Protein AF-D8R8W8-F1 (afdb_monomer)

Organism: Selaginella moellendorffii (NCBI:txid88036)

pLDDT: mean 73.08, std 15.26, range [22.44, 91.25]

Sequence (652 aa):
VQAVLERLAGLEPWDLCSEAKVEKCRATRDLRSCGRTVQHLLTSCGHACLCLECCHRCDICPICRMPIPRSGEALKLRLYDECVDAGLLPFFQEEEFQEKEEDGPYWTLDAWRLCSFFDISVENSMASLVCHYVTDVCMDEAAISSDPVISMLLDGSVVKEWCKRTFLTTVRKLRDIYNSKPTQSKADVLDRHGKRLQGLCYVLDALEAPLTASSASLVELQQLLESVRIVIQHLDLMTWCIRQKFLDNVPSCFTSIAHWKVAFQERKWAANDRVWPEYMANTGRLGPKHAGALFIEDALSIGLGKDDGDSSNLMLDLGSLKHGNLATYQAPDSDYPPESTRAAVDALFLEGSSDLFFAKKAIFLYYLFDRHWTCPELQWRHVIEDYVMTFSIPRQSMLESFVFYLLDNKSDEALQEACRWIPEIVSPSLHPKVSLVLLERGRPDAALSVLQSTGRFRPREEILTPLPLSEAVTVVRVLLECSMLSEAYLYQQSHVKAIRTNTKQQKDEDVVASDWVQEMDVLLGEVCFICIRQNCMVKVLELPWKLDEEKVLRKCLLEQAIEDPSSSSGSLLAVFYLQRCRFSEAYAVHRRLLSLERQYIMENMSTDVVQRICEQRTKLMVRRTSVPDSLIYVVLCRKNRWRYSRKWSVSS

Structure (mmCIF, N/CA/C/O backbone):
data_AF-D8R8W8-F1
#
_entry.id   AF-D8R8W8-F1
#
loop_
_atom_site.group_PDB
_atom_site.id
_atom_site.type_symbol
_atom_site.label_atom_id
_atom_site.label_alt_id
_atom_site.label_comp_id
_atom_site.label_asym_id
_atom_site.label_entity_id
_atom_site.label_seq_id
_atom_site.pdbx_PDB_ins_code
_atom_site.Cartn_x
_atom_site.Cartn_y
_atom_site.Cartn_z
_atom_site.occupancy
_atom_site.B_iso_or_equiv
_atom_site.auth_seq_id
_atom_site.auth_comp_id
_atom_site.auth_asym_id
_atom_site.auth_atom_id
_atom_site.pdbx_PDB_model_num
ATOM 1 N N . VAL A 1 1 ? 17.946 -5.436 -41.373 1.00 68.56 1 VAL A N 1
ATOM 2 C CA . VAL A 1 1 ? 17.492 -5.263 -39.973 1.00 68.56 1 VAL A CA 1
ATOM 3 C C . VAL A 1 1 ? 17.687 -6.536 -39.153 1.00 68.56 1 VAL A C 1
ATOM 5 O O . VAL A 1 1 ? 18.610 -6.553 -38.359 1.00 68.56 1 VAL A O 1
ATOM 8 N N . GLN A 1 2 ? 16.930 -7.620 -39.377 1.00 72.75 2 GLN A N 1
ATOM 9 C CA . GLN A 1 2 ? 17.007 -8.829 -38.531 1.00 72.75 2 GLN A CA 1
ATOM 10 C C . GLN A 1 2 ? 18.401 -9.486 -38.480 1.00 72.75 2 GLN A C 1
ATOM 12 O O . GLN A 1 2 ? 18.905 -9.736 -37.396 1.00 72.75 2 GLN A O 1
ATOM 17 N N . ALA A 1 3 ? 19.090 -9.623 -39.619 1.00 73.62 3 ALA A N 1
ATOM 18 C CA . ALA A 1 3 ? 20.464 -10.142 -39.659 1.00 73.62 3 ALA A CA 1
ATOM 19 C C . ALA A 1 3 ? 21.499 -9.258 -38.920 1.00 73.62 3 ALA A C 1
ATOM 21 O O . ALA A 1 3 ? 22.501 -9.759 -38.422 1.00 73.62 3 ALA A O 1
ATOM 22 N N . VAL A 1 4 ? 21.261 -7.941 -38.833 1.00 75.75 4 VAL A N 1
ATOM 23 C CA . VAL A 1 4 ? 22.136 -7.001 -38.101 1.00 75.75 4 VAL A CA 1
ATOM 24 C C . VAL A 1 4 ? 21.884 -7.111 -36.596 1.00 75.75 4 VAL A C 1
ATOM 26 O O . VAL A 1 4 ? 22.829 -7.087 -35.816 1.00 75.75 4 VAL A O 1
ATOM 29 N N . LEU A 1 5 ? 20.626 -7.309 -36.189 1.00 75.19 5 LEU A N 1
ATOM 30 C CA . LEU A 1 5 ? 20.258 -7.557 -34.793 1.00 75.19 5 LEU A CA 1
ATOM 31 C C . LEU A 1 5 ? 20.766 -8.918 -34.299 1.00 75.19 5 LEU A C 1
ATOM 33 O O . LEU A 1 5 ? 21.263 -9.000 -33.185 1.00 75.19 5 LEU A O 1
ATOM 37 N N . GLU A 1 6 ? 20.716 -9.963 -35.130 1.00 78.25 6 GLU A N 1
ATOM 38 C CA . GLU A 1 6 ? 21.314 -11.272 -34.821 1.00 78.25 6 GLU A CA 1
ATOM 39 C C . GLU A 1 6 ? 22.835 -11.173 -34.659 1.00 78.25 6 GLU A C 1
ATOM 41 O O . GLU A 1 6 ? 23.399 -11.761 -33.738 1.00 78.25 6 GLU A O 1
ATOM 46 N N . ARG A 1 7 ? 23.501 -10.373 -35.507 1.00 79.38 7 ARG A N 1
ATOM 47 C CA . ARG A 1 7 ? 24.931 -10.083 -35.355 1.00 79.38 7 ARG A CA 1
ATOM 48 C C . ARG A 1 7 ? 25.216 -9.305 -34.070 1.00 79.38 7 ARG A C 1
ATOM 50 O O . ARG A 1 7 ? 26.180 -9.638 -33.401 1.00 79.38 7 ARG A O 1
ATOM 57 N N . LEU A 1 8 ? 24.400 -8.309 -33.721 1.00 77.88 8 LEU A N 1
ATOM 58 C CA . LEU A 1 8 ? 24.544 -7.543 -32.477 1.00 77.88 8 LEU A CA 1
ATOM 59 C C . LEU A 1 8 ? 24.334 -8.427 -31.234 1.00 77.88 8 LEU A C 1
ATOM 61 O O . LEU A 1 8 ? 25.086 -8.310 -30.276 1.00 77.88 8 LEU A O 1
ATOM 65 N N . ALA A 1 9 ? 23.350 -9.329 -31.265 1.00 76.00 9 ALA A N 1
ATOM 66 C CA . ALA A 1 9 ? 23.044 -10.241 -30.163 1.00 76.00 9 ALA A CA 1
ATOM 67 C C . ALA A 1 9 ? 24.084 -11.361 -29.981 1.00 76.00 9 ALA A C 1
ATOM 69 O O . ALA A 1 9 ? 24.205 -11.904 -28.888 1.00 76.00 9 ALA A O 1
ATOM 70 N N . GLY A 1 10 ? 24.804 -11.726 -31.047 1.00 76.19 10 GLY A N 1
ATOM 71 C CA . GLY A 1 10 ? 25.850 -12.751 -31.029 1.00 76.19 10 GLY A CA 1
ATOM 72 C C . GLY A 1 10 ? 27.268 -12.223 -30.797 1.00 76.19 10 GLY A C 1
ATOM 73 O O . GLY A 1 10 ? 28.213 -12.990 -30.965 1.00 76.19 10 GLY A O 1
ATOM 74 N N . LEU A 1 11 ? 27.435 -10.933 -30.489 1.00 79.31 11 LEU A N 1
ATOM 75 C CA . LEU A 1 11 ? 28.741 -10.357 -30.168 1.00 79.31 11 LEU A CA 1
ATOM 76 C C . LEU A 1 11 ? 29.105 -10.592 -28.708 1.00 79.31 11 LEU A C 1
ATOM 78 O O . LEU A 1 11 ? 28.262 -10.471 -27.820 1.00 79.31 11 LEU A O 1
ATOM 82 N N . GLU A 1 12 ? 30.390 -10.846 -28.472 1.00 77.19 12 GLU A N 1
ATOM 83 C CA . GLU A 1 12 ? 30.936 -10.841 -27.123 1.00 77.19 12 GLU A CA 1
ATOM 84 C C . GLU A 1 12 ? 30.866 -9.415 -26.545 1.00 77.19 12 GLU A C 1
ATOM 86 O O . GLU A 1 12 ? 31.171 -8.447 -27.256 1.00 77.19 12 GLU A O 1
ATOM 91 N N . PRO A 1 13 ? 30.512 -9.250 -25.257 1.00 76.50 13 PRO A N 1
ATOM 92 C CA . PRO A 1 13 ? 30.413 -7.942 -24.608 1.00 76.50 13 PRO A CA 1
ATOM 93 C C . PRO A 1 13 ? 31.665 -7.064 -24.766 1.00 76.50 13 PRO A C 1
ATOM 95 O O . PRO A 1 13 ? 31.576 -5.847 -24.914 1.00 76.50 13 PRO A O 1
ATOM 98 N N . TRP A 1 14 ? 32.837 -7.691 -24.810 1.00 73.81 14 TRP A N 1
ATOM 99 C CA . TRP A 1 14 ? 34.132 -7.044 -25.009 1.00 73.81 14 TRP A CA 1
ATOM 100 C C . TRP A 1 14 ? 34.322 -6.422 -26.395 1.00 73.81 14 TRP A C 1
ATOM 102 O O . TRP A 1 14 ? 34.951 -5.366 -26.537 1.00 73.81 14 TRP A O 1
ATOM 112 N N . ASP A 1 15 ? 33.747 -7.041 -27.423 1.00 79.38 15 ASP A N 1
ATOM 113 C CA . ASP A 1 15 ? 33.888 -6.585 -28.803 1.00 79.38 15 ASP A CA 1
ATOM 114 C C . ASP A 1 15 ? 33.057 -5.319 -29.070 1.00 79.38 15 ASP A C 1
ATOM 116 O O . ASP A 1 15 ? 33.408 -4.538 -29.960 1.00 79.38 15 ASP A O 1
ATOM 120 N N . LEU A 1 16 ? 32.028 -5.036 -28.255 1.00 80.75 16 LEU A N 1
ATOM 121 C CA . LEU A 1 16 ? 31.238 -3.796 -28.320 1.00 80.75 16 LEU A CA 1
ATOM 122 C C . LEU A 1 16 ? 32.093 -2.544 -28.091 1.00 80.75 16 LEU A C 1
ATOM 124 O O . LEU A 1 16 ? 31.932 -1.565 -28.820 1.00 80.75 16 LEU A O 1
ATOM 128 N N . CYS A 1 17 ? 33.045 -2.579 -27.153 1.00 78.38 17 CYS A N 1
ATOM 129 C CA . CYS A 1 17 ? 33.993 -1.478 -26.939 1.00 78.38 17 CYS A CA 1
ATOM 130 C C . CYS A 1 17 ? 34.848 -1.229 -28.183 1.00 78.38 17 CYS A C 1
ATOM 132 O O . CYS A 1 17 ? 35.091 -0.086 -28.578 1.00 78.38 17 CYS A O 1
ATOM 134 N N . SER A 1 18 ? 35.303 -2.315 -28.813 1.00 75.31 18 SER A N 1
ATOM 135 C CA . SER A 1 18 ? 36.151 -2.248 -30.001 1.00 75.31 18 SER A CA 1
ATOM 136 C C . SER A 1 18 ? 35.393 -1.686 -31.206 1.00 75.31 18 SER A C 1
ATOM 138 O O . SER A 1 18 ? 35.952 -0.893 -31.967 1.00 75.31 18 SER A O 1
ATOM 140 N N . GLU A 1 19 ? 34.109 -2.030 -31.347 1.00 80.00 19 GLU A N 1
ATOM 141 C CA . GLU A 1 19 ? 33.239 -1.556 -32.424 1.00 80.00 19 GLU A CA 1
ATOM 142 C C . GLU A 1 19 ? 32.719 -0.132 -32.193 1.00 80.00 19 GLU A C 1
ATOM 144 O O . GLU A 1 19 ? 32.584 0.629 -33.154 1.00 80.00 19 GLU A O 1
ATOM 149 N N . ALA A 1 20 ? 32.490 0.266 -30.939 1.00 80.12 20 ALA A N 1
ATOM 150 C CA . ALA A 1 20 ? 32.130 1.638 -30.585 1.00 80.12 20 ALA A CA 1
ATOM 151 C C . ALA A 1 20 ? 33.278 2.625 -30.850 1.00 80.12 20 ALA A C 1
ATOM 153 O O . ALA A 1 20 ? 33.033 3.771 -31.236 1.00 80.12 20 ALA A O 1
ATOM 154 N N . LYS A 1 21 ? 34.530 2.172 -30.705 1.00 81.19 21 LYS A N 1
ATOM 155 C CA . LYS A 1 21 ? 35.715 3.005 -30.904 1.00 81.19 21 LYS A CA 1
ATOM 156 C C . LYS A 1 21 ? 35.855 3.502 -32.346 1.00 81.19 21 LYS A C 1
ATOM 158 O O . LYS A 1 21 ? 35.940 2.730 -33.305 1.00 81.19 21 LYS A O 1
ATOM 163 N N . VAL A 1 22 ? 35.976 4.811 -32.502 1.00 78.06 22 VAL A N 1
ATOM 164 C CA . VAL A 1 22 ? 36.213 5.547 -33.738 1.00 78.06 22 VAL A CA 1
ATOM 165 C C . VAL A 1 22 ? 37.690 5.443 -34.104 1.00 78.06 22 VAL A C 1
ATOM 167 O O . VAL A 1 22 ? 38.555 6.150 -33.586 1.00 78.06 22 VAL A O 1
ATOM 170 N N . GLU A 1 23 ? 37.998 4.561 -35.048 1.00 77.12 23 GLU A N 1
ATOM 171 C CA . GLU A 1 23 ? 39.351 4.451 -35.580 1.00 77.12 23 GLU A CA 1
ATOM 172 C C . GLU A 1 23 ? 39.576 5.464 -36.708 1.00 77.12 23 GLU A C 1
ATOM 174 O O . GLU A 1 23 ? 38.742 5.653 -37.600 1.00 77.12 23 GLU A O 1
ATOM 179 N N . LYS A 1 24 ? 40.740 6.117 -36.676 1.00 79.81 24 LYS A N 1
ATOM 180 C CA . LYS A 1 24 ? 41.190 7.043 -37.721 1.00 79.81 24 LYS A CA 1
ATOM 181 C C . LYS A 1 24 ? 42.149 6.343 -38.668 1.00 79.81 24 LYS A C 1
ATOM 183 O O . LYS A 1 24 ? 42.952 5.502 -38.261 1.00 79.81 24 LYS A O 1
ATOM 188 N N . CYS A 1 25 ? 42.106 6.725 -39.940 1.00 77.19 25 CYS A N 1
ATOM 189 C CA . CYS A 1 25 ? 42.961 6.144 -40.960 1.00 77.19 25 CYS A CA 1
ATOM 190 C C . CYS A 1 25 ? 44.447 6.382 -40.642 1.00 77.19 25 CYS A C 1
ATOM 192 O O . CYS A 1 25 ? 44.902 7.524 -40.537 1.00 77.19 25 CYS A O 1
ATOM 194 N N . ARG A 1 26 ? 45.209 5.284 -40.540 1.00 73.62 26 ARG A N 1
ATOM 195 C CA . ARG A 1 26 ? 46.639 5.271 -40.176 1.00 73.62 26 ARG A CA 1
ATOM 196 C C . ARG A 1 26 ? 47.572 5.167 -41.386 1.00 73.62 26 ARG A C 1
ATOM 198 O O . ARG A 1 26 ? 48.710 4.727 -41.248 1.00 73.62 26 ARG A O 1
ATOM 205 N N . ALA A 1 27 ? 47.107 5.523 -42.583 1.00 70.19 27 ALA A N 1
ATOM 206 C CA . ALA A 1 27 ? 47.952 5.515 -43.775 1.00 70.19 27 ALA A CA 1
ATOM 207 C C . ALA A 1 27 ? 49.083 6.553 -43.629 1.00 70.19 27 ALA A C 1
ATOM 209 O O . ALA A 1 27 ? 48.820 7.750 -43.514 1.00 70.19 27 ALA A O 1
ATOM 210 N N . THR A 1 28 ? 50.339 6.095 -43.610 1.00 61.75 28 THR A N 1
ATOM 211 C CA . THR A 1 28 ? 51.527 6.934 -43.349 1.00 61.75 28 THR A CA 1
ATOM 212 C C . THR A 1 28 ? 52.421 7.185 -44.563 1.00 61.75 28 THR A C 1
ATOM 214 O O . THR A 1 28 ? 53.456 7.830 -44.413 1.00 61.75 28 THR A O 1
ATOM 217 N N . ARG A 1 29 ? 52.057 6.745 -45.776 1.00 54.75 29 ARG A N 1
ATOM 218 C CA . ARG A 1 29 ? 52.847 7.068 -46.977 1.00 54.75 29 ARG A CA 1
ATOM 219 C C . ARG A 1 29 ? 52.258 8.230 -47.770 1.00 54.75 29 ARG A C 1
ATOM 221 O O . ARG A 1 29 ? 51.254 8.081 -48.457 1.00 54.75 29 ARG A O 1
ATOM 228 N N . ASP A 1 30 ? 52.991 9.337 -47.680 1.00 51.22 30 ASP A N 1
ATOM 229 C CA . ASP A 1 30 ? 53.025 10.485 -48.585 1.00 51.22 30 ASP A CA 1
ATOM 230 C C . ASP A 1 30 ? 51.788 11.405 -48.572 1.00 51.22 30 ASP A C 1
ATOM 232 O O . ASP A 1 30 ? 50.871 11.264 -49.381 1.00 51.22 30 ASP A O 1
ATOM 236 N N . LEU A 1 31 ? 51.893 12.431 -47.704 1.00 46.44 31 LEU A N 1
ATOM 237 C CA . LEU A 1 31 ? 51.035 13.613 -47.461 1.00 46.44 31 LEU A CA 1
ATOM 238 C C . LEU A 1 31 ? 50.082 13.463 -46.264 1.00 46.44 31 LEU A C 1
ATOM 240 O O . LEU A 1 31 ? 49.314 12.516 -46.212 1.00 46.44 31 LEU A O 1
ATOM 244 N N . ARG A 1 32 ? 50.186 14.420 -45.318 1.00 52.31 32 ARG A N 1
ATOM 245 C CA . ARG A 1 32 ? 49.314 14.713 -44.152 1.00 52.31 32 ARG A CA 1
ATOM 246 C C . ARG A 1 32 ? 48.408 13.548 -43.728 1.00 52.31 32 ARG A C 1
ATOM 248 O O . ARG A 1 32 ? 47.432 13.281 -44.416 1.00 52.31 32 ARG A O 1
ATOM 255 N N . SER A 1 33 ? 48.708 12.915 -42.586 1.00 58.88 33 SER A N 1
ATOM 256 C CA . SER A 1 33 ? 47.909 11.840 -41.967 1.00 58.88 33 SER A CA 1
ATOM 257 C C . SER A 1 33 ? 46.424 11.973 -42.310 1.00 58.88 33 SER A C 1
ATOM 259 O O . SER A 1 33 ? 45.795 12.934 -41.865 1.00 58.88 33 SER A O 1
ATOM 261 N N . CYS A 1 34 ? 45.903 11.050 -43.132 1.00 69.88 34 CYS A N 1
ATOM 262 C CA . CYS A 1 34 ? 44.560 11.145 -43.714 1.00 69.88 34 CYS A CA 1
ATOM 263 C C . CYS A 1 34 ? 43.516 11.488 -42.648 1.00 69.88 34 CYS A C 1
ATOM 265 O O . CYS A 1 34 ? 42.644 12.314 -42.895 1.00 69.88 34 CYS A O 1
ATOM 267 N N . GLY A 1 35 ? 43.634 10.892 -41.454 1.00 65.50 35 GLY A N 1
ATOM 268 C CA . GLY A 1 35 ? 42.903 11.309 -40.255 1.00 65.50 35 GLY A CA 1
ATOM 269 C C . GLY A 1 35 ? 41.388 11.094 -40.312 1.00 65.50 35 GLY A C 1
ATOM 270 O O . GLY A 1 35 ? 40.739 11.230 -39.281 1.00 65.50 35 GLY A O 1
ATOM 271 N N . ARG A 1 36 ? 40.847 10.724 -41.482 1.00 74.81 36 ARG A N 1
ATOM 272 C CA . ARG A 1 36 ? 39.442 10.386 -41.711 1.00 74.81 36 ARG A CA 1
ATOM 273 C C . ARG A 1 36 ? 39.049 9.160 -40.898 1.00 74.81 36 ARG A C 1
ATOM 275 O O . ARG A 1 36 ? 39.866 8.253 -40.707 1.00 74.81 36 ARG A O 1
ATOM 282 N N . THR A 1 37 ? 37.803 9.131 -40.457 1.00 73.00 37 THR A N 1
ATOM 283 C CA . THR A 1 37 ? 37.224 8.007 -39.729 1.00 73.00 37 THR A CA 1
ATOM 284 C C . THR A 1 37 ? 37.025 6.800 -40.640 1.00 73.00 37 THR A C 1
ATOM 286 O O . THR A 1 37 ? 36.787 6.914 -41.846 1.00 73.00 37 THR A O 1
ATOM 289 N N . VAL A 1 38 ? 37.246 5.616 -40.075 1.00 77.69 38 VAL A N 1
ATOM 290 C CA . VAL A 1 38 ? 37.219 4.347 -40.803 1.00 77.69 38 VAL A CA 1
ATOM 291 C C . VAL A 1 38 ? 35.883 3.648 -40.565 1.00 77.69 38 VAL A C 1
ATOM 293 O O . VAL A 1 38 ? 35.569 3.285 -39.434 1.00 77.69 38 VAL A O 1
ATOM 296 N N . GLN A 1 39 ? 35.140 3.428 -41.652 1.00 75.44 39 GLN A N 1
ATOM 297 C CA . GLN A 1 39 ? 33.819 2.775 -41.659 1.00 75.44 39 GLN A CA 1
ATOM 298 C C . GLN A 1 39 ? 33.874 1.269 -41.987 1.00 75.44 39 GLN A C 1
ATOM 300 O O . GLN A 1 39 ? 32.877 0.557 -41.906 1.00 75.44 39 GLN A O 1
ATOM 305 N N . HIS A 1 40 ? 35.050 0.753 -42.366 1.00 77.88 40 HIS A N 1
ATOM 306 C CA . HIS A 1 40 ? 35.209 -0.628 -42.827 1.00 77.88 40 HIS A CA 1
ATOM 307 C C . HIS A 1 40 ? 36.350 -1.370 -42.118 1.00 77.88 40 HIS A C 1
ATOM 309 O O . HIS A 1 40 ? 37.405 -0.807 -41.825 1.00 77.88 40 HIS A O 1
ATOM 315 N N . LEU A 1 41 ? 36.144 -2.667 -41.901 1.00 76.19 41 LEU A N 1
ATOM 316 C CA . LEU A 1 41 ? 37.112 -3.650 -41.426 1.00 76.19 41 LEU A CA 1
ATOM 317 C C . LEU A 1 41 ? 37.743 -4.374 -42.614 1.00 76.19 41 LEU A C 1
ATOM 319 O O . LEU A 1 41 ? 37.048 -4.765 -43.552 1.00 76.19 41 LEU A O 1
ATOM 323 N N . LEU A 1 42 ? 39.048 -4.624 -42.544 1.00 77.12 42 LEU A N 1
ATOM 324 C CA . LEU A 1 42 ? 39.725 -5.503 -43.499 1.00 77.12 42 LEU A CA 1
ATOM 325 C C . LEU A 1 42 ? 39.301 -6.959 -43.270 1.00 77.12 42 LEU A C 1
ATOM 327 O O . LEU A 1 42 ? 39.493 -7.485 -42.175 1.00 77.12 42 LEU A O 1
ATOM 331 N N . THR A 1 43 ? 38.804 -7.649 -44.297 1.00 75.06 43 THR A N 1
ATOM 332 C CA . THR A 1 43 ? 38.369 -9.057 -44.172 1.00 75.06 43 THR A CA 1
ATOM 333 C C . THR A 1 43 ? 39.515 -10.026 -43.889 1.00 75.06 43 THR A C 1
ATOM 335 O O . THR A 1 43 ? 39.290 -11.087 -43.315 1.00 75.06 43 THR A O 1
ATOM 338 N N . SER A 1 44 ? 40.756 -9.658 -44.223 1.00 72.50 44 SER A N 1
ATOM 339 C CA . SER A 1 44 ? 41.938 -10.496 -43.992 1.00 72.50 44 SER A CA 1
ATOM 340 C C . SER A 1 44 ? 42.449 -10.502 -42.551 1.00 72.50 44 SER A C 1
ATOM 342 O O . SER A 1 44 ? 43.142 -11.442 -42.166 1.00 72.50 44 SER A O 1
ATOM 344 N N . CYS A 1 45 ? 42.162 -9.466 -41.757 1.00 73.56 45 CYS A N 1
ATOM 345 C CA . CYS A 1 45 ? 42.713 -9.345 -40.403 1.00 73.56 45 CYS A CA 1
ATOM 346 C C . CYS A 1 45 ? 41.792 -8.685 -39.368 1.00 73.56 45 CYS A C 1
ATOM 348 O O . CYS A 1 45 ? 42.225 -8.500 -38.238 1.00 73.56 45 CYS A O 1
ATOM 350 N N . GLY A 1 46 ? 40.577 -8.271 -39.738 1.00 73.44 46 GLY A N 1
ATOM 351 C CA . GLY A 1 46 ? 39.598 -7.667 -38.827 1.00 73.44 46 GLY A CA 1
ATOM 352 C C . GLY A 1 46 ? 39.941 -6.259 -38.322 1.00 73.44 46 GLY A C 1
ATOM 353 O O . GLY A 1 46 ? 39.248 -5.748 -37.456 1.00 73.44 46 GLY A O 1
ATOM 354 N N . HIS A 1 47 ? 40.985 -5.602 -38.840 1.00 77.50 47 HIS A N 1
ATOM 355 C CA . HIS A 1 47 ? 41.416 -4.284 -38.352 1.00 77.50 47 HIS A CA 1
ATOM 356 C C . HIS A 1 47 ? 40.737 -3.123 -39.100 1.00 77.50 47 HIS A C 1
ATOM 358 O O . HIS A 1 47 ? 40.764 -3.077 -40.333 1.00 77.50 47 HIS A O 1
ATOM 364 N N . ALA A 1 48 ? 40.226 -2.133 -38.356 1.00 77.25 48 ALA A N 1
ATOM 365 C CA . ALA A 1 48 ? 39.735 -0.846 -38.867 1.00 77.25 48 ALA A CA 1
ATOM 366 C C . ALA A 1 48 ? 40.876 0.187 -38.962 1.00 77.25 48 ALA A C 1
ATOM 368 O O . ALA A 1 48 ? 41.001 1.076 -38.129 1.00 77.25 48 ALA A O 1
ATOM 369 N N . CYS A 1 49 ? 41.766 0.066 -39.949 1.00 72.94 49 CYS A N 1
ATOM 370 C CA . CYS A 1 49 ? 42.976 0.908 -40.027 1.00 72.94 49 CYS A CA 1
ATOM 371 C C . CYS A 1 49 ? 43.065 1.834 -41.251 1.00 72.94 49 CYS A C 1
ATOM 373 O O . CYS A 1 49 ? 43.905 2.742 -41.274 1.00 72.94 49 CYS A O 1
ATOM 375 N N . LEU A 1 50 ? 42.243 1.615 -42.281 1.00 74.50 50 LEU A N 1
ATOM 376 C CA . LEU A 1 50 ? 42.317 2.308 -43.572 1.00 74.50 50 LEU A CA 1
ATOM 377 C C . LEU A 1 50 ? 40.920 2.752 -44.024 1.00 74.50 50 LEU A C 1
ATOM 379 O O . LEU A 1 50 ? 39.983 1.970 -43.947 1.00 74.50 50 LEU A O 1
ATOM 383 N N . CYS A 1 51 ? 40.781 3.982 -44.527 1.00 75.75 51 CYS A N 1
ATOM 384 C CA . CYS A 1 51 ? 39.554 4.405 -45.212 1.00 75.75 51 CYS A CA 1
ATOM 385 C C . CYS A 1 51 ? 39.460 3.761 -46.611 1.00 75.75 51 CYS A C 1
ATOM 387 O O . CYS A 1 51 ? 40.462 3.247 -47.115 1.00 75.75 51 CYS A O 1
ATOM 389 N N . LEU A 1 52 ? 38.290 3.831 -47.261 1.00 74.56 52 LEU A N 1
ATOM 390 C CA . LEU A 1 52 ? 38.055 3.272 -48.606 1.00 74.56 52 LEU A CA 1
ATOM 391 C C . LEU A 1 52 ? 39.141 3.682 -49.614 1.00 74.56 52 LEU A C 1
ATOM 393 O O . LEU A 1 52 ? 39.735 2.838 -50.282 1.00 74.56 52 LEU A O 1
ATOM 397 N N . GLU A 1 53 ? 39.474 4.972 -49.663 1.00 74.88 53 GLU A N 1
ATOM 398 C CA . GLU A 1 53 ? 40.484 5.508 -50.584 1.00 74.88 53 GLU A CA 1
ATOM 399 C C . GLU A 1 53 ? 41.900 4.992 -50.283 1.00 74.88 53 GLU A C 1
ATOM 401 O O . GLU A 1 53 ? 42.679 4.710 -51.196 1.00 74.88 53 GLU A O 1
ATOM 406 N N . CYS A 1 54 ? 42.254 4.858 -49.002 1.00 75.06 54 CYS A N 1
ATOM 407 C CA . CYS A 1 54 ? 43.575 4.390 -48.591 1.00 75.06 54 CYS A CA 1
ATOM 408 C C . CYS A 1 54 ? 43.711 2.865 -48.676 1.00 75.06 54 CYS A C 1
ATOM 410 O O . CYS A 1 54 ? 44.818 2.380 -48.900 1.00 75.06 54 CYS A O 1
ATOM 412 N N . CYS A 1 55 ? 42.616 2.109 -48.563 1.00 73.00 55 CYS A N 1
ATOM 413 C CA . CYS A 1 55 ? 42.624 0.654 -48.714 1.00 73.00 55 CYS A CA 1
ATOM 414 C C . CYS A 1 55 ? 43.060 0.229 -50.121 1.00 73.00 55 CYS A C 1
ATOM 416 O O . CYS A 1 55 ? 43.846 -0.700 -50.263 1.00 73.00 55 CYS A O 1
ATOM 418 N N . HIS A 1 56 ? 42.627 0.944 -51.164 1.00 73.38 56 HIS A N 1
ATOM 419 C CA . HIS A 1 56 ? 43.057 0.662 -52.540 1.00 73.38 56 HIS A CA 1
ATOM 420 C C . HIS A 1 56 ? 44.531 1.004 -52.809 1.00 73.38 56 HIS A C 1
ATOM 422 O O . HIS A 1 56 ? 45.100 0.548 -53.799 1.00 73.38 56 HIS A O 1
ATOM 428 N N . ARG A 1 57 ? 45.149 1.823 -51.949 1.00 73.00 57 ARG A N 1
ATOM 429 C CA . ARG A 1 57 ? 46.523 2.326 -52.115 1.00 73.00 57 ARG A CA 1
ATOM 430 C C . ARG A 1 57 ? 47.551 1.589 -51.258 1.00 73.00 57 ARG A C 1
ATOM 432 O O . ARG A 1 57 ? 48.747 1.757 -51.484 1.00 73.00 57 ARG A O 1
ATOM 439 N N . CYS A 1 58 ? 47.112 0.808 -50.276 1.00 70.69 58 CYS A N 1
ATOM 440 C CA . CYS A 1 58 ? 47.980 0.062 -49.374 1.00 70.69 58 CYS A CA 1
ATOM 441 C C . CYS A 1 58 ? 47.858 -1.440 -49.642 1.00 70.69 58 CYS A C 1
ATOM 443 O O . CYS A 1 58 ? 46.772 -1.996 -49.577 1.00 70.69 58 CYS A O 1
ATOM 445 N N . ASP A 1 59 ? 48.987 -2.112 -49.877 1.00 72.56 59 ASP A N 1
ATOM 446 C CA . ASP A 1 59 ? 49.018 -3.568 -50.095 1.00 72.56 59 ASP A CA 1
ATOM 447 C C . ASP A 1 59 ? 49.057 -4.375 -48.781 1.00 72.56 59 ASP A C 1
ATOM 449 O O . ASP A 1 59 ? 48.874 -5.593 -48.774 1.00 72.56 59 ASP A O 1
ATOM 453 N N . ILE A 1 60 ? 49.329 -3.702 -47.659 1.00 76.94 60 ILE A N 1
ATOM 454 C CA . ILE A 1 60 ? 49.621 -4.311 -46.360 1.00 76.94 60 ILE A CA 1
ATOM 455 C C . ILE A 1 60 ? 48.877 -3.552 -45.251 1.00 76.94 60 ILE A C 1
ATOM 457 O O . ILE A 1 60 ? 48.841 -2.319 -45.256 1.00 76.94 60 ILE A O 1
ATOM 461 N N . CYS A 1 61 ? 48.333 -4.278 -44.268 1.00 75.31 61 CYS A N 1
ATOM 462 C CA . CYS A 1 61 ? 47.731 -3.691 -43.071 1.00 75.31 61 CYS A CA 1
ATOM 463 C C . CYS A 1 61 ? 48.776 -2.907 -42.238 1.00 75.31 61 CYS A C 1
ATOM 465 O O . CYS A 1 61 ? 49.777 -3.494 -41.818 1.00 75.31 61 CYS A O 1
ATOM 467 N N . PRO A 1 62 ? 48.542 -1.621 -41.907 1.00 74.31 62 PRO A N 1
ATOM 468 C CA . PRO A 1 62 ? 49.444 -0.820 -41.072 1.00 74.31 62 PRO A CA 1
ATOM 469 C C . PRO A 1 62 ? 49.656 -1.346 -39.644 1.00 74.31 62 PRO A C 1
ATOM 471 O O . PRO A 1 62 ? 50.637 -0.969 -39.009 1.00 74.31 62 PRO A O 1
ATOM 474 N N . ILE A 1 63 ? 48.743 -2.181 -39.134 1.00 76.38 63 ILE A N 1
ATOM 475 C CA . ILE A 1 63 ? 48.772 -2.691 -37.755 1.00 76.38 63 ILE A CA 1
ATOM 476 C C . ILE A 1 63 ? 49.490 -4.045 -37.692 1.00 76.38 63 ILE A C 1
ATOM 478 O O . ILE A 1 63 ? 50.525 -4.160 -37.043 1.00 76.38 63 ILE A O 1
ATOM 482 N N . CYS A 1 64 ? 48.988 -5.064 -38.398 1.00 78.69 64 CYS A N 1
ATOM 483 C CA . CYS A 1 64 ? 49.509 -6.438 -38.303 1.00 78.69 64 CYS A CA 1
ATOM 484 C C . CYS A 1 64 ? 50.373 -6.886 -39.488 1.00 78.69 64 CYS A C 1
ATOM 486 O O . CYS A 1 64 ? 50.862 -8.011 -39.501 1.00 78.69 64 CYS A O 1
ATOM 488 N N . ARG A 1 65 ? 50.556 -6.028 -40.498 1.00 78.19 65 ARG A N 1
ATOM 489 C CA . ARG A 1 65 ? 51.325 -6.314 -41.718 1.00 78.19 65 ARG A CA 1
ATOM 490 C C . ARG A 1 65 ? 50.828 -7.494 -42.571 1.00 78.19 65 ARG A C 1
ATOM 492 O O . ARG A 1 65 ? 51.555 -7.961 -43.444 1.00 78.19 65 ARG A O 1
ATOM 499 N N . MET A 1 66 ? 49.584 -7.934 -42.381 1.00 78.06 66 MET A N 1
ATOM 500 C CA . MET A 1 66 ? 48.944 -8.924 -43.255 1.00 78.06 66 MET A CA 1
ATOM 501 C C . MET A 1 66 ? 48.633 -8.334 -44.643 1.00 78.06 66 MET A C 1
ATOM 503 O O . MET A 1 66 ? 48.282 -7.150 -44.725 1.00 78.06 66 MET A O 1
ATOM 507 N N . PRO A 1 67 ? 48.745 -9.125 -45.730 1.00 74.94 67 PRO A N 1
ATOM 508 C CA . PRO A 1 67 ? 48.420 -8.667 -47.077 1.00 74.94 67 PRO A CA 1
ATOM 509 C C . PRO A 1 67 ? 46.914 -8.414 -47.226 1.00 74.94 67 PRO A C 1
ATOM 511 O O . PRO A 1 67 ? 46.085 -9.172 -46.712 1.00 74.94 67 PRO A O 1
ATOM 514 N N . ILE A 1 68 ? 46.556 -7.342 -47.934 1.00 73.00 68 ILE A N 1
ATOM 515 C CA . ILE A 1 68 ? 45.159 -6.982 -48.202 1.00 73.00 68 ILE A CA 1
ATOM 516 C C . ILE A 1 68 ? 44.748 -7.592 -49.554 1.00 73.00 68 ILE A C 1
ATOM 518 O O . ILE A 1 68 ? 45.410 -7.329 -50.563 1.00 73.00 68 ILE A O 1
ATOM 522 N N . PRO A 1 69 ? 43.690 -8.424 -49.617 1.00 68.19 69 PRO A N 1
ATOM 523 C CA . PRO A 1 69 ? 43.211 -8.974 -50.881 1.00 68.19 69 PRO A CA 1
ATOM 524 C C . PRO A 1 69 ? 42.700 -7.844 -51.786 1.00 68.19 69 PRO A C 1
ATOM 526 O O . PRO A 1 69 ? 41.974 -6.964 -51.342 1.00 68.19 69 PRO A O 1
ATOM 529 N N . ARG A 1 70 ? 43.065 -7.854 -53.074 1.00 64.44 70 ARG A N 1
ATOM 530 C CA . ARG A 1 70 ? 42.634 -6.832 -54.054 1.00 64.44 70 ARG A CA 1
ATOM 531 C C . ARG A 1 70 ? 41.239 -7.097 -54.654 1.00 64.44 70 ARG A C 1
ATOM 533 O O . ARG A 1 70 ? 40.852 -6.422 -55.605 1.00 64.44 70 ARG A O 1
ATOM 540 N N . SER A 1 71 ? 40.508 -8.098 -54.156 1.00 56.78 71 SER A N 1
ATOM 541 C CA . SER A 1 71 ? 39.161 -8.461 -54.621 1.00 56.78 71 SER A CA 1
ATOM 542 C C . SER A 1 71 ? 38.076 -7.631 -53.923 1.00 56.78 71 SER A C 1
ATOM 544 O O . SER A 1 71 ? 38.285 -7.109 -52.833 1.00 56.78 71 SER A O 1
ATOM 546 N N . GLY A 1 72 ? 36.897 -7.515 -54.546 1.00 54.69 72 GLY A N 1
ATOM 547 C CA . GLY A 1 72 ? 35.775 -6.691 -54.064 1.00 54.69 72 GLY A CA 1
ATOM 548 C C . GLY A 1 72 ? 35.188 -7.070 -52.693 1.00 54.69 72 GLY A C 1
ATOM 549 O O . GLY A 1 72 ? 34.341 -6.345 -52.192 1.00 54.69 72 GLY A O 1
ATOM 550 N N . GLU A 1 73 ? 35.660 -8.153 -52.070 1.00 57.97 73 GLU A N 1
ATOM 551 C CA . GLU A 1 73 ? 35.296 -8.599 -50.714 1.00 57.97 73 GLU A CA 1
ATOM 552 C C . GLU A 1 73 ? 36.382 -8.257 -49.672 1.00 57.97 73 GLU A C 1
ATOM 554 O O . GLU A 1 73 ? 36.483 -8.885 -48.620 1.00 57.97 73 GLU A O 1
ATOM 559 N N . ALA A 1 74 ? 37.253 -7.284 -49.953 1.00 61.38 74 ALA A N 1
ATOM 560 C CA . ALA A 1 74 ? 38.340 -6.897 -49.047 1.00 61.38 74 ALA A CA 1
ATOM 561 C C . ALA A 1 74 ? 37.869 -6.173 -47.774 1.00 61.38 74 ALA A C 1
ATOM 563 O O . ALA A 1 74 ? 38.615 -6.090 -46.795 1.00 61.38 74 ALA A O 1
ATOM 564 N N . LEU A 1 75 ? 36.652 -5.624 -47.794 1.00 68.00 75 LEU A N 1
ATOM 565 C CA . LEU A 1 75 ? 36.134 -4.727 -46.769 1.00 68.00 75 LEU A CA 1
ATOM 566 C C . LEU A 1 75 ? 34.758 -5.184 -46.289 1.00 68.00 75 LEU A C 1
ATOM 568 O O . LEU A 1 75 ? 33.846 -5.380 -47.088 1.00 68.00 75 LEU A O 1
ATOM 572 N N . LYS A 1 76 ? 34.610 -5.313 -44.972 1.00 76.00 76 LYS A N 1
ATOM 573 C CA . LYS A 1 76 ? 33.332 -5.528 -44.287 1.00 76.00 76 LYS A CA 1
ATOM 574 C C . LYS A 1 76 ? 32.948 -4.238 -43.570 1.00 76.00 76 LYS A C 1
ATOM 576 O O . LYS A 1 76 ? 33.822 -3.600 -42.995 1.00 76.00 76 LYS A O 1
ATOM 581 N N . LEU A 1 77 ? 31.686 -3.823 -43.609 1.00 76.38 77 LEU A N 1
ATOM 582 C CA . LEU A 1 77 ? 31.244 -2.657 -42.838 1.00 76.38 77 LEU A CA 1
ATOM 583 C C . LEU A 1 77 ? 31.381 -2.926 -41.330 1.00 76.38 77 LEU A C 1
ATOM 585 O O . LEU A 1 77 ? 31.282 -4.068 -40.857 1.00 76.38 77 LEU A O 1
ATOM 589 N N . ARG A 1 78 ? 31.664 -1.866 -40.572 1.00 79.12 78 ARG A N 1
ATOM 590 C CA . ARG A 1 78 ? 31.607 -1.930 -39.110 1.00 79.12 78 ARG A CA 1
ATOM 591 C C . ARG A 1 78 ? 30.161 -2.036 -38.664 1.00 79.12 78 ARG A C 1
ATOM 593 O O . ARG A 1 78 ? 29.266 -1.523 -39.328 1.00 79.12 78 ARG A O 1
ATOM 600 N N . LEU A 1 79 ? 29.938 -2.670 -37.516 1.00 78.62 79 LEU A N 1
ATOM 601 C CA . LEU A 1 79 ? 28.585 -2.896 -37.005 1.00 78.62 79 LEU A CA 1
ATOM 602 C C . LEU A 1 79 ? 27.793 -1.587 -36.852 1.00 78.62 79 LEU A C 1
ATOM 604 O O . LEU A 1 79 ? 26.605 -1.553 -37.147 1.00 78.62 79 LEU A O 1
ATOM 608 N N . TYR A 1 80 ? 28.458 -0.508 -36.432 1.00 78.19 80 TYR A N 1
ATOM 609 C CA . TYR A 1 80 ? 27.834 0.807 -36.295 1.00 78.19 80 TYR A CA 1
ATOM 610 C C . TYR A 1 80 ? 27.286 1.322 -37.636 1.00 78.19 80 TYR A C 1
ATOM 612 O O . TYR A 1 80 ? 26.117 1.688 -37.728 1.00 78.19 80 TYR A O 1
ATOM 620 N N . ASP A 1 81 ? 28.105 1.285 -38.687 1.00 76.50 81 ASP A N 1
ATOM 621 C CA . ASP A 1 81 ? 27.723 1.755 -40.020 1.00 76.50 81 ASP A CA 1
ATOM 622 C C . ASP A 1 81 ? 26.700 0.805 -40.679 1.00 76.50 81 ASP A C 1
ATOM 624 O O . ASP A 1 81 ? 25.783 1.264 -41.352 1.00 76.50 81 ASP A O 1
ATOM 628 N N . GLU A 1 82 ? 26.751 -0.503 -40.392 1.00 78.75 82 GLU A N 1
ATOM 629 C CA . GLU A 1 82 ? 25.692 -1.452 -40.783 1.00 78.75 82 GLU A CA 1
ATOM 630 C C . GLU A 1 82 ? 24.347 -1.150 -40.105 1.00 78.75 82 GLU A C 1
ATOM 632 O O . GLU A 1 82 ? 23.293 -1.317 -40.723 1.00 78.75 82 GLU A O 1
ATOM 637 N N . CYS A 1 83 ? 24.354 -0.703 -38.845 1.00 76.62 83 CYS A N 1
ATOM 638 C CA . CYS A 1 83 ? 23.147 -0.260 -38.146 1.00 76.62 83 CYS A CA 1
ATOM 639 C C . CYS A 1 83 ? 22.574 1.029 -38.757 1.00 76.62 83 CYS A C 1
ATOM 641 O O . CYS A 1 83 ? 21.350 1.161 -38.853 1.00 76.62 83 CYS A O 1
ATOM 643 N N . VAL A 1 84 ? 23.433 1.953 -39.197 1.00 79.75 84 VAL A N 1
ATOM 644 C CA . VAL A 1 84 ? 23.024 3.179 -39.904 1.00 79.75 84 VAL A CA 1
ATOM 645 C C . VAL A 1 84 ? 22.430 2.841 -41.276 1.00 79.75 84 VAL A C 1
ATOM 647 O O . VAL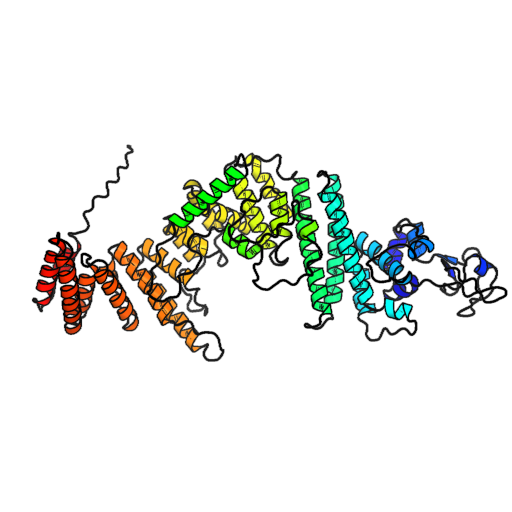 A 1 84 ? 21.313 3.263 -41.574 1.00 79.75 84 VAL A O 1
ATOM 650 N N . ASP A 1 85 ? 23.098 1.996 -42.067 1.00 77.75 85 ASP A N 1
ATOM 651 C CA . ASP A 1 85 ? 22.610 1.545 -43.381 1.00 77.75 85 ASP A CA 1
ATOM 652 C C . ASP A 1 85 ? 21.296 0.753 -43.276 1.00 77.75 85 ASP A C 1
ATOM 654 O O . ASP A 1 85 ? 20.431 0.824 -44.153 1.00 77.75 85 ASP A O 1
ATOM 658 N N . ALA A 1 86 ? 21.106 0.012 -42.181 1.00 75.12 86 ALA A N 1
ATOM 659 C CA . ALA A 1 86 ? 19.865 -0.703 -41.894 1.00 75.12 86 ALA A CA 1
ATOM 660 C C . ALA A 1 86 ? 18.717 0.207 -41.413 1.00 75.12 86 ALA A C 1
ATOM 662 O O . ALA A 1 86 ? 17.606 -0.298 -41.224 1.00 75.12 86 ALA A O 1
ATOM 663 N N . GLY A 1 87 ? 18.965 1.504 -41.197 1.00 72.69 87 GLY A N 1
ATOM 664 C CA . GLY A 1 87 ? 17.990 2.466 -40.677 1.00 72.69 87 GLY A CA 1
ATOM 665 C C . GLY A 1 87 ? 17.645 2.277 -39.196 1.00 72.69 87 GLY A C 1
ATOM 666 O O . GLY A 1 87 ? 16.619 2.781 -38.745 1.00 72.69 87 GLY A O 1
ATOM 667 N N . LEU A 1 88 ? 18.468 1.532 -38.447 1.00 67.69 88 LEU A N 1
ATOM 668 C CA . LEU A 1 88 ? 18.325 1.356 -36.995 1.00 67.69 88 LEU A CA 1
ATOM 669 C C . LEU A 1 88 ? 18.870 2.557 -36.219 1.00 67.69 88 LEU A C 1
ATOM 671 O O . LEU A 1 88 ? 18.421 2.822 -35.108 1.00 67.69 88 LEU A O 1
ATOM 675 N N . LEU A 1 89 ? 19.818 3.286 -36.813 1.00 72.44 89 LEU A N 1
ATOM 676 C CA . LEU A 1 89 ? 20.353 4.532 -36.283 1.00 72.44 89 LEU A CA 1
ATOM 677 C C . LEU A 1 89 ? 20.143 5.670 -37.286 1.00 72.44 89 LEU A C 1
ATOM 679 O O . LEU A 1 89 ? 20.294 5.456 -38.491 1.00 72.44 89 LEU A O 1
ATOM 683 N N . PRO A 1 90 ? 19.819 6.888 -36.821 1.00 61.06 90 PRO A N 1
ATOM 684 C CA . PRO A 1 90 ? 19.895 8.073 -37.669 1.00 61.06 90 PRO A CA 1
ATOM 685 C C . PRO A 1 90 ? 21.334 8.280 -38.175 1.00 61.06 90 PRO A C 1
ATOM 687 O O . PRO A 1 90 ? 22.298 8.071 -37.440 1.00 61.06 90 PRO A O 1
ATOM 690 N N . PHE A 1 91 ? 21.477 8.698 -39.434 1.00 52.34 91 PHE A N 1
ATOM 691 C CA . PHE A 1 91 ? 22.769 9.070 -40.015 1.00 52.34 91 PHE A CA 1
ATOM 692 C C . PHE A 1 91 ? 23.263 10.369 -39.363 1.00 52.34 91 PHE A C 1
ATOM 694 O O . PHE A 1 91 ? 22.579 11.386 -39.447 1.00 52.34 91 PHE A O 1
ATOM 701 N N . PHE A 1 92 ? 24.429 10.330 -38.718 1.00 55.78 92 PHE A N 1
ATOM 702 C CA . PHE A 1 92 ? 25.010 11.464 -37.993 1.00 55.78 92 PHE A CA 1
ATOM 703 C C . PHE A 1 92 ? 26.261 11.996 -38.707 1.00 55.78 92 PHE A C 1
ATOM 705 O O . PHE A 1 92 ? 27.154 11.220 -39.055 1.00 55.78 92 PHE A O 1
ATOM 712 N N . GLN A 1 93 ? 26.352 13.318 -38.896 1.00 48.62 93 GLN A N 1
ATOM 713 C CA . GLN A 1 93 ? 27.561 13.992 -39.391 1.00 48.62 93 GLN A CA 1
ATOM 714 C C . GLN A 1 93 ? 28.437 14.458 -38.217 1.00 48.62 93 GLN A C 1
ATOM 716 O O . GLN A 1 93 ? 27.953 15.087 -37.282 1.00 48.62 93 GLN A O 1
ATOM 721 N N . GLU A 1 94 ? 29.747 14.188 -38.284 1.00 48.00 94 GLU A N 1
ATOM 722 C CA . GLU A 1 94 ? 30.745 14.528 -37.245 1.00 48.00 94 GLU A CA 1
ATOM 723 C C . GLU A 1 94 ? 30.799 16.029 -36.878 1.00 48.00 94 GLU A C 1
ATOM 725 O O . GLU A 1 94 ? 31.291 16.378 -35.807 1.00 48.00 94 GLU A O 1
ATOM 730 N N . GLU A 1 95 ? 30.277 16.915 -37.733 1.00 40.78 95 GLU A N 1
ATOM 731 C CA . GLU A 1 95 ? 30.258 18.374 -37.539 1.00 40.78 95 GLU A CA 1
ATOM 732 C C . GLU A 1 95 ? 29.170 18.848 -36.552 1.00 40.78 95 GLU A C 1
ATOM 734 O O . GLU A 1 95 ? 29.315 19.910 -35.950 1.00 40.78 95 GLU A O 1
ATOM 739 N N . GLU A 1 96 ? 28.128 18.048 -36.296 1.00 41.19 96 GLU A N 1
ATOM 740 C CA . GLU A 1 96 ? 27.026 18.404 -35.381 1.00 41.19 96 GLU A CA 1
ATOM 741 C C . GLU A 1 96 ? 27.384 18.227 -33.892 1.00 41.19 96 GLU A C 1
ATOM 743 O O . GLU A 1 96 ? 26.662 18.695 -33.016 1.00 41.19 96 GLU A O 1
ATOM 748 N N . PHE A 1 97 ? 28.515 17.583 -33.580 1.00 43.69 97 PHE A N 1
ATOM 749 C CA . PHE A 1 97 ? 28.936 17.299 -32.200 1.00 43.69 97 PHE A CA 1
ATOM 750 C C . PHE A 1 97 ? 29.616 18.499 -31.508 1.00 43.69 97 PHE A C 1
ATOM 752 O O . PHE A 1 97 ? 29.751 18.517 -30.287 1.00 43.69 97 PHE A O 1
ATOM 759 N N . GLN A 1 98 ? 30.057 19.512 -32.268 1.00 43.56 98 GLN A N 1
ATOM 760 C CA . GLN A 1 98 ? 30.653 20.734 -31.703 1.00 43.56 98 GLN A CA 1
ATOM 761 C C . GLN A 1 98 ? 29.609 21.785 -31.295 1.00 43.56 98 GLN A C 1
ATOM 763 O O . GLN A 1 98 ? 29.936 22.697 -30.539 1.00 43.56 98 GLN A O 1
ATOM 768 N N . GLU A 1 99 ? 28.355 21.642 -31.731 1.00 37.94 99 GLU A N 1
ATOM 769 C CA . GLU A 1 99 ? 27.269 22.571 -31.421 1.00 37.94 99 GLU A CA 1
ATOM 770 C C . GLU A 1 99 ? 26.043 21.826 -30.873 1.00 37.94 99 GLU A C 1
ATOM 772 O O . GLU A 1 99 ? 25.098 21.573 -31.616 1.00 37.94 99 GLU A O 1
ATOM 777 N N . LYS A 1 100 ? 26.051 21.512 -29.566 1.00 42.75 100 LYS A N 1
ATOM 778 C CA . LYS A 1 100 ? 24.903 21.531 -28.619 1.00 42.75 100 LYS A CA 1
ATOM 779 C C . LYS A 1 100 ? 24.979 20.417 -27.571 1.00 42.75 100 LYS A C 1
ATOM 781 O O . LYS A 1 100 ? 24.642 19.276 -27.846 1.00 42.75 100 LYS A O 1
ATOM 786 N N . GLU A 1 101 ? 25.270 20.817 -26.339 1.00 39.44 101 GLU A N 1
ATOM 787 C CA . GLU A 1 101 ? 24.434 20.578 -25.151 1.00 39.44 101 GLU A CA 1
ATOM 788 C C . GLU A 1 101 ? 24.998 21.508 -24.060 1.00 39.44 101 GLU A C 1
ATOM 790 O O . GLU A 1 101 ? 26.027 21.217 -23.462 1.00 39.44 101 GLU A O 1
ATOM 795 N N . GLU A 1 102 ? 24.386 22.684 -23.859 1.00 41.25 102 GLU A N 1
ATOM 796 C CA . GLU A 1 102 ? 24.889 23.738 -22.951 1.00 41.25 102 GLU A CA 1
ATOM 797 C C . GLU A 1 102 ? 24.920 23.337 -21.458 1.00 41.25 102 GLU A C 1
ATOM 799 O O . GLU A 1 102 ? 25.443 24.104 -20.663 1.00 41.25 102 GLU A O 1
ATOM 804 N N . ASP A 1 103 ? 24.455 22.140 -21.072 1.00 41.66 103 ASP A N 1
ATOM 805 C CA . ASP A 1 103 ? 24.400 21.685 -19.668 1.00 41.66 103 ASP A CA 1
ATOM 806 C C . ASP A 1 103 ? 24.645 20.160 -19.472 1.00 41.66 103 ASP A C 1
ATOM 808 O O . ASP A 1 103 ? 24.214 19.577 -18.476 1.00 41.66 103 ASP A O 1
ATOM 812 N N . GLY A 1 104 ? 25.322 19.475 -20.408 1.00 46.28 104 GLY A N 1
ATOM 813 C CA . GLY A 1 104 ? 25.589 18.022 -20.337 1.00 46.28 104 GLY A CA 1
ATOM 814 C C . GLY A 1 104 ? 27.072 17.653 -20.150 1.00 46.28 104 GLY A C 1
ATOM 815 O O . GLY A 1 104 ? 27.951 18.430 -20.532 1.00 46.28 104 GLY A O 1
ATOM 816 N N . PRO A 1 105 ? 27.404 16.473 -19.582 1.00 49.06 105 PRO A N 1
ATOM 817 C CA . PRO A 1 105 ? 28.785 15.991 -19.549 1.00 49.06 105 PRO A CA 1
ATOM 818 C C . PRO A 1 105 ? 29.329 15.831 -20.977 1.00 49.06 105 PRO A C 1
ATOM 820 O O . PRO A 1 105 ? 28.651 15.292 -21.847 1.00 49.06 105 PRO A O 1
ATOM 823 N N . TYR A 1 106 ? 30.566 16.272 -21.226 1.00 54.75 106 TYR A N 1
ATOM 824 C CA . TYR A 1 106 ? 31.239 16.100 -22.520 1.00 54.75 106 TYR A CA 1
ATOM 825 C C . TYR A 1 106 ? 31.388 14.606 -22.845 1.00 54.75 106 TYR A C 1
ATOM 827 O O . TYR A 1 106 ? 32.264 13.931 -22.305 1.00 54.75 106 TYR A O 1
ATOM 835 N N . TRP A 1 107 ? 30.541 14.079 -23.727 1.00 59.84 107 TRP A N 1
ATOM 836 C CA . TRP A 1 107 ? 30.688 12.716 -24.234 1.00 59.84 107 TRP A CA 1
ATOM 837 C C . TRP A 1 107 ? 31.713 12.691 -25.364 1.00 59.84 107 TRP A C 1
ATOM 839 O O . TRP A 1 107 ? 31.789 13.600 -26.184 1.00 59.84 107 TRP A O 1
ATOM 849 N N . THR A 1 108 ? 32.513 11.635 -25.435 1.00 72.62 108 THR A N 1
ATOM 850 C CA . THR A 1 108 ? 33.293 11.354 -26.644 1.00 72.62 108 THR A CA 1
ATOM 851 C C . THR A 1 108 ? 32.383 10.719 -27.695 1.00 72.62 108 THR A C 1
ATOM 853 O O . THR A 1 108 ? 31.387 10.069 -27.362 1.00 72.62 108 THR A O 1
ATOM 856 N N . LEU A 1 109 ? 32.725 10.869 -28.979 1.00 73.62 109 LEU A N 1
ATOM 857 C CA . LEU A 1 109 ? 31.994 10.221 -30.075 1.00 73.62 109 LEU A CA 1
ATOM 858 C C . LEU A 1 109 ? 31.923 8.692 -29.877 1.00 73.62 109 LEU A C 1
ATOM 860 O O . LEU A 1 109 ? 30.920 8.070 -30.217 1.00 73.62 109 LEU A O 1
ATOM 864 N N . ASP A 1 110 ? 32.956 8.104 -29.269 1.00 78.06 110 ASP A N 1
ATOM 865 C CA . ASP A 1 110 ? 33.045 6.683 -28.921 1.00 78.06 110 ASP A CA 1
ATOM 866 C C . ASP A 1 110 ? 31.987 6.263 -27.886 1.00 78.06 110 ASP A C 1
ATOM 868 O O . ASP A 1 110 ? 31.264 5.287 -28.091 1.00 78.06 110 ASP A O 1
ATOM 872 N N . ALA A 1 111 ? 31.839 7.035 -26.802 1.00 76.50 111 ALA A N 1
ATOM 873 C CA . ALA A 1 111 ? 30.820 6.789 -25.778 1.00 76.50 111 ALA A CA 1
ATOM 874 C C . ALA A 1 111 ? 29.406 6.929 -26.353 1.00 76.50 111 ALA A C 1
ATOM 876 O O . ALA A 1 111 ? 28.510 6.146 -26.035 1.00 76.50 111 ALA A O 1
ATOM 877 N N . TRP A 1 112 ? 29.213 7.884 -27.262 1.00 77.56 112 TRP A N 1
ATOM 878 C CA . TRP A 1 112 ? 27.935 8.086 -27.931 1.00 77.56 112 TRP A CA 1
ATOM 879 C C . TRP A 1 112 ? 27.569 6.925 -28.876 1.00 77.56 112 TRP A C 1
ATOM 881 O O . TRP A 1 112 ? 26.418 6.476 -28.888 1.00 77.56 112 TRP A O 1
ATOM 891 N N . ARG A 1 113 ? 28.545 6.369 -29.612 1.00 80.44 113 ARG A N 1
ATOM 892 C CA . ARG A 1 113 ? 28.351 5.151 -30.423 1.00 80.44 113 ARG A CA 1
ATOM 893 C C . ARG A 1 113 ? 27.991 3.941 -29.564 1.00 80.44 113 ARG A C 1
ATOM 895 O O . ARG A 1 113 ? 27.072 3.209 -29.924 1.00 80.44 113 ARG A O 1
ATOM 902 N N . LEU A 1 114 ? 28.651 3.767 -28.418 1.00 82.94 114 LEU A N 1
ATOM 903 C CA . LEU A 1 114 ? 28.325 2.701 -27.465 1.00 82.94 114 LEU A CA 1
ATOM 904 C C . LEU A 1 114 ? 26.882 2.827 -26.952 1.00 82.94 114 LEU A C 1
ATOM 906 O O . LEU A 1 114 ? 26.100 1.882 -27.029 1.00 82.94 114 LEU A O 1
ATOM 910 N N . CYS A 1 115 ? 26.491 4.024 -26.520 1.00 81.38 115 CYS A N 1
ATOM 911 C CA . CYS A 1 115 ? 25.136 4.295 -26.041 1.00 81.38 115 CYS A CA 1
ATOM 912 C C . CYS A 1 115 ? 24.067 4.103 -27.125 1.00 81.38 115 CYS A C 1
ATOM 914 O O . CYS A 1 115 ? 22.951 3.682 -26.829 1.00 81.38 115 CYS A O 1
ATOM 916 N N . SER A 1 116 ? 24.416 4.351 -28.389 1.00 82.25 116 SER A N 1
ATOM 917 C CA . SER A 1 116 ? 23.539 4.076 -29.529 1.00 82.25 116 SER A CA 1
ATOM 918 C C . SER A 1 116 ? 23.261 2.575 -29.685 1.00 82.25 116 SER A C 1
ATOM 920 O O . SER A 1 116 ? 22.128 2.190 -29.966 1.00 82.25 116 SER A O 1
ATOM 922 N N . PHE A 1 117 ? 24.252 1.705 -29.445 1.00 82.12 117 PHE A N 1
ATOM 923 C CA . PHE A 1 117 ? 24.019 0.256 -29.410 1.00 82.12 117 PHE A CA 1
ATOM 924 C C . PHE A 1 117 ? 23.111 -0.153 -28.247 1.00 82.12 117 PHE A C 1
ATOM 926 O O . PHE A 1 117 ? 22.250 -1.021 -28.424 1.00 82.12 117 PHE A O 1
ATOM 933 N N . PHE A 1 118 ? 23.249 0.485 -27.083 1.00 84.38 118 PHE A N 1
ATOM 934 C CA . PHE A 1 118 ? 22.364 0.233 -25.944 1.00 84.38 118 PHE A CA 1
ATOM 935 C C . PHE A 1 118 ? 20.922 0.670 -26.228 1.00 84.38 118 PHE A C 1
ATOM 937 O O . PHE A 1 118 ? 19.993 -0.087 -25.946 1.00 84.38 118 PHE A O 1
ATOM 944 N N . ASP A 1 119 ? 20.724 1.829 -26.863 1.00 81.75 119 ASP A N 1
ATOM 945 C CA . ASP A 1 119 ? 19.402 2.304 -27.284 1.00 81.75 119 ASP A CA 1
ATOM 946 C C . ASP A 1 119 ? 18.725 1.315 -28.251 1.00 8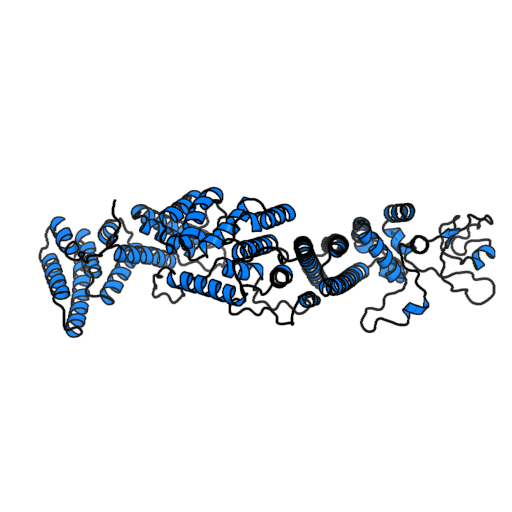1.75 119 ASP A C 1
ATOM 948 O O . ASP A 1 119 ? 17.581 0.922 -28.012 1.00 81.75 119 ASP A O 1
ATOM 952 N N . ILE A 1 120 ? 19.440 0.829 -29.277 1.00 82.88 120 ILE A N 1
ATOM 953 C CA . ILE A 1 120 ? 18.925 -0.202 -30.202 1.00 82.88 120 ILE A CA 1
ATOM 954 C C . ILE A 1 120 ? 18.569 -1.484 -29.444 1.00 82.88 120 ILE A C 1
ATOM 956 O O . ILE A 1 120 ? 17.531 -2.098 -29.704 1.00 82.88 120 ILE A O 1
ATOM 960 N N . SER A 1 121 ? 19.430 -1.904 -28.518 1.00 83.38 121 SER A N 1
ATOM 961 C CA . SER A 1 121 ? 19.250 -3.150 -27.772 1.00 83.38 121 SER A CA 1
ATOM 962 C C . SER A 1 121 ? 17.999 -3.091 -26.903 1.00 83.38 121 SER A C 1
ATOM 964 O O . SER A 1 121 ? 17.167 -3.996 -26.958 1.00 83.38 121 SER A O 1
ATOM 966 N N . VAL A 1 122 ? 17.799 -1.998 -26.164 1.00 83.00 122 VAL A N 1
ATOM 967 C CA . VAL A 1 122 ? 16.608 -1.817 -25.326 1.00 83.00 122 VAL A CA 1
ATOM 968 C C . VAL A 1 122 ? 15.337 -1.665 -26.167 1.00 83.00 122 VAL A C 1
ATOM 970 O O . VAL A 1 122 ? 14.313 -2.259 -25.828 1.00 83.00 122 VAL A O 1
ATOM 973 N N . GLU A 1 123 ? 15.378 -0.933 -27.284 1.00 81.19 123 GLU A N 1
ATOM 974 C CA . GLU A 1 123 ? 14.215 -0.775 -28.173 1.00 81.19 123 GLU A CA 1
ATOM 975 C C . GLU A 1 123 ? 13.756 -2.102 -28.800 1.00 81.19 123 GLU A C 1
ATOM 977 O O . GLU A 1 123 ? 12.564 -2.282 -29.059 1.00 81.19 123 GLU A O 1
ATOM 982 N N . ASN A 1 124 ? 14.671 -3.060 -28.974 1.00 82.19 124 ASN A N 1
ATOM 983 C CA . ASN A 1 124 ? 14.386 -4.395 -29.506 1.00 82.19 124 ASN A CA 1
ATOM 984 C C . ASN A 1 124 ? 14.245 -5.477 -28.417 1.00 82.19 124 ASN A C 1
ATOM 986 O O . ASN A 1 124 ? 14.275 -6.664 -28.729 1.00 82.19 124 ASN A O 1
ATOM 990 N N . SER A 1 125 ? 14.043 -5.097 -27.148 1.00 80.31 125 SER A N 1
ATOM 991 C CA . SER A 1 125 ? 13.886 -6.034 -26.014 1.00 80.31 125 SER A CA 1
ATOM 992 C C . SER A 1 125 ? 15.100 -6.946 -25.757 1.00 80.31 125 SER A C 1
ATOM 994 O O . SER A 1 125 ? 14.962 -8.021 -25.181 1.00 80.31 125 SER A O 1
ATOM 996 N N . MET A 1 126 ? 16.301 -6.509 -26.142 1.00 81.94 126 MET A N 1
ATOM 997 C CA . MET A 1 126 ? 17.582 -7.197 -25.927 1.00 81.94 126 MET A CA 1
ATOM 998 C C . MET A 1 126 ? 18.375 -6.565 -24.772 1.00 81.94 126 MET A C 1
ATOM 1000 O O . MET A 1 126 ? 19.590 -6.395 -24.851 1.00 81.94 126 MET A O 1
ATOM 1004 N N . ALA A 1 127 ? 17.693 -6.188 -23.684 1.00 83.00 127 ALA A N 1
ATOM 1005 C CA . ALA A 1 127 ? 18.337 -5.582 -22.513 1.00 83.00 127 ALA A CA 1
ATOM 1006 C C . ALA A 1 127 ? 19.389 -6.505 -21.865 1.00 83.00 127 ALA A C 1
ATOM 1008 O O . ALA A 1 127 ? 20.341 -6.015 -21.265 1.00 83.00 127 ALA A O 1
ATOM 1009 N N . SER A 1 128 ? 19.272 -7.826 -22.059 1.00 84.19 128 SER A N 1
ATOM 1010 C CA . SER A 1 128 ? 20.252 -8.815 -21.598 1.00 84.19 128 SER A CA 1
ATOM 1011 C C . SER A 1 128 ? 21.662 -8.554 -22.127 1.00 84.19 128 SER A C 1
ATOM 1013 O O . SER A 1 128 ? 22.612 -8.750 -21.383 1.00 84.19 128 SER A O 1
ATOM 1015 N N . LEU A 1 129 ? 21.814 -8.061 -23.363 1.00 84.62 129 LEU A N 1
ATOM 1016 C CA . LEU A 1 129 ? 23.126 -7.716 -23.925 1.00 84.62 129 LEU A CA 1
ATOM 1017 C C . LEU A 1 129 ? 23.809 -6.612 -23.106 1.00 84.62 129 LEU A C 1
ATOM 1019 O O . LEU A 1 129 ? 25.002 -6.683 -22.830 1.00 84.62 129 LEU A O 1
ATOM 1023 N N . VAL A 1 130 ? 23.035 -5.613 -22.679 1.00 83.75 130 VAL A N 1
ATOM 1024 C CA . VAL A 1 130 ? 23.530 -4.507 -21.851 1.00 83.75 130 VAL A CA 1
ATOM 1025 C C . VAL A 1 130 ? 23.813 -4.990 -20.426 1.00 83.75 130 VAL A C 1
ATOM 1027 O O . VAL A 1 130 ? 24.815 -4.596 -19.841 1.00 83.75 130 VAL A O 1
ATOM 1030 N N . CYS A 1 131 ? 22.991 -5.891 -19.880 1.00 84.25 131 CYS A N 1
ATOM 1031 C CA . CYS A 1 131 ? 23.268 -6.523 -18.587 1.00 84.25 131 CYS A CA 1
ATOM 1032 C C . CYS A 1 131 ? 24.574 -7.334 -18.617 1.00 84.25 131 CYS A C 1
ATOM 1034 O O . CYS A 1 131 ? 25.383 -7.178 -17.711 1.00 84.25 131 CYS A O 1
ATOM 1036 N N . HIS A 1 132 ? 24.809 -8.134 -19.665 1.00 84.94 132 HIS A N 1
ATOM 1037 C CA . HIS A 1 132 ? 26.061 -8.878 -19.853 1.00 84.94 132 HIS A CA 1
ATOM 1038 C C . HIS A 1 132 ? 27.262 -7.947 -20.024 1.00 84.94 132 HIS A C 1
ATOM 1040 O O . HIS A 1 132 ? 28.318 -8.191 -19.457 1.00 84.94 132 HIS A O 1
ATOM 1046 N N . TYR A 1 133 ? 27.093 -6.828 -20.731 1.00 84.19 133 TYR A N 1
ATOM 1047 C CA . TYR A 1 133 ? 28.118 -5.787 -20.787 1.00 84.19 133 TYR A CA 1
ATOM 1048 C C . TYR A 1 133 ? 28.458 -5.240 -19.397 1.00 84.19 133 TYR A C 1
ATOM 1050 O O . TYR A 1 133 ? 29.626 -5.138 -19.035 1.00 84.19 133 TYR A O 1
ATOM 1058 N N . VAL A 1 134 ? 27.452 -4.948 -18.574 1.00 83.50 134 VAL A N 1
ATOM 1059 C CA . VAL A 1 134 ? 27.693 -4.492 -17.202 1.00 83.50 134 VAL A CA 1
ATOM 1060 C C . VAL A 1 134 ? 28.430 -5.558 -16.386 1.00 83.50 134 VAL A C 1
ATOM 1062 O O . VAL A 1 134 ? 29.436 -5.235 -15.763 1.00 83.50 134 VAL A O 1
ATOM 1065 N N . THR A 1 135 ? 27.980 -6.814 -16.397 1.00 81.31 135 THR A N 1
ATOM 1066 C CA . THR A 1 135 ? 28.574 -7.869 -15.558 1.00 81.31 135 THR A CA 1
ATOM 1067 C C . THR A 1 135 ? 29.963 -8.298 -16.014 1.00 81.31 135 THR A C 1
ATOM 1069 O O . THR A 1 135 ? 30.833 -8.508 -15.173 1.00 81.31 135 THR A O 1
ATOM 1072 N N . ASP A 1 136 ? 30.177 -8.416 -17.323 1.00 80.69 136 ASP A N 1
ATOM 1073 C CA . ASP A 1 136 ? 31.353 -9.088 -17.884 1.00 80.69 136 ASP A CA 1
ATOM 1074 C C . ASP A 1 136 ? 32.446 -8.097 -18.311 1.00 80.69 136 ASP A C 1
ATOM 1076 O O . ASP A 1 136 ? 33.584 -8.503 -18.545 1.00 80.69 136 ASP A O 1
ATOM 1080 N N . VAL A 1 137 ? 32.102 -6.808 -18.437 1.00 80.56 137 VAL A N 1
ATOM 1081 C CA . VAL A 1 137 ? 33.012 -5.749 -18.899 1.00 80.56 137 VAL A CA 1
ATOM 1082 C C . VAL A 1 137 ? 33.175 -4.662 -17.841 1.00 80.56 137 VAL A C 1
ATOM 1084 O O . VAL A 1 137 ? 34.301 -4.352 -17.464 1.00 80.56 137 VAL A O 1
ATOM 1087 N N . CYS A 1 138 ? 32.077 -4.097 -17.324 1.00 79.00 138 CYS A N 1
ATOM 1088 C CA . CYS A 1 138 ? 32.167 -2.999 -16.352 1.00 79.00 138 CYS A CA 1
ATOM 1089 C C . CYS A 1 138 ? 32.553 -3.440 -14.937 1.00 79.00 138 CYS A C 1
ATOM 1091 O O . CYS A 1 138 ? 33.060 -2.625 -14.168 1.00 79.00 138 CYS A O 1
ATOM 1093 N N . MET A 1 139 ? 32.288 -4.698 -14.581 1.00 74.00 139 MET A N 1
ATOM 1094 C CA . MET A 1 139 ? 32.525 -5.234 -13.235 1.00 74.00 139 MET A CA 1
ATOM 1095 C C . MET A 1 139 ? 33.724 -6.188 -13.163 1.00 74.00 139 MET A C 1
ATOM 1097 O O . MET A 1 139 ? 34.004 -6.735 -12.096 1.00 74.00 139 MET A O 1
ATOM 1101 N N . ASP A 1 140 ? 34.445 -6.388 -14.268 1.00 76.44 140 ASP A N 1
ATOM 1102 C CA . ASP A 1 140 ? 35.648 -7.218 -14.293 1.00 76.44 140 ASP A CA 1
ATOM 1103 C C . ASP A 1 140 ? 36.873 -6.418 -13.811 1.00 76.44 140 ASP A C 1
ATOM 1105 O O . ASP A 1 140 ? 37.373 -5.524 -14.490 1.00 76.44 140 ASP A O 1
ATOM 1109 N N . GLU A 1 141 ? 37.402 -6.757 -12.633 1.00 65.62 141 GLU A N 1
ATOM 1110 C CA . GLU A 1 141 ? 38.611 -6.126 -12.080 1.00 65.62 141 GLU A CA 1
ATOM 1111 C C . GLU A 1 141 ? 39.871 -6.383 -12.933 1.00 65.62 141 GLU A C 1
ATOM 1113 O O . GLU A 1 141 ? 40.852 -5.638 -12.835 1.00 65.62 141 GLU A O 1
ATOM 1118 N N . ALA A 1 142 ? 39.868 -7.420 -13.779 1.00 66.12 142 ALA A N 1
ATOM 1119 C CA . ALA A 1 142 ? 40.964 -7.723 -14.699 1.00 66.12 142 ALA A CA 1
ATOM 1120 C C . ALA A 1 142 ? 40.894 -6.909 -16.005 1.00 66.12 142 ALA A C 1
ATOM 1122 O O . ALA A 1 142 ? 41.849 -6.925 -16.795 1.00 66.12 142 ALA A O 1
ATOM 1123 N N . ALA A 1 143 ? 39.805 -6.166 -16.226 1.00 64.94 143 ALA A N 1
ATOM 1124 C CA . ALA A 1 143 ? 39.544 -5.415 -17.441 1.00 64.94 143 ALA A CA 1
ATOM 1125 C C . ALA A 1 143 ? 40.295 -4.081 -17.511 1.00 64.94 143 ALA A C 1
ATOM 1127 O O . ALA A 1 143 ? 39.721 -3.000 -17.400 1.00 64.94 143 ALA A O 1
ATOM 1128 N N . ILE A 1 144 ? 41.610 -4.134 -17.731 1.00 65.19 144 ILE A N 1
ATOM 1129 C CA . ILE A 1 144 ? 42.448 -2.933 -17.828 1.00 65.19 144 ILE A CA 1
ATOM 1130 C C . ILE A 1 144 ? 42.963 -2.772 -19.258 1.00 65.19 144 ILE A C 1
ATOM 1132 O O . ILE A 1 144 ? 43.726 -3.595 -19.763 1.00 65.19 144 ILE A O 1
ATOM 1136 N N . SER A 1 145 ? 42.591 -1.665 -19.906 1.00 73.81 145 SER A N 1
ATOM 1137 C CA . SER A 1 145 ? 43.138 -1.274 -21.208 1.00 73.81 145 SER A CA 1
ATOM 1138 C C . SER A 1 145 ? 44.170 -0.158 -21.065 1.00 73.81 145 SER A C 1
ATOM 1140 O O . SER A 1 145 ? 43.981 0.797 -20.314 1.00 73.81 145 SER A O 1
ATOM 1142 N N . SER A 1 146 ? 45.258 -0.246 -21.834 1.00 70.81 146 SER A N 1
ATOM 1143 C CA . SER A 1 146 ? 46.252 0.829 -21.957 1.00 70.81 146 SER A CA 1
ATOM 1144 C C . SER A 1 146 ? 45.768 2.008 -22.813 1.00 70.81 146 SER A C 1
ATOM 1146 O O . SER A 1 146 ? 46.440 3.035 -22.875 1.00 70.81 146 SER A O 1
ATOM 1148 N N . ASP A 1 147 ? 44.647 1.849 -23.523 1.00 75.56 147 ASP A N 1
ATOM 1149 C CA . ASP A 1 147 ? 44.020 2.910 -24.310 1.00 75.56 147 ASP A CA 1
ATOM 1150 C C . ASP A 1 147 ? 43.041 3.701 -23.423 1.00 75.56 147 ASP A C 1
ATOM 1152 O O . ASP A 1 147 ? 42.085 3.106 -22.917 1.00 75.56 147 ASP A O 1
ATOM 1156 N N . PRO A 1 148 ? 43.235 5.021 -23.234 1.00 74.38 148 PRO A N 1
ATOM 1157 C CA . PRO A 1 148 ? 42.380 5.825 -22.363 1.00 74.38 148 PRO A CA 1
ATOM 1158 C C . PRO A 1 148 ? 40.916 5.860 -22.821 1.00 74.38 148 PRO A C 1
ATOM 1160 O O . PRO A 1 148 ? 40.029 5.967 -21.979 1.00 74.38 148 PRO A O 1
ATOM 1163 N N . VAL A 1 149 ? 40.645 5.738 -24.128 1.00 75.44 149 VAL A N 1
ATOM 1164 C CA . VAL A 1 149 ? 39.270 5.725 -24.655 1.00 75.44 149 VAL A CA 1
ATOM 1165 C C . VAL A 1 149 ? 38.581 4.421 -24.280 1.00 75.44 149 VAL A C 1
ATOM 1167 O O . VAL A 1 149 ? 37.465 4.440 -23.778 1.00 75.44 149 VAL A O 1
ATOM 1170 N N . ILE A 1 150 ? 39.261 3.289 -24.470 1.00 76.06 150 ILE A N 1
ATOM 1171 C CA . ILE A 1 150 ? 38.711 1.979 -24.109 1.00 76.06 150 ILE A CA 1
ATOM 1172 C C . ILE A 1 150 ? 38.559 1.888 -22.590 1.00 76.06 150 ILE A C 1
ATOM 1174 O O . ILE A 1 150 ? 37.505 1.487 -22.131 1.00 76.06 150 ILE A O 1
ATOM 1178 N N . SER A 1 151 ? 39.549 2.335 -21.814 1.00 77.56 151 SER A N 1
ATOM 1179 C CA . SER A 1 151 ? 39.474 2.378 -20.345 1.00 77.56 151 SER A CA 1
ATOM 1180 C C . SER A 1 151 ? 38.244 3.148 -19.840 1.00 77.56 151 SER A C 1
ATOM 1182 O O . SER A 1 151 ? 37.550 2.682 -18.944 1.00 77.56 151 SER A O 1
ATOM 1184 N N . MET A 1 152 ? 37.901 4.270 -20.480 1.00 76.88 152 MET A N 1
ATOM 1185 C CA . MET A 1 152 ? 36.674 5.016 -20.182 1.00 76.88 152 MET A CA 1
ATOM 1186 C C . MET A 1 152 ? 35.395 4.277 -20.614 1.00 76.88 152 MET A C 1
ATOM 1188 O O . MET A 1 152 ? 34.399 4.362 -19.910 1.00 76.88 152 MET A O 1
ATOM 1192 N N . LEU A 1 153 ? 35.386 3.559 -21.745 1.00 78.56 153 LEU A N 1
ATOM 1193 C CA . LEU A 1 153 ? 34.217 2.767 -22.173 1.00 78.56 153 LEU A CA 1
ATOM 1194 C C . LEU A 1 153 ? 33.960 1.559 -21.260 1.00 78.56 153 LEU A C 1
ATOM 1196 O O . LEU A 1 153 ? 32.807 1.172 -21.078 1.00 78.56 153 LEU A O 1
ATOM 1200 N N . LEU A 1 154 ? 35.024 0.982 -20.697 1.00 78.31 154 LEU A N 1
ATOM 1201 C CA . LEU A 1 154 ? 34.944 -0.107 -19.724 1.00 78.31 154 LEU A CA 1
ATOM 1202 C C . LEU A 1 154 ? 34.355 0.372 -18.383 1.00 78.31 154 LEU A C 1
ATOM 1204 O O . LEU A 1 154 ? 33.782 -0.430 -17.658 1.00 78.31 154 LEU A O 1
ATOM 1208 N N . ASP A 1 155 ? 34.435 1.666 -18.058 1.00 78.62 155 ASP A N 1
ATOM 1209 C CA . ASP A 1 155 ? 33.883 2.209 -16.814 1.00 78.62 155 ASP A CA 1
ATOM 1210 C C . ASP A 1 155 ? 32.339 2.223 -16.818 1.00 78.62 155 ASP A C 1
ATOM 1212 O O . ASP A 1 155 ? 31.682 2.763 -17.716 1.00 78.62 155 ASP A O 1
ATOM 1216 N N . GLY A 1 156 ? 31.739 1.686 -15.751 1.00 75.88 156 GLY A N 1
ATOM 1217 C CA . GLY A 1 156 ? 30.289 1.669 -15.533 1.00 75.88 156 GLY A CA 1
ATOM 1218 C C . GLY A 1 156 ? 29.651 3.061 -15.412 1.00 75.88 156 GLY A C 1
ATOM 1219 O O . GLY A 1 156 ? 28.424 3.187 -15.503 1.00 75.88 156 GLY A O 1
ATOM 1220 N N . SER A 1 157 ? 30.450 4.124 -15.255 1.00 78.12 157 SER A N 1
ATOM 1221 C CA . SER A 1 157 ? 29.968 5.513 -15.270 1.00 78.12 157 SER A CA 1
ATOM 1222 C C . SER A 1 157 ? 29.272 5.896 -16.585 1.00 78.12 157 SER A C 1
ATOM 1224 O O . SER A 1 157 ? 28.253 6.594 -16.548 1.00 78.12 157 SER A O 1
ATOM 1226 N N . VAL A 1 158 ? 29.739 5.375 -17.728 1.00 80.44 158 VAL A N 1
ATOM 1227 C CA . VAL A 1 158 ? 29.132 5.617 -19.051 1.00 80.44 158 VAL A CA 1
ATOM 1228 C C . VAL A 1 158 ? 27.729 5.014 -19.121 1.00 80.44 158 VAL A C 1
ATOM 1230 O O . VAL A 1 158 ? 26.790 5.670 -19.575 1.00 80.44 158 VAL A O 1
ATOM 1233 N N . VAL A 1 159 ? 27.556 3.792 -18.605 1.00 82.81 159 VAL A N 1
ATOM 1234 C CA . VAL A 1 159 ? 26.250 3.113 -18.567 1.00 82.81 159 VAL A CA 1
ATOM 1235 C C . VAL A 1 159 ? 25.291 3.842 -17.620 1.00 82.81 159 VAL A C 1
ATOM 1237 O O . VAL A 1 159 ? 24.129 4.061 -17.964 1.00 82.81 159 VAL A O 1
ATOM 1240 N N . LYS A 1 160 ? 25.775 4.298 -16.456 1.00 81.56 160 LYS A N 1
ATOM 1241 C CA . LYS A 1 160 ? 24.975 5.086 -15.503 1.00 81.56 160 LYS A CA 1
ATOM 1242 C C . LYS A 1 160 ? 24.472 6.397 -16.119 1.00 81.56 160 LYS A C 1
ATOM 1244 O O . LYS A 1 160 ? 23.292 6.724 -15.971 1.00 81.56 160 LYS A O 1
ATOM 1249 N N . GLU A 1 161 ? 25.334 7.137 -16.813 1.00 80.75 161 GLU A N 1
ATOM 1250 C CA . GLU A 1 161 ? 24.955 8.402 -17.457 1.00 80.75 161 GLU A CA 1
ATOM 1251 C C . GLU A 1 161 ? 24.004 8.177 -18.642 1.00 80.75 161 GLU A C 1
ATOM 1253 O O . GLU A 1 161 ? 23.028 8.911 -18.816 1.00 80.75 161 GLU A O 1
ATOM 1258 N N . TRP A 1 162 ? 24.205 7.097 -19.403 1.00 85.81 162 TRP A N 1
ATOM 1259 C CA . TRP A 1 162 ? 23.256 6.670 -20.428 1.00 85.81 162 TRP A CA 1
ATOM 1260 C C . TRP A 1 162 ? 21.871 6.350 -19.852 1.00 85.81 162 TRP A C 1
ATOM 1262 O O . TRP A 1 162 ? 20.869 6.821 -20.402 1.00 85.81 162 TRP A O 1
ATOM 1272 N N . CYS A 1 163 ? 21.784 5.624 -18.732 1.00 84.56 163 CYS A N 1
ATOM 1273 C CA . CYS A 1 163 ? 20.511 5.351 -18.060 1.00 84.56 163 CYS A CA 1
ATOM 1274 C C . CYS A 1 163 ? 19.799 6.653 -17.653 1.00 84.56 163 CYS A C 1
ATOM 1276 O O . CYS A 1 163 ? 18.611 6.816 -17.950 1.00 84.56 163 CYS A O 1
ATOM 1278 N N . LYS A 1 164 ? 20.521 7.612 -17.047 1.00 83.00 164 LYS A N 1
ATOM 1279 C CA . LYS A 1 164 ? 19.980 8.936 -16.670 1.00 83.00 164 LYS A CA 1
ATOM 1280 C C . LYS A 1 164 ? 19.445 9.698 -17.887 1.00 83.00 164 LYS A C 1
ATOM 1282 O O . LYS A 1 164 ? 18.294 10.146 -17.887 1.00 83.00 164 LYS A O 1
ATOM 1287 N N . ARG A 1 165 ? 20.242 9.807 -18.955 1.00 83.44 165 ARG A N 1
ATOM 1288 C CA . ARG A 1 165 ? 19.867 10.502 -20.200 1.00 83.44 165 ARG A CA 1
ATOM 1289 C C . ARG A 1 165 ? 18.652 9.867 -20.872 1.00 83.44 165 ARG A C 1
ATOM 1291 O O . ARG A 1 165 ? 17.732 10.571 -21.307 1.00 83.44 165 ARG A O 1
ATOM 1298 N N . THR A 1 166 ? 18.645 8.542 -20.960 1.00 82.25 166 THR A N 1
ATOM 1299 C CA . THR A 1 166 ? 17.573 7.774 -21.600 1.00 82.25 166 THR A CA 1
ATOM 1300 C C . THR A 1 166 ? 16.270 7.905 -20.826 1.00 82.25 166 THR A C 1
ATOM 1302 O O . THR A 1 166 ? 15.212 8.120 -21.430 1.00 82.25 166 THR A O 1
ATOM 1305 N N . PHE A 1 167 ? 16.345 7.864 -19.496 1.00 83.81 167 PHE A N 1
ATOM 1306 C CA . PHE A 1 167 ? 15.206 8.112 -18.624 1.00 83.81 167 PHE A CA 1
ATOM 1307 C C . PHE A 1 167 ? 14.640 9.524 -18.821 1.00 83.81 167 PHE A C 1
ATOM 1309 O O . PHE A 1 167 ? 13.473 9.663 -19.188 1.00 83.81 167 PHE A O 1
ATOM 1316 N N . LEU A 1 168 ? 15.468 10.569 -18.702 1.00 81.56 168 LEU A N 1
ATOM 1317 C CA . LEU A 1 168 ? 15.039 11.964 -18.876 1.00 81.56 168 LEU A CA 1
ATOM 1318 C C . LEU A 1 168 ? 14.428 12.227 -20.257 1.00 81.56 168 LEU A C 1
ATOM 1320 O O . LEU A 1 168 ? 13.406 12.902 -20.383 1.00 81.56 168 LEU A O 1
ATOM 1324 N N . THR A 1 169 ? 15.022 11.668 -21.310 1.00 82.69 169 THR A N 1
ATOM 1325 C CA . THR A 1 169 ? 14.497 11.793 -22.677 1.00 82.69 169 THR A CA 1
ATOM 1326 C C . THR A 1 169 ? 13.146 11.099 -22.823 1.00 82.69 169 THR A C 1
ATOM 1328 O O . THR A 1 169 ? 12.248 11.629 -23.479 1.00 82.69 169 THR A O 1
ATOM 1331 N N . THR A 1 170 ? 12.978 9.936 -22.194 1.00 82.25 170 THR A N 1
ATOM 1332 C CA . THR A 1 170 ? 11.703 9.212 -22.189 1.00 82.25 170 THR A CA 1
ATOM 1333 C C . THR A 1 170 ? 10.640 9.999 -21.427 1.00 82.25 170 THR A C 1
ATOM 1335 O O . THR A 1 170 ? 9.565 10.225 -21.973 1.00 82.25 170 THR A O 1
ATOM 1338 N N . VAL A 1 171 ? 10.954 10.528 -20.241 1.00 82.12 171 VAL A N 1
ATOM 1339 C CA . VAL A 1 171 ? 10.050 11.385 -19.451 1.00 82.12 171 VAL A CA 1
ATOM 1340 C C . VAL A 1 171 ? 9.588 12.614 -20.244 1.00 82.12 171 VAL A C 1
ATOM 1342 O O . VAL A 1 171 ? 8.393 12.906 -20.273 1.00 82.12 171 VAL A O 1
ATOM 1345 N N . ARG A 1 172 ? 10.488 13.303 -20.962 1.00 81.19 172 ARG A N 1
ATOM 1346 C CA . ARG A 1 172 ? 10.109 14.436 -21.834 1.00 81.19 172 ARG A CA 1
ATOM 1347 C C . ARG A 1 172 ? 9.135 14.016 -22.940 1.00 81.19 172 ARG A C 1
ATOM 1349 O O . ARG A 1 172 ? 8.108 14.660 -23.122 1.00 81.19 172 ARG A O 1
ATOM 1356 N N . LYS A 1 173 ? 9.400 12.899 -23.627 1.00 82.75 173 LYS A N 1
ATOM 1357 C CA . LYS A 1 173 ? 8.493 12.366 -24.662 1.00 82.75 173 LYS A CA 1
ATOM 1358 C C . LYS A 1 173 ? 7.124 11.992 -24.085 1.00 82.75 173 LYS A C 1
ATOM 1360 O O . LYS A 1 173 ? 6.099 12.267 -24.705 1.00 82.75 173 LYS A O 1
ATOM 1365 N N . LEU A 1 174 ? 7.092 11.397 -22.891 1.00 82.25 174 LEU A N 1
ATOM 1366 C CA . LEU A 1 174 ? 5.850 11.063 -22.190 1.00 82.25 174 LEU A CA 1
ATOM 1367 C C . LEU A 1 174 ? 5.043 12.317 -21.848 1.00 82.25 174 LEU A C 1
ATOM 1369 O O . LEU A 1 174 ? 3.839 12.344 -22.098 1.00 82.25 174 LEU A O 1
ATOM 1373 N N . ARG A 1 175 ? 5.705 13.381 -21.379 1.00 81.19 175 ARG A N 1
ATOM 1374 C CA . ARG A 1 175 ? 5.087 14.692 -21.124 1.00 81.19 175 ARG A CA 1
ATOM 1375 C C . ARG A 1 175 ? 4.365 15.232 -22.364 1.00 81.19 175 ARG A C 1
ATOM 1377 O O . ARG A 1 175 ? 3.207 15.644 -22.275 1.00 81.19 175 ARG A O 1
ATOM 1384 N N . ASP A 1 176 ? 5.001 15.172 -23.531 1.00 80.19 176 ASP A N 1
ATOM 1385 C CA . ASP A 1 176 ? 4.412 15.644 -24.793 1.00 80.19 176 ASP A CA 1
ATOM 1386 C C . ASP A 1 176 ? 3.193 14.803 -25.220 1.00 80.19 176 ASP A C 1
ATOM 1388 O O . ASP A 1 176 ? 2.165 15.323 -25.681 1.00 80.19 176 ASP A O 1
ATOM 1392 N N . ILE A 1 177 ? 3.266 13.484 -25.017 1.00 80.12 177 ILE A N 1
ATOM 1393 C CA . ILE A 1 177 ? 2.154 12.561 -25.287 1.00 80.12 177 ILE A CA 1
ATOM 1394 C C . ILE A 1 177 ? 0.978 12.850 -24.347 1.00 80.12 177 ILE A C 1
ATOM 1396 O O . ILE A 1 177 ? -0.171 12.891 -24.795 1.00 80.12 177 ILE A O 1
ATOM 1400 N N . TYR A 1 178 ? 1.264 13.086 -23.070 1.00 77.44 178 TYR A N 1
ATOM 1401 C CA . TYR A 1 178 ? 0.290 13.372 -22.023 1.00 77.44 178 TYR A CA 1
ATOM 1402 C C . TYR A 1 178 ? -0.393 14.736 -22.192 1.00 77.44 178 TYR A C 1
ATOM 1404 O O . TYR A 1 178 ? -1.571 14.875 -21.856 1.00 77.44 178 TYR A O 1
ATOM 1412 N N . ASN A 1 179 ? 0.296 15.742 -22.730 1.00 75.50 179 ASN A N 1
ATOM 1413 C CA . ASN A 1 179 ? -0.280 17.069 -22.992 1.00 75.50 179 ASN A CA 1
ATOM 1414 C C . ASN A 1 179 ? -1.173 17.118 -24.240 1.00 75.50 179 ASN A C 1
ATOM 1416 O O . ASN A 1 179 ? -1.934 18.065 -24.436 1.00 75.50 179 ASN A O 1
ATOM 1420 N N . SER A 1 180 ? -1.116 16.094 -25.089 1.00 72.69 180 SER A N 1
ATOM 1421 C CA . SER A 1 180 ? -1.908 16.015 -26.313 1.00 72.69 180 SER A CA 1
ATOM 1422 C C . SER A 1 180 ? -3.119 15.080 -26.142 1.00 72.69 180 SER A C 1
ATOM 1424 O O . SER A 1 180 ? -3.078 14.122 -25.377 1.00 72.69 180 SER A O 1
ATOM 1426 N N . LYS A 1 181 ? -4.221 15.318 -26.876 1.00 68.94 181 LYS A N 1
ATOM 1427 C CA . LYS A 1 181 ? -5.501 14.584 -26.701 1.00 68.94 181 LYS A CA 1
ATOM 1428 C C . LYS A 1 181 ? -5.326 13.052 -26.711 1.00 68.94 181 LYS A C 1
ATOM 1430 O O . LYS A 1 181 ? -4.654 12.555 -27.617 1.00 68.94 181 LYS A O 1
ATOM 1435 N N . PRO A 1 182 ? -5.921 12.295 -25.775 1.00 64.50 182 PRO A N 1
ATOM 1436 C CA . PRO A 1 182 ? -5.719 10.851 -25.691 1.00 64.50 182 PRO A CA 1
ATOM 1437 C C . PRO A 1 182 ? -6.362 10.125 -26.882 1.00 64.50 182 PRO A C 1
ATOM 1439 O O . PRO A 1 182 ? -7.547 10.293 -27.162 1.00 64.50 182 PRO A O 1
ATOM 1442 N N . THR A 1 183 ? -5.576 9.316 -27.593 1.00 69.81 183 THR A N 1
ATOM 1443 C CA . THR A 1 183 ? -6.019 8.471 -28.716 1.00 69.81 183 THR A CA 1
ATOM 1444 C C . THR A 1 183 ? -5.509 7.048 -28.518 1.00 69.81 183 THR A C 1
ATOM 1446 O O . THR A 1 183 ? -4.459 6.849 -27.916 1.00 69.81 183 THR A O 1
ATOM 1449 N N . GLN A 1 184 ? -6.216 6.046 -29.050 1.00 67.69 184 GLN A N 1
ATOM 1450 C CA . GLN A 1 184 ? -5.825 4.634 -28.902 1.00 67.69 184 GLN A CA 1
ATOM 1451 C C . GLN A 1 184 ? -4.428 4.337 -29.469 1.00 67.69 184 GLN A C 1
ATOM 1453 O O . GLN A 1 184 ? -3.665 3.621 -28.837 1.00 67.69 184 GLN A O 1
ATOM 1458 N N . SER A 1 185 ? -4.035 4.988 -30.569 1.00 71.62 185 SER A N 1
ATOM 1459 C CA . SER A 1 185 ? -2.677 4.895 -31.131 1.00 71.62 185 SER A CA 1
ATOM 1460 C C . SER A 1 185 ? -1.565 5.319 -30.164 1.00 71.62 185 SER A C 1
ATOM 1462 O O . SER A 1 185 ? -0.414 4.929 -30.339 1.00 71.62 185 SER A O 1
ATOM 1464 N N . LYS A 1 186 ? -1.882 6.116 -29.135 1.00 74.12 186 LYS A N 1
ATOM 1465 C CA . LYS A 1 186 ? -0.918 6.514 -28.105 1.00 74.12 186 LYS A CA 1
ATOM 1466 C C . LYS A 1 186 ? -0.721 5.441 -27.048 1.00 74.12 186 LYS A C 1
ATOM 1468 O O . LYS A 1 186 ? 0.368 5.383 -26.503 1.00 74.12 186 LYS A O 1
ATOM 1473 N N . ALA A 1 187 ? -1.708 4.581 -26.792 1.00 74.12 187 ALA A N 1
ATOM 1474 C CA . ALA A 1 187 ? -1.539 3.462 -25.866 1.00 74.12 187 ALA A CA 1
ATOM 1475 C C . ALA A 1 187 ? -0.417 2.521 -26.345 1.00 74.12 187 ALA A C 1
ATOM 1477 O O . ALA A 1 187 ? 0.420 2.117 -25.547 1.00 74.12 187 ALA A O 1
ATOM 1478 N N . ASP A 1 188 ? -0.327 2.276 -27.655 1.00 79.38 188 ASP A N 1
ATOM 1479 C CA . ASP A 1 188 ? 0.739 1.455 -28.248 1.00 79.38 188 ASP A CA 1
ATOM 1480 C C . ASP A 1 188 ? 2.113 2.147 -28.188 1.00 79.38 188 ASP A C 1
ATOM 1482 O O . ASP A 1 188 ? 3.157 1.508 -28.068 1.00 79.38 188 ASP A O 1
ATOM 1486 N N . VAL A 1 189 ? 2.140 3.481 -28.268 1.00 81.75 189 VAL A N 1
ATOM 1487 C CA . VAL A 1 189 ? 3.370 4.270 -28.090 1.00 81.75 189 VAL A CA 1
ATOM 1488 C C . VAL A 1 189 ? 3.822 4.241 -26.626 1.00 81.75 189 VAL A C 1
ATOM 1490 O O . VAL A 1 189 ? 5.014 4.084 -26.371 1.00 81.75 189 VAL A O 1
ATOM 1493 N N . LEU A 1 190 ? 2.889 4.345 -25.676 1.00 82.19 190 LEU A N 1
ATOM 1494 C CA . LEU A 1 190 ? 3.172 4.243 -24.243 1.00 82.19 190 LEU A CA 1
ATOM 1495 C C . LEU A 1 190 ? 3.682 2.849 -23.868 1.00 82.19 190 LEU A C 1
ATOM 1497 O O . LEU A 1 190 ? 4.670 2.767 -23.152 1.00 82.19 190 LEU A O 1
ATOM 1501 N N . ASP A 1 191 ? 3.104 1.779 -24.422 1.00 81.00 191 ASP A N 1
ATOM 1502 C CA . ASP A 1 191 ? 3.582 0.400 -24.224 1.00 81.00 191 ASP A CA 1
ATOM 1503 C C . ASP A 1 191 ? 5.037 0.221 -24.695 1.00 81.00 191 ASP A C 1
ATOM 1505 O O . ASP A 1 191 ? 5.863 -0.365 -23.993 1.00 81.00 191 ASP A O 1
ATOM 1509 N N . ARG A 1 192 ? 5.400 0.806 -25.847 1.00 84.94 192 ARG A N 1
ATOM 1510 C CA . ARG A 1 192 ? 6.796 0.809 -26.325 1.00 84.94 192 ARG A CA 1
ATOM 1511 C C . ARG A 1 192 ? 7.736 1.552 -25.376 1.00 84.94 192 ARG A C 1
ATOM 1513 O O . ARG A 1 192 ? 8.841 1.076 -25.121 1.00 84.94 192 ARG A O 1
ATOM 1520 N N . HIS A 1 193 ? 7.314 2.697 -24.838 1.00 83.75 193 HIS A N 1
ATOM 1521 C CA . HIS A 1 193 ? 8.098 3.417 -23.832 1.00 83.75 193 HIS A CA 1
ATOM 1522 C C . HIS A 1 193 ? 8.178 2.657 -22.500 1.00 83.75 193 HIS A C 1
ATOM 1524 O O . HIS A 1 193 ? 9.247 2.640 -21.897 1.00 83.75 193 HIS A O 1
ATOM 1530 N N . GLY A 1 194 ? 7.111 1.969 -22.086 1.00 83.62 194 GLY A N 1
ATOM 1531 C CA . GLY A 1 194 ? 7.092 1.097 -20.909 1.00 83.62 194 GLY A CA 1
ATOM 1532 C C . GLY A 1 194 ? 8.104 -0.043 -21.024 1.00 83.62 194 GLY A C 1
ATOM 1533 O O . GLY A 1 194 ? 8.943 -0.203 -20.143 1.00 83.62 194 GLY A O 1
ATOM 1534 N N . LYS A 1 195 ? 8.129 -0.752 -22.162 1.00 84.56 195 LYS A N 1
ATOM 1535 C CA . LYS A 1 195 ? 9.137 -1.793 -22.451 1.00 84.56 195 LYS A CA 1
ATOM 1536 C C . LYS A 1 195 ? 10.567 -1.256 -22.416 1.00 84.56 195 LYS A C 1
ATOM 1538 O O . LYS A 1 195 ? 11.451 -1.909 -21.865 1.00 84.56 195 LYS A O 1
ATOM 1543 N N . ARG A 1 196 ? 10.794 -0.049 -22.950 1.00 84.44 196 ARG A N 1
ATOM 1544 C CA . ARG A 1 196 ? 12.106 0.616 -22.879 1.00 84.44 196 ARG A CA 1
ATOM 1545 C C . ARG A 1 196 ? 12.528 0.877 -21.432 1.00 84.44 196 ARG A C 1
ATOM 1547 O O . ARG A 1 196 ? 13.660 0.580 -21.069 1.00 84.44 196 ARG A O 1
ATOM 1554 N N . LEU A 1 197 ? 11.627 1.408 -20.605 1.00 86.19 197 LEU A N 1
ATOM 1555 C CA . LEU A 1 197 ? 11.903 1.672 -19.189 1.00 86.19 197 LEU A CA 1
ATOM 1556 C C . LEU A 1 197 ? 12.101 0.380 -18.388 1.00 86.19 197 LEU A C 1
ATOM 1558 O O . LEU A 1 197 ? 12.987 0.327 -17.543 1.00 86.19 197 LEU A O 1
ATOM 1562 N N . GLN A 1 198 ? 11.350 -0.679 -18.692 1.00 86.88 198 GLN A N 1
ATOM 1563 C CA . GLN A 1 198 ? 11.550 -1.994 -18.085 1.00 86.88 198 GLN A CA 1
ATOM 1564 C C . GLN A 1 198 ? 12.936 -2.564 -18.427 1.00 86.88 198 GLN A C 1
ATOM 1566 O O . GLN A 1 198 ? 13.614 -3.099 -17.553 1.00 86.88 198 GLN A O 1
ATOM 1571 N N . GLY A 1 199 ? 13.397 -2.379 -19.669 1.00 84.31 199 GLY A N 1
ATOM 1572 C CA . GLY A 1 199 ? 14.773 -2.681 -20.066 1.00 84.31 199 GLY A CA 1
ATOM 1573 C C . GLY A 1 199 ? 15.815 -1.913 -19.248 1.00 84.31 199 GLY A C 1
ATOM 1574 O O . GLY A 1 199 ? 16.800 -2.504 -18.818 1.00 84.31 199 GLY A O 1
ATOM 1575 N N . LEU A 1 200 ? 15.577 -0.626 -18.969 1.00 85.62 200 LEU A N 1
ATOM 1576 C CA . LEU A 1 200 ? 16.451 0.173 -18.100 1.00 85.62 200 LEU A CA 1
ATOM 1577 C C . LEU A 1 200 ? 16.453 -0.321 -16.649 1.00 85.62 200 LEU A C 1
ATOM 1579 O O . LEU A 1 200 ? 17.517 -0.324 -16.040 1.00 85.62 200 LEU A O 1
ATOM 1583 N N . CYS A 1 201 ? 15.312 -0.763 -16.102 1.00 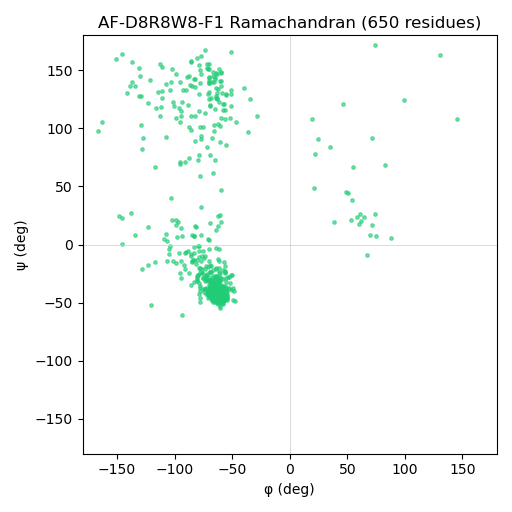85.31 201 CYS A N 1
ATOM 1584 C CA . CYS A 1 201 ? 15.273 -1.373 -14.768 1.00 85.31 201 CYS A CA 1
ATOM 1585 C C . CYS A 1 201 ? 16.224 -2.568 -14.675 1.00 85.31 201 CYS A C 1
ATOM 1587 O O . CYS A 1 201 ? 17.041 -2.600 -13.765 1.00 85.31 201 CYS A O 1
ATOM 1589 N N . TYR A 1 202 ? 16.193 -3.487 -15.648 1.00 85.31 202 TYR A N 1
ATOM 1590 C CA . TYR A 1 202 ? 17.087 -4.652 -15.643 1.00 85.31 202 TYR A CA 1
ATOM 1591 C C . TYR A 1 202 ? 18.573 -4.271 -15.688 1.00 85.31 202 TYR A C 1
ATOM 1593 O O . TYR A 1 202 ? 19.397 -4.912 -15.038 1.00 85.31 202 TYR A O 1
ATOM 1601 N N . VAL A 1 203 ? 18.928 -3.223 -16.437 1.00 84.75 203 VAL A N 1
ATOM 1602 C CA . VAL A 1 203 ? 20.314 -2.731 -16.497 1.00 84.75 203 VAL A CA 1
ATOM 1603 C C . VAL A 1 203 ? 20.724 -2.060 -15.184 1.00 84.75 203 VAL A C 1
ATOM 1605 O O . VAL A 1 203 ? 21.841 -2.262 -14.717 1.00 84.75 203 VAL A O 1
ATOM 1608 N N . LEU A 1 204 ? 19.829 -1.285 -14.567 1.00 84.31 204 LEU A N 1
ATOM 1609 C CA . LEU A 1 204 ? 20.082 -0.636 -13.278 1.00 84.31 204 LEU A CA 1
ATOM 1610 C C . LEU A 1 204 ? 20.200 -1.650 -12.132 1.00 84.31 204 LEU A C 1
ATOM 1612 O O . LEU A 1 204 ? 21.116 -1.519 -11.326 1.00 84.31 204 LEU A O 1
ATOM 1616 N N . ASP A 1 205 ? 19.358 -2.687 -12.107 1.00 84.50 205 ASP A N 1
ATOM 1617 C CA . ASP A 1 205 ? 19.463 -3.789 -11.141 1.00 84.50 205 ASP A CA 1
ATOM 1618 C C . ASP A 1 205 ? 20.819 -4.524 -11.298 1.00 84.50 205 ASP A C 1
ATOM 1620 O O . ASP A 1 205 ? 21.470 -4.869 -10.309 1.00 84.50 205 ASP A O 1
ATOM 1624 N N . ALA A 1 206 ? 21.300 -4.715 -12.537 1.00 82.44 206 ALA A N 1
ATOM 1625 C CA . ALA A 1 206 ? 22.614 -5.313 -12.809 1.00 82.44 206 ALA A CA 1
ATOM 1626 C C . ALA A 1 206 ? 23.790 -4.423 -12.355 1.00 82.44 206 ALA A C 1
ATOM 1628 O O . ALA A 1 206 ? 24.815 -4.941 -11.914 1.00 82.44 206 ALA A O 1
ATOM 1629 N N . LEU A 1 207 ? 23.640 -3.094 -12.431 1.00 80.88 207 LEU A N 1
ATOM 1630 C CA . LEU A 1 207 ? 24.614 -2.126 -11.906 1.00 80.88 207 LEU A CA 1
ATOM 1631 C C . LEU A 1 207 ? 24.615 -2.056 -10.370 1.00 80.88 207 LEU A C 1
ATOM 1633 O O . LEU A 1 207 ? 25.639 -1.703 -9.787 1.00 80.88 207 LEU A O 1
ATOM 1637 N N . GLU A 1 208 ? 23.491 -2.367 -9.718 1.00 78.56 208 GLU A N 1
ATOM 1638 C CA . GLU A 1 208 ? 23.353 -2.373 -8.256 1.00 78.56 208 GLU A CA 1
ATOM 1639 C C . GLU A 1 208 ? 23.961 -3.628 -7.608 1.00 78.56 208 GLU A C 1
ATOM 1641 O O . GLU A 1 208 ? 24.636 -3.518 -6.584 1.00 78.56 208 GLU A O 1
ATOM 1646 N N . ALA A 1 209 ? 23.782 -4.804 -8.220 1.00 74.00 209 ALA A N 1
ATOM 1647 C CA . ALA A 1 209 ? 24.177 -6.103 -7.659 1.00 74.00 209 ALA A CA 1
ATOM 1648 C C . ALA A 1 209 ? 25.622 -6.222 -7.097 1.00 74.00 209 ALA A C 1
ATOM 1650 O O . ALA A 1 209 ? 25.792 -6.902 -6.081 1.00 74.00 209 ALA A O 1
ATOM 1651 N N . PRO A 1 210 ? 26.664 -5.610 -7.695 1.00 67.31 210 PRO A N 1
ATOM 1652 C CA . PRO A 1 210 ? 28.043 -5.713 -7.204 1.00 67.31 210 PRO A CA 1
ATOM 1653 C C . PRO A 1 210 ? 28.447 -4.617 -6.200 1.00 67.31 210 PRO A C 1
ATOM 1655 O O . PRO A 1 210 ? 29.536 -4.683 -5.625 1.00 67.31 210 PRO A O 1
ATOM 1658 N N . LEU A 1 211 ? 27.613 -3.596 -5.972 1.00 65.38 211 LEU A N 1
ATOM 1659 C CA . LEU A 1 211 ? 27.953 -2.471 -5.099 1.00 65.38 211 LEU A CA 1
ATOM 1660 C C . LEU A 1 211 ? 27.711 -2.815 -3.620 1.00 65.38 211 LEU A C 1
ATOM 1662 O O . LEU A 1 211 ? 26.676 -3.348 -3.234 1.00 65.38 211 LEU A O 1
ATOM 1666 N N . THR A 1 212 ? 28.666 -2.466 -2.753 1.00 58.38 212 THR A N 1
ATOM 1667 C CA . THR A 1 212 ? 28.506 -2.611 -1.296 1.00 58.38 212 THR A CA 1
ATOM 1668 C C . THR A 1 212 ? 27.625 -1.494 -0.723 1.00 58.38 212 THR A C 1
ATOM 1670 O O . THR A 1 212 ? 27.656 -0.359 -1.197 1.00 58.38 212 THR A O 1
ATOM 1673 N N . ALA A 1 213 ? 26.851 -1.817 0.319 1.00 56.25 213 ALA A N 1
ATOM 1674 C CA . ALA A 1 213 ? 25.653 -1.108 0.795 1.00 56.25 213 ALA A CA 1
ATOM 1675 C C . ALA A 1 213 ? 25.800 0.358 1.294 1.00 56.25 213 ALA A C 1
ATOM 1677 O O . ALA A 1 213 ? 24.907 0.844 1.982 1.00 56.25 213 ALA A O 1
ATOM 1678 N N . SER A 1 214 ? 26.890 1.083 1.009 1.00 55.94 214 SER A N 1
ATOM 1679 C CA . SER A 1 214 ? 27.121 2.424 1.583 1.00 55.94 214 SER A CA 1
ATOM 1680 C C . SER A 1 214 ? 27.896 3.419 0.697 1.00 55.94 214 SER A C 1
ATOM 1682 O O . SER A 1 214 ? 28.516 4.348 1.224 1.00 55.94 214 SER A O 1
ATOM 1684 N N . SER A 1 215 ? 27.891 3.280 -0.633 1.00 64.56 215 SER A N 1
ATOM 1685 C CA . SER A 1 215 ? 28.495 4.289 -1.521 1.00 64.56 215 SER A CA 1
ATOM 1686 C C . SER A 1 215 ? 27.491 5.380 -1.934 1.00 64.56 215 SER A C 1
ATOM 1688 O O . SER A 1 215 ? 26.320 5.112 -2.190 1.00 64.56 215 SER A O 1
ATOM 1690 N N . ALA A 1 216 ? 27.946 6.632 -2.063 1.00 70.44 216 ALA A N 1
ATOM 1691 C CA . ALA A 1 216 ? 27.112 7.721 -2.596 1.00 70.44 216 ALA A CA 1
ATOM 1692 C C . ALA A 1 216 ? 26.627 7.434 -4.035 1.00 70.44 216 ALA A C 1
ATOM 1694 O O . ALA A 1 216 ? 25.542 7.853 -4.432 1.00 70.44 216 ALA A O 1
ATOM 1695 N N . SER A 1 217 ? 27.404 6.662 -4.804 1.00 68.81 217 SER A N 1
ATOM 1696 C CA . SER A 1 217 ? 27.034 6.220 -6.149 1.00 68.81 217 SER A CA 1
ATOM 1697 C C . SER A 1 217 ? 25.872 5.224 -6.161 1.00 68.81 217 SER A C 1
ATOM 1699 O O . SER A 1 217 ? 25.085 5.280 -7.109 1.00 68.81 217 SER A O 1
ATOM 1701 N N . LEU A 1 218 ? 25.752 4.373 -5.131 1.00 74.75 218 LEU A N 1
ATOM 1702 C CA . LEU A 1 218 ? 24.646 3.433 -4.928 1.00 74.75 218 LEU A CA 1
ATOM 1703 C C . LEU A 1 218 ? 23.348 4.171 -4.588 1.00 74.75 218 LEU A C 1
ATOM 1705 O O . LEU A 1 218 ? 22.323 3.881 -5.193 1.00 74.75 218 LEU A O 1
ATOM 1709 N N . VAL A 1 219 ? 23.400 5.178 -3.708 1.00 77.56 219 VAL A N 1
ATOM 1710 C CA . VAL A 1 219 ? 22.218 5.991 -3.354 1.00 77.56 219 VAL A CA 1
ATOM 1711 C C . VAL A 1 219 ? 21.625 6.669 -4.593 1.00 77.56 219 VAL A C 1
ATOM 1713 O O . VAL A 1 219 ? 20.421 6.604 -4.821 1.00 77.56 219 VAL A O 1
ATOM 1716 N N . GLU A 1 220 ? 22.463 7.262 -5.449 1.00 78.12 220 GLU A N 1
ATOM 1717 C CA . GLU A 1 220 ? 21.993 7.851 -6.710 1.00 78.12 220 GLU A CA 1
ATOM 1718 C C . GLU A 1 220 ? 21.401 6.819 -7.686 1.00 78.12 220 GLU A C 1
ATOM 1720 O O . GLU A 1 220 ? 20.476 7.137 -8.434 1.00 78.12 220 GLU A O 1
ATOM 1725 N N . LEU A 1 221 ? 21.958 5.603 -7.736 1.00 79.50 221 LEU A N 1
ATOM 1726 C CA . LEU A 1 221 ? 21.448 4.528 -8.595 1.00 79.50 221 LEU A CA 1
ATOM 1727 C C . LEU A 1 221 ? 20.097 4.017 -8.092 1.00 79.50 221 LEU A C 1
ATOM 1729 O O . LEU A 1 221 ? 19.175 3.886 -8.893 1.00 79.50 221 LEU A O 1
ATOM 1733 N N . GLN A 1 222 ? 19.955 3.818 -6.781 1.00 80.44 222 GLN A N 1
ATOM 1734 C CA . GLN A 1 222 ? 18.700 3.428 -6.139 1.00 80.44 222 GLN A CA 1
ATOM 1735 C C . GLN A 1 222 ? 17.613 4.488 -6.345 1.00 80.44 222 GLN A C 1
ATOM 1737 O O . GLN A 1 222 ? 16.484 4.151 -6.686 1.00 80.44 222 GLN A O 1
ATOM 1742 N N . GLN A 1 223 ? 17.953 5.777 -6.247 1.00 81.69 223 GLN A N 1
ATOM 1743 C CA . GLN A 1 223 ? 17.026 6.875 -6.551 1.00 81.69 223 GLN A CA 1
ATOM 1744 C C . GLN A 1 223 ? 16.578 6.886 -8.021 1.00 81.69 223 GLN A C 1
ATOM 1746 O O . GLN A 1 223 ? 15.402 7.123 -8.317 1.00 81.69 223 GLN A O 1
ATOM 1751 N N . LEU A 1 224 ? 17.499 6.630 -8.956 1.00 81.56 224 LEU A N 1
ATOM 1752 C CA . LEU A 1 224 ? 17.170 6.533 -10.378 1.00 81.56 224 LEU A CA 1
ATOM 1753 C C . LEU A 1 224 ? 16.274 5.320 -10.652 1.00 81.56 224 LEU A C 1
ATOM 1755 O O . LEU A 1 224 ? 15.264 5.456 -11.338 1.00 81.56 224 LEU A O 1
ATOM 1759 N N . LEU A 1 225 ? 16.616 4.158 -10.098 1.00 84.12 225 LEU A N 1
ATOM 1760 C CA . LEU A 1 225 ? 15.839 2.926 -10.214 1.00 84.12 225 LEU A CA 1
ATOM 1761 C C . LEU A 1 225 ? 14.420 3.107 -9.666 1.00 84.12 225 LEU A C 1
ATOM 1763 O O . LEU A 1 225 ? 13.449 2.751 -10.334 1.00 84.12 225 LEU A O 1
ATOM 1767 N N . GLU A 1 226 ? 14.298 3.732 -8.499 1.00 84.25 226 GLU A N 1
ATOM 1768 C CA . GLU A 1 226 ? 13.020 4.067 -7.881 1.00 84.25 226 GLU A CA 1
ATOM 1769 C C . GLU A 1 226 ? 12.190 5.000 -8.775 1.00 84.25 226 GLU A C 1
ATOM 1771 O O . GLU A 1 226 ? 11.0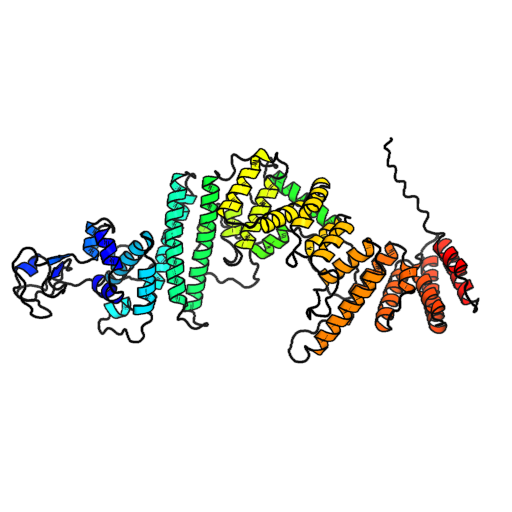24 4.726 -9.063 1.00 84.25 226 GLU A O 1
ATOM 1776 N N . SER A 1 227 ? 12.812 6.048 -9.321 1.00 82.25 227 SER A N 1
ATOM 1777 C CA . SER A 1 227 ? 12.157 6.972 -10.258 1.00 82.25 227 SER A CA 1
ATOM 1778 C C . SER A 1 227 ? 11.663 6.261 -11.525 1.00 82.25 227 SER A C 1
ATOM 1780 O O . SER A 1 227 ? 10.561 6.538 -12.003 1.00 82.25 227 SER A O 1
ATOM 1782 N N . VAL A 1 228 ? 12.446 5.322 -12.068 1.00 85.19 228 VAL A N 1
ATOM 1783 C CA . VAL A 1 228 ? 12.047 4.518 -13.235 1.00 85.19 228 VAL A CA 1
ATOM 1784 C C . VAL A 1 228 ? 10.854 3.623 -12.888 1.00 85.19 228 VAL A C 1
ATOM 1786 O O . VAL A 1 228 ? 9.883 3.596 -13.648 1.00 85.19 228 VAL A O 1
ATOM 1789 N N . ARG A 1 229 ? 10.881 2.939 -11.736 1.00 86.50 229 ARG A N 1
ATOM 1790 C CA . ARG A 1 229 ? 9.782 2.073 -11.273 1.00 86.50 229 ARG A CA 1
ATOM 1791 C C . ARG A 1 229 ? 8.479 2.855 -11.097 1.00 86.50 229 ARG A C 1
ATOM 1793 O O . ARG A 1 229 ? 7.441 2.407 -11.582 1.00 86.50 229 ARG A O 1
ATOM 1800 N N . ILE A 1 230 ? 8.536 4.041 -10.491 1.00 85.88 230 ILE A N 1
ATOM 1801 C CA . ILE A 1 230 ? 7.390 4.955 -10.342 1.00 85.88 230 ILE A CA 1
ATOM 1802 C C 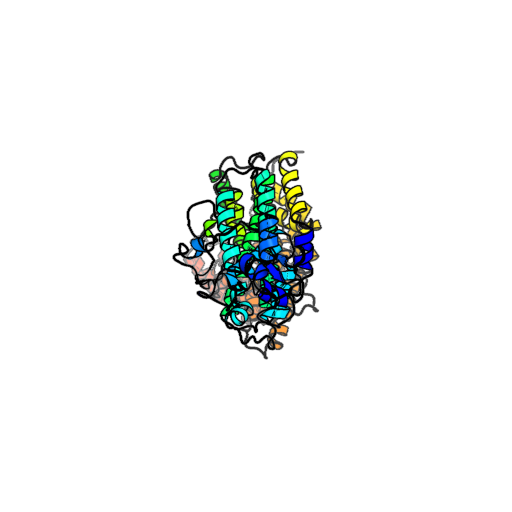. ILE A 1 230 ? 6.790 5.312 -11.713 1.00 85.88 230 ILE A C 1
ATOM 1804 O O . ILE A 1 230 ? 5.578 5.202 -11.912 1.00 85.88 230 ILE A O 1
ATOM 1808 N N . VAL A 1 231 ? 7.622 5.682 -12.694 1.00 85.56 231 VAL A N 1
ATOM 1809 C CA . VAL A 1 231 ? 7.141 6.039 -14.042 1.00 85.56 231 VAL A CA 1
ATOM 1810 C C . VAL A 1 231 ? 6.526 4.841 -14.765 1.00 85.56 231 VAL A C 1
ATOM 1812 O O . VAL A 1 231 ? 5.506 5.011 -15.429 1.00 85.56 231 VAL A O 1
ATOM 1815 N N . ILE A 1 232 ? 7.085 3.635 -14.627 1.00 87.19 232 ILE A N 1
ATOM 1816 C CA . ILE A 1 232 ? 6.486 2.413 -15.195 1.00 87.19 232 ILE A CA 1
ATOM 1817 C C . ILE A 1 232 ? 5.088 2.182 -14.609 1.00 87.19 232 ILE A C 1
ATOM 1819 O O . ILE A 1 232 ? 4.127 2.013 -15.358 1.00 87.19 232 ILE A O 1
ATOM 1823 N N . GLN A 1 233 ? 4.951 2.256 -13.282 1.00 87.81 233 GLN A N 1
ATOM 1824 C CA . GLN A 1 233 ? 3.660 2.095 -12.608 1.00 87.81 233 GLN A CA 1
ATOM 1825 C C . GLN A 1 233 ? 2.636 3.140 -13.078 1.00 87.81 233 GLN A C 1
ATOM 1827 O O . GLN A 1 233 ? 1.482 2.803 -13.351 1.00 87.81 233 GLN A O 1
ATOM 1832 N N . HIS A 1 234 ? 3.054 4.402 -13.220 1.00 88.31 234 HIS A N 1
ATOM 1833 C CA . HIS A 1 234 ? 2.211 5.471 -13.763 1.00 88.31 234 HIS A CA 1
ATOM 1834 C C . HIS A 1 234 ? 1.793 5.202 -15.215 1.00 88.31 234 HIS A C 1
ATOM 1836 O O . HIS A 1 234 ? 0.622 5.376 -15.559 1.00 88.31 234 HIS A O 1
ATOM 1842 N N . LEU A 1 235 ? 2.714 4.732 -16.060 1.00 87.00 235 LEU A N 1
ATOM 1843 C CA . LEU A 1 235 ? 2.455 4.424 -17.469 1.00 87.00 235 LEU A CA 1
ATOM 1844 C C . LEU A 1 235 ? 1.437 3.307 -17.661 1.00 87.00 235 LEU A C 1
ATOM 1846 O O . LEU A 1 235 ? 0.566 3.428 -18.528 1.00 87.00 235 LEU A O 1
ATOM 1850 N N . ASP A 1 236 ? 1.522 2.243 -16.865 1.00 86.44 236 ASP A N 1
ATOM 1851 C CA . ASP A 1 236 ? 0.583 1.123 -16.939 1.00 86.44 236 ASP A CA 1
ATOM 1852 C C . ASP A 1 236 ? -0.848 1.598 -16.649 1.00 86.44 236 ASP A C 1
ATOM 1854 O O . ASP A 1 236 ? -1.791 1.296 -17.391 1.00 86.44 236 ASP A O 1
ATOM 1858 N N . LEU A 1 237 ? -1.003 2.426 -15.611 1.00 87.44 237 LEU A N 1
ATOM 1859 C CA . LEU A 1 237 ? -2.285 3.021 -15.232 1.00 87.44 237 LEU A CA 1
ATOM 1860 C C . LEU A 1 237 ? -2.783 4.023 -16.277 1.00 87.44 237 LEU A C 1
ATOM 1862 O O . LEU A 1 237 ? -3.953 3.983 -16.656 1.00 87.44 237 LEU A O 1
ATOM 1866 N N . MET A 1 238 ? -1.910 4.884 -16.798 1.00 85.25 238 MET A N 1
ATOM 1867 C CA . MET A 1 238 ? -2.264 5.837 -17.854 1.00 85.25 238 MET A CA 1
ATOM 1868 C C . MET A 1 238 ? -2.689 5.136 -19.144 1.00 85.25 238 MET A C 1
ATOM 1870 O O . MET A 1 238 ? -3.647 5.559 -19.797 1.00 85.25 238 MET A O 1
ATOM 1874 N N . THR A 1 239 ? -2.032 4.031 -19.492 1.00 85.44 239 THR A N 1
ATOM 1875 C CA . THR A 1 239 ? -2.398 3.195 -20.639 1.00 85.44 239 THR A CA 1
ATOM 1876 C C . THR A 1 239 ? -3.791 2.600 -20.448 1.00 85.44 239 THR A C 1
ATOM 1878 O O . THR A 1 239 ? -4.621 2.673 -21.362 1.00 85.44 239 THR A O 1
ATOM 1881 N N . TRP A 1 240 ? -4.093 2.084 -19.252 1.00 88.88 240 TRP A N 1
ATOM 1882 C CA . TRP A 1 240 ? -5.435 1.618 -18.903 1.00 88.88 240 TRP A CA 1
ATOM 1883 C C . TRP A 1 240 ? -6.476 2.752 -18.970 1.00 88.88 240 TRP A C 1
ATOM 1885 O O . TRP A 1 240 ? -7.509 2.607 -19.629 1.00 88.88 240 TRP A O 1
ATOM 1895 N N . CYS A 1 241 ? -6.184 3.927 -18.400 1.00 85.31 241 CYS A N 1
ATOM 1896 C CA . CYS A 1 241 ? -7.079 5.084 -18.454 1.00 85.31 241 CYS A CA 1
ATOM 1897 C C . CYS A 1 241 ? -7.360 5.551 -19.889 1.00 85.31 241 CYS A C 1
ATOM 1899 O O . CYS A 1 241 ? -8.505 5.870 -20.206 1.00 85.31 241 CYS A O 1
ATOM 1901 N N . ILE A 1 242 ? -6.366 5.562 -20.783 1.00 84.00 242 ILE A N 1
ATOM 1902 C CA . ILE A 1 242 ? -6.562 5.927 -22.197 1.00 84.00 242 ILE A CA 1
ATOM 1903 C C . ILE A 1 242 ? -7.463 4.909 -22.905 1.00 84.00 242 ILE A C 1
ATOM 1905 O O . ILE A 1 242 ? -8.350 5.311 -23.665 1.00 84.00 242 ILE A O 1
ATOM 1909 N N . ARG A 1 243 ? -7.290 3.607 -22.632 1.00 84.00 243 ARG A N 1
ATOM 1910 C CA . ARG A 1 243 ? -8.168 2.549 -23.170 1.00 84.00 243 ARG A CA 1
ATOM 1911 C C . ARG A 1 243 ? -9.616 2.748 -22.718 1.00 84.00 243 ARG A C 1
ATOM 1913 O O . ARG A 1 243 ? -10.521 2.677 -23.549 1.00 84.00 243 ARG A O 1
ATOM 1920 N N . GLN A 1 244 ? -9.814 3.109 -21.451 1.00 82.62 244 GLN A N 1
ATOM 1921 C CA . GLN A 1 244 ? -11.125 3.400 -20.860 1.00 82.62 244 GLN A CA 1
ATOM 1922 C C . GLN A 1 244 ? -11.616 4.844 -21.080 1.00 82.62 244 GLN A C 1
ATOM 1924 O O . GLN A 1 244 ? -12.630 5.251 -20.507 1.00 82.62 244 GLN A O 1
ATOM 1929 N N . LYS A 1 245 ? -10.924 5.642 -21.912 1.00 80.69 245 LYS A N 1
ATOM 1930 C CA . LYS A 1 245 ? -11.246 7.056 -22.196 1.00 80.69 245 LYS A CA 1
ATOM 1931 C C . LYS A 1 245 ? -11.476 7.879 -20.916 1.00 80.69 245 LYS A C 1
ATOM 1933 O O . LYS A 1 245 ? -12.469 8.589 -20.803 1.00 80.69 245 LYS A O 1
ATOM 1938 N N . PHE A 1 246 ? -10.595 7.715 -19.928 1.00 79.50 246 PHE A N 1
ATOM 1939 C CA . PHE A 1 246 ? -10.608 8.402 -18.627 1.00 79.50 246 PHE A CA 1
ATOM 1940 C C . PHE A 1 246 ? -11.924 8.304 -17.834 1.00 79.50 246 PHE A C 1
ATOM 1942 O O . PHE A 1 246 ? -12.141 9.077 -16.898 1.00 79.50 246 PHE A O 1
ATOM 1949 N N . LEU A 1 247 ? -12.759 7.300 -18.135 1.00 78.25 247 LEU A N 1
ATOM 1950 C CA . LEU A 1 247 ? -14.094 7.108 -17.557 1.00 78.25 247 LEU A CA 1
ATOM 1951 C C . LEU A 1 247 ? -15.088 8.228 -17.904 1.00 78.25 247 LEU A C 1
ATOM 1953 O O . LEU A 1 247 ? -16.068 8.417 -17.187 1.00 78.25 247 LEU A O 1
ATOM 1957 N N . ASP A 1 248 ? -14.877 8.951 -19.007 1.00 75.62 248 ASP A N 1
ATOM 1958 C CA . ASP A 1 248 ? -15.796 10.007 -19.462 1.00 75.62 248 ASP A CA 1
ATOM 1959 C C . ASP A 1 248 ? -17.171 9.447 -19.866 1.00 75.62 248 ASP A C 1
ATOM 1961 O O . ASP A 1 248 ? -18.191 10.118 -19.740 1.00 75.62 248 ASP A O 1
ATOM 1965 N N . ASN A 1 249 ? -17.210 8.194 -20.331 1.00 76.12 249 ASN A N 1
ATOM 1966 C CA . ASN A 1 249 ? -18.445 7.527 -20.759 1.00 76.12 249 ASN A CA 1
ATOM 1967 C C . ASN A 1 249 ? -19.180 6.811 -19.618 1.00 76.12 249 ASN A C 1
ATOM 1969 O O . ASN A 1 249 ? -20.259 6.264 -19.842 1.00 76.12 249 ASN A O 1
ATOM 1973 N N . VAL A 1 250 ? -18.589 6.766 -18.421 1.00 78.69 250 VAL A N 1
ATOM 1974 C CA . VAL A 1 250 ? -19.140 6.034 -17.280 1.00 78.69 250 VAL A CA 1
ATOM 1975 C C . VAL A 1 250 ? -19.804 7.043 -16.348 1.00 78.69 250 VAL A C 1
ATOM 1977 O O . VAL A 1 250 ? -19.138 7.978 -15.888 1.00 78.69 250 VAL A O 1
ATOM 1980 N N . PRO A 1 251 ? -21.105 6.886 -16.049 1.00 75.88 251 PRO A N 1
ATOM 1981 C CA . PRO A 1 251 ? -21.792 7.814 -15.172 1.00 75.88 251 PRO A CA 1
ATOM 1982 C C . PRO A 1 251 ? -21.155 7.795 -13.781 1.00 75.88 251 PRO A C 1
ATOM 1984 O O . PRO A 1 251 ? -20.861 6.744 -13.210 1.00 75.88 251 PRO A O 1
ATOM 1987 N N . SER A 1 252 ? -20.919 8.992 -13.259 1.00 80.56 252 SER A N 1
ATOM 1988 C CA . SER A 1 252 ? -20.543 9.222 -11.868 1.00 80.56 252 SER A CA 1
ATOM 1989 C C . SER A 1 252 ? -21.811 9.349 -11.031 1.00 80.56 252 SER A C 1
ATOM 1991 O O . SER A 1 252 ? -22.792 9.944 -11.486 1.00 80.56 252 SER A O 1
ATOM 1993 N N . CYS A 1 253 ? -21.782 8.861 -9.794 1.00 79.19 253 CYS A N 1
ATOM 1994 C CA . CYS A 1 253 ? -22.854 9.119 -8.837 1.00 79.19 253 CYS A CA 1
ATOM 1995 C C . CYS A 1 253 ? -22.920 10.591 -8.400 1.00 79.19 253 CYS A C 1
ATOM 1997 O O . CYS A 1 253 ? -23.951 11.060 -7.914 1.00 79.19 253 CYS A O 1
ATOM 1999 N N . PHE A 1 254 ? -21.834 11.340 -8.604 1.00 80.44 254 PHE A N 1
ATOM 2000 C CA . PHE A 1 254 ? -21.746 12.762 -8.306 1.00 80.44 254 PHE A CA 1
ATOM 2001 C C . PHE A 1 254 ? -21.827 13.599 -9.585 1.00 80.44 254 PHE A C 1
ATOM 2003 O O . PHE A 1 254 ? -21.116 13.339 -10.556 1.00 80.44 254 PHE A O 1
ATOM 2010 N N . THR A 1 255 ? -22.656 14.646 -9.554 1.00 78.44 255 THR A N 1
ATOM 2011 C CA . THR A 1 255 ? -22.853 15.597 -10.664 1.00 78.44 255 THR A CA 1
ATOM 2012 C C . THR A 1 255 ? -21.712 16.606 -10.810 1.00 78.44 255 THR A C 1
ATOM 2014 O O . THR A 1 255 ? -21.498 17.138 -11.895 1.00 78.44 255 THR A O 1
ATOM 2017 N N . SER A 1 256 ? -20.977 16.886 -9.730 1.00 82.56 256 SER A N 1
ATOM 2018 C CA . SER A 1 256 ? -19.796 17.754 -9.726 1.00 82.56 256 SER A CA 1
ATOM 2019 C C . SER A 1 256 ? -18.807 17.335 -8.636 1.00 82.56 256 SER A C 1
ATOM 2021 O O . SER A 1 256 ? -19.193 16.700 -7.650 1.00 82.56 256 SER A O 1
ATOM 2023 N N . ILE A 1 257 ? -17.540 17.743 -8.774 1.00 82.50 257 ILE A N 1
ATOM 2024 C CA . ILE A 1 257 ? -16.503 17.490 -7.761 1.00 82.50 257 ILE A CA 1
ATOM 2025 C C . ILE A 1 257 ? -16.846 18.128 -6.407 1.00 82.50 257 ILE A C 1
ATOM 2027 O O . ILE A 1 257 ? -16.569 17.552 -5.360 1.00 82.50 257 ILE A O 1
ATOM 2031 N N . ALA A 1 258 ? -17.521 19.282 -6.411 1.00 83.75 258 ALA A N 1
ATOM 2032 C CA . ALA A 1 258 ? -17.973 19.948 -5.194 1.00 83.75 258 ALA A CA 1
ATOM 2033 C C . ALA A 1 258 ? -19.015 19.105 -4.446 1.00 83.75 258 ALA A C 1
ATOM 2035 O O . ALA A 1 258 ? -18.938 18.968 -3.228 1.00 83.75 258 ALA A O 1
ATOM 2036 N N . HIS A 1 259 ? -19.948 18.481 -5.173 1.00 85.38 259 HIS A N 1
ATOM 2037 C CA . HIS A 1 259 ? -20.926 17.571 -4.578 1.00 85.38 259 HIS A CA 1
ATOM 2038 C C . HIS A 1 259 ? -20.248 16.338 -3.959 1.00 85.38 259 HIS A C 1
ATOM 2040 O O . HIS A 1 259 ? -20.618 15.907 -2.870 1.00 85.38 259 HIS A O 1
ATOM 2046 N N . TRP A 1 260 ? -19.204 15.817 -4.609 1.00 86.88 260 TRP A N 1
ATOM 2047 C CA . TRP A 1 260 ? -18.414 14.711 -4.069 1.00 86.88 260 TRP A CA 1
ATOM 2048 C C . TRP A 1 260 ? -17.627 15.120 -2.811 1.00 86.88 260 TRP A C 1
ATOM 2050 O O . TRP A 1 260 ? -17.680 14.414 -1.803 1.00 86.88 260 TRP A O 1
ATOM 2060 N N . LYS A 1 261 ? -16.993 16.303 -2.805 1.00 85.50 261 LYS A N 1
ATOM 2061 C CA . LYS A 1 261 ? -16.342 16.875 -1.610 1.00 85.50 261 LYS A CA 1
ATOM 2062 C C . LYS A 1 261 ? -17.320 17.010 -0.439 1.00 85.50 261 LYS A C 1
ATOM 2064 O O . LYS A 1 261 ? -16.989 16.606 0.672 1.00 85.50 261 LYS A O 1
ATOM 2069 N N . VAL A 1 262 ? -18.539 17.501 -0.676 1.00 86.44 262 VAL A N 1
ATOM 2070 C CA . VAL A 1 262 ? -19.579 17.589 0.368 1.00 86.44 262 VAL A CA 1
ATOM 2071 C C . VAL A 1 262 ? -19.955 16.200 0.893 1.00 86.44 262 VAL A C 1
ATOM 2073 O O . VAL A 1 262 ? -19.947 15.990 2.102 1.00 86.44 262 VAL A O 1
ATOM 2076 N N . ALA A 1 263 ? -20.200 15.225 0.014 1.00 85.44 263 ALA A N 1
ATOM 2077 C CA . ALA A 1 263 ? -20.523 13.857 0.425 1.00 85.44 263 ALA A CA 1
ATOM 2078 C C . ALA A 1 263 ? -19.386 13.181 1.218 1.00 85.44 263 ALA A C 1
ATOM 2080 O O . ALA A 1 263 ? -19.636 12.376 2.117 1.00 85.44 263 ALA A O 1
ATOM 2081 N N . PHE A 1 264 ? -18.127 13.496 0.905 1.00 86.31 264 PHE A N 1
ATOM 2082 C CA . PHE A 1 264 ? -16.971 13.062 1.689 1.00 86.31 264 PHE A CA 1
ATOM 2083 C C . PHE A 1 264 ? -16.938 13.713 3.079 1.00 86.31 264 PHE A C 1
ATOM 2085 O O . PHE A 1 264 ? -16.825 13.004 4.078 1.00 86.31 264 PHE A O 1
ATOM 2092 N N . GLN A 1 265 ? -17.130 15.032 3.169 1.00 85.25 265 GLN A N 1
ATOM 2093 C CA . GLN A 1 265 ? -17.187 15.734 4.457 1.00 85.25 265 GLN A CA 1
ATOM 2094 C C . GLN A 1 265 ? -18.341 15.238 5.337 1.00 85.25 265 GLN A C 1
ATOM 2096 O O . GLN A 1 265 ? -18.163 15.045 6.535 1.00 85.25 265 GLN A O 1
ATOM 2101 N N . GLU A 1 266 ? -19.500 14.932 4.753 1.00 85.94 266 GLU A N 1
ATOM 2102 C CA . GLU A 1 266 ? -20.613 14.326 5.488 1.00 85.94 266 GLU A CA 1
ATOM 2103 C C . GLU A 1 266 ? -20.274 12.935 6.042 1.00 85.94 266 GLU A C 1
ATOM 2105 O O . GLU A 1 266 ? -20.675 12.615 7.161 1.00 85.94 266 GLU A O 1
ATOM 2110 N N . ARG A 1 267 ? -19.535 12.104 5.289 1.00 87.44 267 ARG A N 1
ATOM 2111 C CA . ARG A 1 267 ? -19.033 10.809 5.787 1.00 87.44 267 ARG A CA 1
ATOM 2112 C C . ARG A 1 267 ? -18.068 11.012 6.948 1.00 87.44 267 ARG A C 1
ATOM 2114 O O . ARG A 1 267 ? -18.206 10.338 7.963 1.00 87.44 267 ARG A O 1
ATOM 2121 N N . LYS A 1 268 ? -17.154 11.976 6.827 1.00 86.56 268 LYS A N 1
ATOM 2122 C CA . LYS A 1 268 ? -16.187 12.319 7.874 1.00 86.56 268 LYS A CA 1
ATOM 2123 C C . LYS A 1 268 ? -16.867 12.829 9.143 1.00 86.56 268 LYS A C 1
ATOM 2125 O O . LYS A 1 268 ? -16.554 12.369 10.235 1.00 86.56 268 LYS A O 1
ATOM 2130 N N . TRP A 1 269 ? -17.843 13.727 9.023 1.00 84.56 269 TRP A N 1
ATOM 2131 C CA . TRP A 1 269 ? -18.633 14.179 10.171 1.00 84.56 269 TRP A CA 1
ATOM 2132 C C . TRP A 1 269 ? -19.420 13.039 10.808 1.00 84.56 269 TRP A C 1
ATOM 2134 O O . TRP A 1 269 ? -19.441 12.940 12.029 1.00 84.56 269 TRP A O 1
ATOM 2144 N N . ALA A 1 270 ? -20.012 12.150 10.006 1.00 84.75 270 ALA A N 1
ATOM 2145 C CA . ALA A 1 270 ? -20.700 10.975 10.528 1.00 84.75 270 ALA A CA 1
ATOM 2146 C C . ALA A 1 270 ? -19.742 10.007 11.240 1.00 84.75 270 ALA A C 1
ATOM 2148 O O . ALA A 1 270 ? -20.121 9.439 12.257 1.00 84.75 270 ALA A O 1
ATOM 2149 N N . ALA A 1 271 ? -18.521 9.814 10.737 1.00 84.44 271 ALA A N 1
ATOM 2150 C CA . ALA A 1 271 ? -17.500 9.013 11.409 1.00 84.44 271 ALA A CA 1
ATOM 2151 C C . ALA A 1 271 ? -17.094 9.651 12.745 1.00 84.44 271 ALA A C 1
ATOM 2153 O O . ALA A 1 271 ? -17.131 8.975 13.766 1.00 84.44 271 ALA A O 1
ATOM 2154 N N . ASN A 1 272 ? -16.829 10.962 12.758 1.00 84.50 272 ASN A N 1
ATOM 2155 C CA . ASN A 1 272 ? -16.484 11.720 13.965 1.00 84.50 272 ASN A CA 1
ATOM 2156 C C . ASN A 1 272 ? -17.595 11.712 15.029 1.00 84.50 272 ASN A C 1
ATOM 2158 O O . ASN A 1 272 ? -17.299 11.610 16.215 1.00 84.50 272 ASN A O 1
ATOM 2162 N N . ASP A 1 273 ? -18.864 11.802 14.623 1.00 82.06 273 ASP A N 1
ATOM 2163 C CA . ASP A 1 273 ? -20.019 11.740 15.535 1.00 82.06 273 ASP A CA 1
ATOM 2164 C C . ASP A 1 273 ? -20.213 10.336 16.137 1.00 82.06 273 ASP A C 1
ATOM 2166 O O . ASP A 1 273 ? -20.664 10.187 17.271 1.00 82.06 273 ASP A O 1
ATOM 2170 N N . ARG A 1 274 ? -19.838 9.291 15.387 1.00 81.38 274 ARG A N 1
ATOM 2171 C CA . ARG A 1 274 ? -19.952 7.884 15.804 1.00 81.38 274 ARG A CA 1
ATOM 2172 C C . ARG A 1 274 ? -18.771 7.383 16.630 1.00 81.38 274 ARG A C 1
ATOM 2174 O O . ARG A 1 274 ? -18.851 6.259 17.130 1.00 81.38 274 ARG A O 1
ATOM 2181 N N . VAL A 1 275 ? -17.700 8.170 16.758 1.00 81.00 275 VAL A N 1
ATOM 2182 C CA . VAL A 1 275 ? -16.504 7.777 17.512 1.00 81.00 275 VAL A CA 1
ATOM 2183 C C . VAL A 1 275 ? -16.908 7.297 18.895 1.00 81.00 275 VAL A C 1
ATOM 2185 O O . VAL A 1 275 ? -17.636 7.966 19.635 1.00 81.00 275 VAL A O 1
ATOM 2188 N N . TRP A 1 276 ? -16.408 6.119 19.254 1.00 71.06 276 TRP A N 1
ATOM 2189 C CA . TRP A 1 276 ? -16.682 5.561 20.566 1.00 71.06 276 TRP A CA 1
ATOM 2190 C C . TRP A 1 276 ? -16.098 6.456 21.671 1.00 71.06 276 TRP A C 1
ATOM 2192 O O . TRP A 1 276 ? -14.910 6.779 21.604 1.00 71.06 276 TRP A O 1
ATOM 2202 N N . PRO A 1 277 ? -16.868 6.822 22.716 1.00 69.38 277 PRO A N 1
ATOM 2203 C CA . PRO A 1 277 ? -16.346 7.613 23.825 1.00 69.38 277 PRO A CA 1
ATOM 2204 C C . PRO A 1 277 ? -15.144 6.914 24.468 1.00 69.38 277 PRO A C 1
ATOM 2206 O O . PRO A 1 277 ? -15.267 5.780 24.934 1.00 69.38 277 PRO A O 1
ATOM 2209 N N . GLU A 1 278 ? -13.983 7.567 24.480 1.00 64.12 278 GLU A N 1
ATOM 2210 C CA . GLU A 1 278 ? -12.780 7.006 25.095 1.00 64.12 278 GLU A CA 1
ATOM 2211 C C . GLU A 1 278 ? -12.823 7.141 26.618 1.00 64.12 278 GLU A C 1
ATOM 2213 O O . GLU A 1 278 ? -13.191 8.189 27.159 1.00 64.12 278 GLU A O 1
ATOM 2218 N N . TYR A 1 279 ? -12.390 6.093 27.325 1.00 55.97 279 TYR A N 1
ATOM 2219 C CA . TYR A 1 279 ? -12.055 6.211 28.735 1.00 55.97 279 TYR A CA 1
ATOM 2220 C C . TYR A 1 279 ? -10.830 7.123 28.874 1.00 55.97 279 TYR A C 1
ATOM 2222 O O . TYR A 1 279 ? -9.693 6.715 28.629 1.00 55.97 279 TYR A O 1
ATOM 2230 N N . MET A 1 280 ? -11.060 8.373 29.282 1.00 52.09 280 MET A N 1
ATOM 2231 C CA . MET A 1 280 ? -9.985 9.296 29.634 1.00 52.09 280 MET A CA 1
ATOM 2232 C C . MET A 1 280 ? -9.362 8.864 30.960 1.00 52.09 280 MET A C 1
ATOM 2234 O O . MET A 1 280 ? -9.697 9.363 32.035 1.00 52.09 280 MET A O 1
ATOM 2238 N N . ALA A 1 281 ? -8.423 7.926 30.894 1.00 45.38 281 ALA A N 1
ATOM 2239 C CA . ALA A 1 281 ? -7.473 7.770 31.975 1.00 45.38 281 ALA A CA 1
ATOM 2240 C C . ALA A 1 281 ? -6.726 9.109 32.122 1.00 45.38 281 ALA A C 1
ATOM 2242 O O . ALA A 1 281 ? -6.200 9.637 31.147 1.00 45.38 281 ALA A O 1
ATOM 2243 N N . ASN A 1 282 ? -6.634 9.649 33.344 1.00 42.75 282 ASN A N 1
ATOM 2244 C CA . ASN A 1 282 ? -5.823 10.830 33.712 1.00 42.75 282 ASN A CA 1
ATOM 2245 C C . ASN A 1 282 ? -4.301 10.665 33.444 1.00 42.75 282 ASN A C 1
ATOM 2247 O O . ASN A 1 282 ? -3.458 11.341 34.032 1.00 42.75 282 ASN A O 1
ATOM 2251 N N . THR A 1 283 ? -3.919 9.726 32.589 1.00 40.59 283 THR A N 1
ATOM 2252 C CA . THR A 1 283 ? -2.581 9.514 32.070 1.00 40.59 283 THR A CA 1
ATOM 2253 C C . THR A 1 283 ? -2.417 10.428 30.864 1.00 40.59 283 THR A C 1
ATOM 2255 O O . THR A 1 283 ? -3.047 10.196 29.844 1.00 40.59 283 THR A O 1
ATOM 2258 N N . GLY A 1 284 ? -1.581 11.465 30.962 1.00 36.56 284 GLY A N 1
ATOM 2259 C CA . GLY A 1 284 ? -1.323 12.466 29.911 1.00 36.56 284 GLY A CA 1
ATOM 2260 C C . GLY A 1 284 ? -0.749 11.952 28.575 1.00 36.56 284 GLY A C 1
ATOM 2261 O O . GLY A 1 284 ? -0.087 12.711 27.872 1.00 36.56 284 GLY A O 1
ATOM 2262 N N . ARG A 1 285 ? -0.979 10.689 28.204 1.00 35.38 285 ARG A N 1
ATOM 2263 C CA . ARG A 1 285 ? -0.940 10.221 26.821 1.00 35.38 285 ARG A CA 1
ATOM 2264 C C . ARG A 1 285 ? -2.365 10.277 26.284 1.00 35.38 285 ARG A C 1
ATOM 2266 O O . ARG A 1 285 ? -3.222 9.517 26.719 1.00 35.38 285 ARG A O 1
ATOM 2273 N N . LEU A 1 286 ? -2.586 11.201 25.353 1.00 33.94 286 LEU A N 1
ATOM 2274 C CA . LEU A 1 286 ? -3.731 11.190 24.447 1.00 33.94 286 LEU A CA 1
ATOM 2275 C C . LEU A 1 286 ? -4.004 9.747 23.996 1.00 33.94 286 LEU A C 1
ATOM 2277 O O . LEU A 1 286 ? -3.057 9.040 23.632 1.00 33.94 286 LEU A O 1
ATOM 2281 N N . GLY A 1 287 ? -5.272 9.333 24.020 1.00 38.31 287 GLY A N 1
ATOM 2282 C CA . GLY A 1 287 ? -5.716 8.110 23.360 1.00 38.31 287 GLY A CA 1
ATOM 2283 C C . GLY A 1 287 ? -5.251 8.057 21.896 1.00 38.31 287 GLY A C 1
ATOM 2284 O O . GLY A 1 287 ? -4.755 9.057 21.355 1.00 38.31 287 GLY A O 1
ATOM 2285 N N . PRO A 1 288 ? -5.320 6.879 21.252 1.00 43.59 288 PRO A N 1
ATOM 2286 C CA . PRO A 1 288 ? -4.827 6.697 19.891 1.00 43.59 288 PRO A CA 1
ATOM 2287 C C . PRO A 1 288 ? -5.405 7.785 18.974 1.00 43.59 288 PRO A C 1
ATOM 2289 O O . PRO A 1 288 ? -6.615 7.905 18.821 1.00 43.59 288 PRO A O 1
ATOM 2292 N N . LYS A 1 289 ? -4.517 8.595 18.378 1.00 45.72 289 LYS A N 1
ATOM 2293 C CA . LYS A 1 289 ? -4.782 9.821 17.593 1.00 45.72 289 LYS A CA 1
ATOM 2294 C C . LYS A 1 289 ? -5.614 9.613 16.303 1.00 45.72 289 LYS A C 1
ATOM 2296 O O . LYS A 1 289 ? -5.456 10.372 15.351 1.00 45.72 289 LYS A O 1
ATOM 2301 N N . HIS A 1 290 ? -6.438 8.572 16.206 1.00 49.44 290 HIS A N 1
ATOM 2302 C CA . HIS A 1 290 ? -7.139 8.153 14.982 1.00 49.44 290 HIS A CA 1
ATOM 2303 C C . HIS A 1 290 ? -8.664 8.087 15.145 1.00 49.44 290 HIS A C 1
ATOM 2305 O O . HIS A 1 290 ? -9.351 7.509 14.305 1.00 49.44 290 HIS A O 1
ATOM 2311 N N . ALA A 1 291 ? -9.202 8.682 16.213 1.00 54.47 291 ALA A N 1
ATOM 2312 C CA . ALA A 1 291 ? -10.636 8.839 16.429 1.00 54.47 291 ALA A CA 1
ATOM 2313 C C . ALA A 1 291 ? -11.320 9.483 15.202 1.00 54.47 291 ALA A C 1
ATOM 2315 O O . ALA A 1 291 ? -11.124 10.666 14.932 1.00 54.47 291 ALA A O 1
ATOM 2316 N N . GLY A 1 292 ? -12.103 8.691 14.461 1.00 64.38 292 GLY A N 1
ATOM 2317 C CA . GLY A 1 292 ? -12.970 9.162 13.374 1.00 64.38 292 GLY A CA 1
ATOM 2318 C C . GLY A 1 292 ? -12.340 9.260 11.980 1.00 64.38 292 GLY A C 1
ATOM 2319 O O . GLY A 1 292 ? -13.010 9.715 11.053 1.00 64.38 292 GLY A O 1
ATOM 2320 N N . ALA A 1 293 ? -11.090 8.820 11.790 1.00 79.62 293 ALA A N 1
ATOM 2321 C 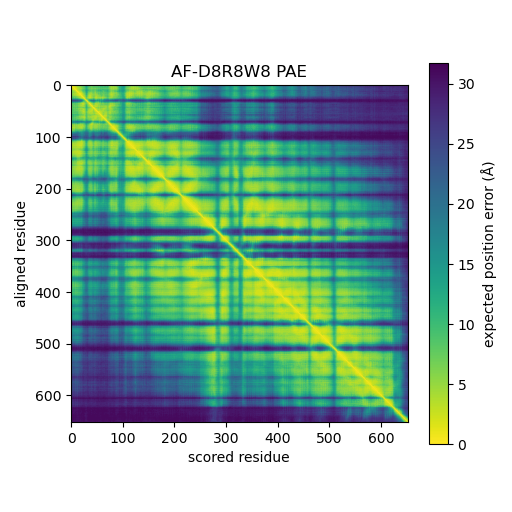CA . ALA A 1 293 ? -10.480 8.777 10.458 1.00 79.62 293 ALA A CA 1
ATOM 2322 C C . ALA A 1 293 ? -11.217 7.779 9.547 1.00 79.62 293 ALA A C 1
ATOM 2324 O O . ALA A 1 293 ? -11.591 6.692 9.995 1.00 79.62 293 ALA A O 1
ATOM 2325 N N . LEU A 1 294 ? -11.374 8.089 8.261 1.00 83.75 294 LEU A N 1
ATOM 2326 C CA . LEU A 1 294 ? -11.931 7.150 7.270 1.00 83.75 294 LEU A CA 1
ATOM 2327 C C . LEU A 1 294 ? -10.868 6.143 6.794 1.00 83.75 294 LEU A C 1
ATOM 2329 O O . LEU A 1 294 ? -9.669 6.387 6.943 1.00 83.75 294 LEU A O 1
ATOM 2333 N N . PHE A 1 295 ? -11.261 4.997 6.225 1.00 84.81 295 PHE A N 1
ATOM 2334 C CA . PHE A 1 295 ? -10.289 4.040 5.660 1.00 84.81 295 PHE A CA 1
ATOM 2335 C C . PHE A 1 295 ? -9.454 4.672 4.544 1.00 84.81 295 PHE A C 1
ATOM 2337 O O . PHE A 1 295 ? -8.256 4.417 4.456 1.00 84.81 295 PHE A O 1
ATOM 2344 N N . ILE A 1 296 ? -10.065 5.526 3.721 1.00 83.81 296 ILE A N 1
ATOM 2345 C CA . ILE A 1 296 ? -9.359 6.232 2.647 1.00 83.81 296 ILE A CA 1
ATOM 2346 C C . ILE A 1 296 ? -8.327 7.243 3.165 1.00 83.81 296 ILE A C 1
ATOM 2348 O O . ILE A 1 296 ? -7.286 7.409 2.539 1.00 83.81 296 ILE A O 1
ATOM 2352 N N . GLU A 1 297 ? -8.566 7.888 4.311 1.00 82.38 297 GLU A N 1
ATOM 2353 C CA . GLU A 1 297 ? -7.607 8.835 4.900 1.00 82.38 297 GLU A CA 1
ATOM 2354 C C . GLU A 1 297 ? -6.365 8.103 5.422 1.00 82.38 297 GLU A C 1
ATOM 2356 O O . GLU A 1 297 ? -5.240 8.502 5.111 1.00 82.38 297 GLU A O 1
ATOM 2361 N N . ASP A 1 298 ? -6.566 6.985 6.126 1.00 80.81 298 ASP A N 1
ATOM 2362 C CA . ASP A 1 298 ? -5.469 6.119 6.569 1.00 80.81 298 ASP A CA 1
ATOM 2363 C C . ASP A 1 298 ? -4.707 5.564 5.359 1.00 80.81 298 ASP A C 1
ATOM 2365 O O . ASP A 1 298 ? -3.478 5.605 5.319 1.00 80.81 298 ASP A O 1
ATOM 2369 N N . ALA A 1 299 ? -5.425 5.104 4.331 1.00 80.31 299 ALA A N 1
ATOM 2370 C CA . ALA A 1 299 ? -4.809 4.530 3.143 1.00 80.31 299 ALA A CA 1
ATOM 2371 C C . ALA A 1 299 ? -4.003 5.565 2.344 1.00 80.31 299 ALA A C 1
ATOM 2373 O O . ALA A 1 299 ? -2.905 5.248 1.897 1.00 80.31 299 ALA A O 1
ATOM 2374 N N . LEU A 1 300 ? -4.482 6.807 2.210 1.00 79.44 300 LEU A N 1
ATOM 2375 C CA . LEU A 1 300 ? -3.727 7.894 1.573 1.00 79.44 300 LEU A CA 1
ATOM 2376 C C . LEU A 1 300 ? -2.491 8.285 2.387 1.00 79.44 300 LEU A C 1
ATOM 2378 O O . LEU A 1 300 ? -1.446 8.559 1.802 1.00 79.44 300 LEU A O 1
ATOM 2382 N N . SER A 1 301 ? -2.580 8.268 3.720 1.00 74.75 301 SER A N 1
ATOM 2383 C CA . SER A 1 301 ? -1.428 8.553 4.585 1.00 74.75 301 SER A CA 1
ATOM 2384 C C . SER A 1 301 ? -0.298 7.533 4.405 1.00 74.75 301 SER A C 1
ATOM 2386 O O . SER A 1 301 ? 0.873 7.907 4.375 1.00 74.75 301 SER A O 1
ATOM 2388 N N . ILE A 1 302 ? -0.666 6.262 4.209 1.00 68.62 302 ILE A N 1
ATOM 2389 C CA . ILE A 1 302 ? 0.265 5.155 3.983 1.00 68.62 302 ILE A CA 1
ATOM 2390 C C . ILE A 1 302 ? 0.771 5.179 2.537 1.00 68.62 302 ILE A C 1
ATOM 2392 O O . ILE A 1 302 ? 1.972 5.132 2.310 1.00 68.62 302 ILE A O 1
ATOM 2396 N N . GLY A 1 303 ? -0.129 5.285 1.556 1.00 59.41 303 GLY A N 1
ATOM 2397 C CA . GLY A 1 303 ? 0.187 5.200 0.127 1.00 59.41 303 GLY A CA 1
ATOM 2398 C C . GLY A 1 303 ? 1.034 6.355 -0.411 1.00 59.41 303 GLY A C 1
ATOM 2399 O O . GLY A 1 303 ? 1.776 6.152 -1.369 1.00 59.41 303 GLY A O 1
ATOM 2400 N N . LEU A 1 304 ? 0.949 7.537 0.210 1.00 62.16 304 LEU A N 1
ATOM 2401 C CA . LEU A 1 304 ? 1.764 8.704 -0.143 1.00 62.16 304 LEU A CA 1
ATOM 2402 C C . LEU A 1 304 ? 3.088 8.772 0.636 1.00 62.16 304 LEU A C 1
ATOM 2404 O O . LEU A 1 304 ? 3.913 9.618 0.313 1.00 62.16 304 LEU A O 1
ATOM 2408 N N . GLY A 1 305 ? 3.306 7.885 1.618 1.00 54.78 305 GLY A N 1
ATOM 2409 C CA . GLY A 1 305 ? 4.575 7.761 2.337 1.00 54.78 305 GLY A CA 1
ATOM 2410 C C . GLY A 1 305 ? 5.046 9.074 2.964 1.00 54.78 305 GLY A C 1
ATOM 2411 O O . GLY A 1 305 ? 6.056 9.628 2.540 1.00 54.78 305 GLY A O 1
ATOM 2412 N N . LYS A 1 306 ? 4.321 9.587 3.969 1.00 51.47 306 LYS A N 1
ATOM 2413 C CA . LYS A 1 306 ? 4.811 10.702 4.798 1.00 51.47 306 LYS A CA 1
ATOM 2414 C C . LYS A 1 306 ? 5.973 10.234 5.681 1.00 51.47 306 LYS A C 1
ATOM 2416 O O . LYS A 1 306 ? 5.784 10.010 6.873 1.00 51.47 306 LYS A O 1
ATOM 2421 N N . ASP A 1 307 ? 7.160 10.099 5.108 1.00 42.06 307 ASP A N 1
ATOM 2422 C CA . ASP A 1 307 ? 8.379 10.177 5.901 1.00 42.06 307 ASP A CA 1
ATOM 2423 C C . ASP A 1 307 ? 8.656 11.661 6.170 1.00 42.06 307 ASP A C 1
ATOM 2425 O O . ASP A 1 307 ? 8.932 12.437 5.259 1.00 42.06 307 ASP A O 1
ATOM 2429 N N . ASP A 1 308 ? 8.590 12.062 7.444 1.00 39.16 308 ASP A N 1
ATOM 2430 C CA . ASP A 1 308 ? 8.984 13.387 7.966 1.00 39.16 308 ASP A CA 1
ATOM 2431 C C . ASP A 1 308 ? 10.498 13.680 7.792 1.00 39.16 308 ASP A C 1
ATOM 2433 O O . ASP A 1 308 ? 11.047 14.613 8.383 1.00 39.16 308 ASP A O 1
ATOM 243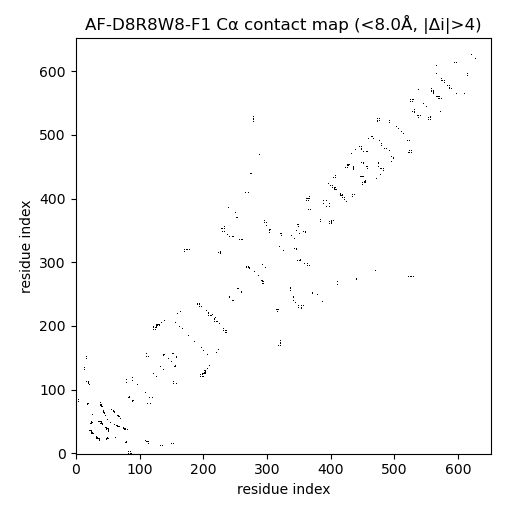7 N N . GLY A 1 309 ? 11.204 12.876 6.995 1.00 37.34 309 GLY A N 1
ATOM 2438 C CA . GLY A 1 309 ? 12.578 13.105 6.588 1.00 37.34 309 GLY A CA 1
ATOM 2439 C C . GLY A 1 309 ? 12.599 13.772 5.223 1.00 37.34 309 GLY A C 1
ATOM 2440 O O . GLY A 1 309 ? 12.156 13.175 4.245 1.00 37.34 309 GLY A O 1
ATOM 2441 N N . ASP A 1 310 ? 13.144 14.991 5.169 1.00 40.78 310 ASP A N 1
ATOM 2442 C CA . ASP A 1 310 ? 13.538 15.696 3.947 1.00 40.78 310 ASP A CA 1
ATOM 2443 C C . ASP A 1 310 ? 14.098 14.707 2.913 1.00 40.78 310 ASP A C 1
ATOM 2445 O O . ASP A 1 310 ? 15.281 14.344 2.920 1.00 40.78 310 ASP A O 1
ATOM 2449 N N . 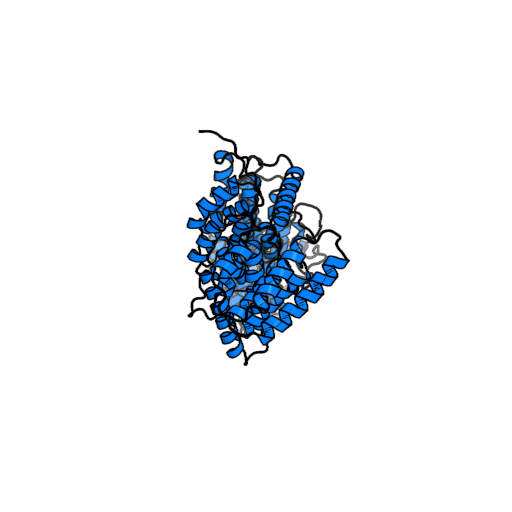SER A 1 311 ? 13.240 14.289 1.982 1.00 41.12 311 SER A N 1
ATOM 2450 C CA . SER A 1 311 ? 13.605 13.475 0.825 1.00 41.12 311 SER A CA 1
ATOM 2451 C C . SER A 1 311 ? 14.261 14.386 -0.212 1.00 41.12 311 SER A C 1
ATOM 2453 O O . SER A 1 311 ? 13.750 14.621 -1.301 1.00 41.12 311 SER A O 1
ATOM 2455 N N . SER A 1 312 ? 15.348 15.021 0.224 1.00 39.59 312 SER A N 1
ATOM 2456 C CA . SER A 1 312 ? 16.557 15.367 -0.515 1.00 39.59 312 SER A CA 1
ATOM 2457 C C . SER A 1 312 ? 16.377 15.432 -2.038 1.00 39.59 312 SER A C 1
ATOM 2459 O O . SER A 1 312 ? 16.752 14.522 -2.761 1.00 39.59 312 SER A O 1
ATOM 2461 N N . ASN A 1 313 ? 15.796 16.538 -2.511 1.00 40.88 313 ASN A N 1
ATOM 2462 C CA . ASN A 1 313 ? 16.235 17.392 -3.630 1.00 40.88 313 ASN A CA 1
ATOM 2463 C C . ASN A 1 313 ? 16.849 16.798 -4.926 1.00 40.88 313 ASN A C 1
ATOM 2465 O O . ASN A 1 313 ? 17.464 17.543 -5.686 1.00 40.88 313 ASN A O 1
ATOM 2469 N N . LEU A 1 314 ? 16.654 15.520 -5.247 1.00 41.81 314 LEU A N 1
ATOM 2470 C CA . LEU A 1 314 ? 17.063 14.904 -6.519 1.00 41.81 314 LEU A CA 1
ATOM 2471 C C . LEU A 1 314 ? 15.992 13.953 -7.084 1.00 41.81 314 LEU A C 1
ATOM 2473 O O . LEU A 1 314 ? 16.299 13.052 -7.861 1.00 41.81 314 LEU A O 1
ATOM 2477 N N . MET A 1 315 ? 14.712 14.175 -6.761 1.00 50.03 315 MET A N 1
ATOM 2478 C CA . MET A 1 315 ? 13.617 13.625 -7.565 1.00 50.03 315 MET A CA 1
ATOM 2479 C C . MET A 1 315 ? 13.756 14.243 -8.964 1.00 50.03 315 MET A C 1
ATOM 2481 O O . MET A 1 315 ? 13.494 15.432 -9.133 1.00 50.03 315 MET A O 1
ATOM 2485 N N . LEU A 1 316 ? 14.256 13.480 -9.941 1.00 55.41 316 LEU A N 1
ATOM 2486 C CA . LEU A 1 316 ? 14.421 13.887 -11.342 1.00 55.41 316 LEU A CA 1
ATOM 2487 C C . LEU A 1 316 ? 13.078 14.378 -11.910 1.00 55.41 316 LEU A C 1
ATOM 2489 O O . LEU A 1 316 ? 12.343 13.579 -12.469 1.00 55.41 316 LEU A O 1
ATOM 2493 N N . ASP A 1 317 ? 12.742 15.656 -11.709 1.00 57.12 317 ASP A N 1
ATOM 2494 C CA . ASP A 1 317 ? 11.565 16.410 -12.180 1.00 57.12 317 ASP A CA 1
ATOM 2495 C C . ASP A 1 317 ? 10.330 15.565 -12.583 1.00 57.12 317 ASP A C 1
ATOM 2497 O O . ASP A 1 317 ? 9.739 15.743 -13.650 1.00 57.12 317 ASP A O 1
ATOM 2501 N N . LEU A 1 318 ? 9.917 14.613 -11.735 1.00 62.56 318 LEU A N 1
ATOM 2502 C CA . LEU A 1 318 ? 8.741 13.766 -11.983 1.00 62.56 318 LEU A CA 1
ATOM 2503 C C . LEU A 1 318 ? 7.445 14.579 -11.888 1.00 62.56 318 LEU A C 1
ATOM 2505 O O . LEU A 1 318 ? 6.441 14.238 -12.513 1.00 62.56 318 LEU A O 1
ATOM 2509 N N . GLY A 1 319 ? 7.486 15.705 -11.165 1.00 60.03 319 GLY A N 1
ATOM 2510 C CA . GLY A 1 319 ? 6.401 16.684 -11.104 1.00 60.03 319 GLY A CA 1
ATOM 2511 C C . GLY A 1 319 ? 6.006 17.218 -12.480 1.00 60.03 319 GLY A C 1
ATOM 2512 O O . GLY A 1 319 ? 4.854 17.578 -12.695 1.00 60.03 319 GLY A O 1
ATOM 2513 N N . SER A 1 320 ? 6.917 17.175 -13.446 1.00 64.88 320 SER A N 1
ATOM 2514 C CA . SER A 1 320 ? 6.642 17.595 -14.811 1.00 64.88 320 SER A CA 1
ATOM 2515 C C . SER A 1 320 ? 5.707 16.691 -15.620 1.00 64.88 320 SER A C 1
ATOM 2517 O O . SER A 1 320 ? 5.238 17.102 -16.683 1.00 64.88 320 SER A O 1
ATOM 2519 N N . LEU A 1 321 ? 5.449 15.467 -15.149 1.00 65.31 321 LEU A N 1
ATOM 2520 C CA . LEU A 1 321 ? 4.462 14.559 -15.738 1.00 65.31 321 LEU A CA 1
ATOM 2521 C C . LEU A 1 321 ? 3.041 14.814 -15.210 1.00 65.31 321 LEU A C 1
ATOM 2523 O O . LEU A 1 321 ? 2.084 14.348 -15.832 1.00 65.31 321 LEU A O 1
ATOM 2527 N N . LYS A 1 322 ? 2.892 15.562 -14.106 1.00 69.00 322 LYS A N 1
ATOM 2528 C CA . LYS A 1 322 ? 1.594 15.871 -13.492 1.00 69.00 322 LYS A CA 1
ATOM 2529 C C . LYS A 1 322 ? 0.783 16.830 -14.360 1.00 69.00 322 LYS A C 1
ATOM 2531 O O . LYS A 1 322 ? 1.304 17.802 -14.909 1.00 69.00 322 LYS A O 1
ATOM 2536 N N . HIS A 1 323 ? -0.520 16.580 -14.464 1.00 55.81 323 HIS A N 1
ATOM 2537 C CA . HIS A 1 323 ? -1.452 17.498 -15.111 1.00 55.81 323 HIS A CA 1
ATOM 2538 C C . HIS A 1 323 ? -1.982 18.543 -14.120 1.00 55.81 323 HIS A C 1
ATOM 2540 O O . HIS A 1 323 ? -2.890 18.259 -13.344 1.00 55.81 323 HIS A O 1
ATOM 2546 N N . GLY A 1 324 ? -1.432 19.758 -14.166 1.00 49.88 324 GLY A N 1
ATOM 2547 C CA . GLY A 1 324 ? -1.832 20.871 -13.293 1.00 49.88 324 GLY A CA 1
ATOM 2548 C C . GLY A 1 324 ? -0.632 21.543 -12.628 1.00 49.88 324 GLY A C 1
ATOM 2549 O O . GLY A 1 324 ? 0.471 21.005 -12.646 1.00 49.88 324 GLY A O 1
ATOM 2550 N N . ASN A 1 325 ? -0.824 22.755 -12.096 1.00 41.00 325 ASN A N 1
ATOM 2551 C CA . ASN A 1 325 ? 0.266 23.544 -11.516 1.00 41.00 325 ASN A CA 1
ATOM 2552 C C . ASN A 1 325 ? 0.954 22.816 -10.354 1.00 41.00 325 ASN A C 1
ATOM 2554 O O . ASN A 1 325 ? 0.313 22.105 -9.587 1.00 41.00 325 ASN A O 1
ATOM 2558 N N . LEU A 1 326 ? 2.257 23.087 -10.246 1.00 40.59 326 LEU A N 1
ATOM 2559 C CA . LEU A 1 326 ? 3.276 22.597 -9.314 1.00 40.59 326 LEU A CA 1
ATOM 2560 C C . LEU A 1 326 ? 2.974 22.892 -7.823 1.00 40.59 326 LEU A C 1
ATOM 2562 O O . LEU A 1 326 ? 3.822 23.403 -7.098 1.00 40.59 326 LEU A O 1
ATOM 2566 N N . ALA A 1 327 ? 1.759 22.628 -7.350 1.00 35.53 327 ALA A N 1
ATOM 2567 C CA . ALA A 1 327 ? 1.472 22.577 -5.929 1.00 35.53 327 ALA A CA 1
ATOM 2568 C C . ALA A 1 327 ? 1.809 21.161 -5.471 1.00 35.53 327 ALA A C 1
ATOM 2570 O O . ALA A 1 327 ? 1.053 20.217 -5.682 1.00 35.53 327 ALA A O 1
ATOM 2571 N N . THR A 1 328 ? 3.003 21.017 -4.904 1.00 39.12 328 THR A N 1
ATOM 2572 C CA . THR A 1 328 ? 3.367 19.925 -4.005 1.00 39.12 328 THR A CA 1
ATOM 2573 C C . THR A 1 328 ? 2.137 19.556 -3.176 1.00 39.12 328 THR A C 1
ATOM 2575 O O . THR A 1 328 ? 1.566 20.450 -2.547 1.00 39.12 328 THR A O 1
ATOM 2578 N N . TYR A 1 329 ? 1.714 18.288 -3.181 1.00 40.81 329 TYR A N 1
ATOM 2579 C CA . TYR A 1 329 ? 0.705 17.776 -2.252 1.00 40.81 329 TYR A CA 1
ATOM 2580 C C . TYR A 1 329 ? 1.284 17.843 -0.828 1.00 40.81 329 TYR A C 1
ATOM 2582 O O . TYR A 1 329 ? 1.681 16.857 -0.216 1.00 40.81 329 TYR A O 1
ATOM 2590 N N . GLN A 1 330 ? 1.393 19.053 -0.289 1.00 35.88 330 GLN A N 1
ATOM 2591 C CA . GLN A 1 330 ? 1.631 19.293 1.118 1.00 35.88 330 GLN A CA 1
ATOM 2592 C C . GLN A 1 330 ? 0.297 19.054 1.803 1.00 35.88 330 GLN A C 1
ATOM 2594 O O . GLN A 1 330 ? -0.546 19.940 1.870 1.00 35.88 330 GLN A O 1
ATOM 2599 N N . ALA A 1 331 ? 0.077 17.835 2.284 1.00 37.81 331 ALA A N 1
ATOM 2600 C CA . ALA A 1 331 ? -1.080 17.568 3.118 1.00 37.81 331 ALA A CA 1
ATOM 2601 C C . ALA A 1 331 ? -0.862 18.173 4.513 1.00 37.81 331 ALA A C 1
ATOM 2603 O O . ALA A 1 331 ? -0.095 17.617 5.311 1.00 37.81 331 ALA A O 1
ATOM 2604 N N . PRO A 1 332 ? -1.660 19.187 4.861 1.00 44.19 332 PRO A N 1
ATOM 2605 C CA . PRO A 1 332 ? -2.528 19.062 6.018 1.00 44.19 332 PRO A CA 1
ATOM 2606 C C . PRO A 1 332 ? -3.980 19.313 5.572 1.00 44.19 332 PRO A C 1
ATOM 2608 O O . PRO A 1 332 ? -4.282 20.360 5.018 1.00 44.19 332 PRO A O 1
ATOM 2611 N N . ASP A 1 333 ? -4.860 18.333 5.803 1.00 42.81 333 ASP A N 1
ATOM 2612 C CA . ASP A 1 333 ? -6.302 18.315 5.470 1.00 42.81 333 ASP A CA 1
ATOM 2613 C C . ASP A 1 333 ? -6.717 17.931 4.026 1.00 42.81 333 ASP A C 1
ATOM 2615 O O . ASP A 1 333 ? -7.296 18.713 3.288 1.00 42.81 333 ASP A O 1
ATOM 2619 N N . SER A 1 334 ? -6.505 16.651 3.675 1.00 53.56 334 SER A N 1
ATOM 2620 C CA . SER A 1 334 ? -7.324 15.816 2.761 1.00 53.56 334 SER A CA 1
ATOM 2621 C C . SER A 1 334 ? -7.991 16.508 1.549 1.00 53.56 334 SER A C 1
ATOM 2623 O O . SER A 1 334 ? -9.191 16.782 1.555 1.00 53.56 334 SER A O 1
ATOM 2625 N N . ASP A 1 335 ? -7.249 16.666 0.446 1.00 63.62 335 ASP A N 1
ATOM 2626 C CA . ASP A 1 335 ? -7.776 17.023 -0.889 1.00 63.62 335 ASP A CA 1
ATOM 2627 C C . ASP A 1 335 ? -8.443 15.832 -1.616 1.00 63.62 335 ASP A C 1
ATOM 2629 O O . ASP A 1 335 ? -8.419 15.706 -2.842 1.00 63.62 335 ASP A O 1
ATOM 2633 N N . TYR A 1 336 ? -9.060 14.925 -0.858 1.00 72.00 336 TYR A N 1
ATOM 2634 C CA . TYR A 1 336 ? -9.932 13.901 -1.418 1.00 72.00 336 TYR A CA 1
ATOM 2635 C C . TYR A 1 336 ? -11.358 14.455 -1.553 1.00 72.00 336 TYR A C 1
ATOM 2637 O O . TYR A 1 336 ? -11.870 15.081 -0.619 1.00 72.00 336 TYR A O 1
ATOM 2645 N N . PRO A 1 337 ? -12.063 14.197 -2.666 1.00 77.94 337 PRO A N 1
ATOM 2646 C CA . PRO A 1 337 ? -11.648 13.494 -3.886 1.00 77.94 337 PRO A CA 1
ATOM 2647 C C . PRO A 1 337 ? -10.780 14.334 -4.852 1.00 77.94 337 PRO A C 1
ATOM 2649 O O . PRO A 1 337 ? -10.989 15.547 -4.965 1.00 77.94 337 PRO A O 1
ATOM 2652 N N . PRO A 1 338 ? -9.884 13.689 -5.629 1.00 79.88 338 PRO A N 1
ATOM 2653 C CA . PRO A 1 338 ? -9.141 14.335 -6.712 1.00 79.88 338 PRO A CA 1
ATOM 2654 C C . PRO A 1 338 ? -10.060 14.775 -7.865 1.00 79.88 338 PRO A C 1
ATOM 2656 O O . PRO A 1 338 ? -11.060 14.121 -8.170 1.00 79.88 338 PRO A O 1
ATOM 2659 N N . GLU A 1 339 ? -9.695 15.871 -8.539 1.00 74.62 339 GLU A N 1
ATOM 2660 C CA . GLU A 1 339 ? -10.552 16.573 -9.514 1.00 74.62 339 GLU A CA 1
ATOM 2661 C C . GLU A 1 339 ? -10.888 15.765 -10.776 1.00 74.62 339 GLU A C 1
ATOM 2663 O O . GLU A 1 339 ? -11.947 15.949 -11.376 1.00 74.62 339 GLU A O 1
ATOM 2668 N N . SER A 1 340 ? -9.999 14.860 -11.185 1.00 79.44 340 SER A N 1
ATOM 2669 C CA . SER A 1 340 ? -10.190 13.979 -12.338 1.00 79.44 340 SER A CA 1
ATOM 2670 C C . SER A 1 340 ? -9.541 12.617 -12.097 1.00 79.44 340 SER A C 1
ATOM 2672 O O . SER A 1 340 ? -8.682 12.471 -11.229 1.00 79.44 340 SER A O 1
ATOM 2674 N N . THR A 1 341 ? -9.912 11.615 -12.897 1.00 80.62 341 THR A N 1
ATOM 2675 C CA . THR A 1 341 ? -9.248 10.295 -12.907 1.00 80.62 341 THR A CA 1
ATOM 2676 C C . THR A 1 341 ? -7.762 10.411 -13.194 1.00 80.62 341 THR A C 1
ATOM 2678 O O . THR A 1 341 ? -6.964 9.714 -12.580 1.00 80.62 341 THR A O 1
ATOM 2681 N N . ARG A 1 342 ? -7.382 11.335 -14.080 1.00 81.12 342 ARG A N 1
ATOM 2682 C CA . ARG A 1 342 ? -5.984 11.643 -14.364 1.00 81.12 342 ARG A CA 1
ATOM 2683 C C . ARG A 1 342 ? -5.274 12.247 -13.155 1.00 81.12 342 ARG A C 1
ATOM 2685 O O . ARG A 1 342 ? -4.208 11.769 -12.805 1.00 81.12 342 ARG A O 1
ATOM 2692 N N . ALA A 1 343 ? -5.887 13.219 -12.479 1.00 80.56 343 ALA A N 1
ATOM 2693 C CA . ALA A 1 343 ? -5.330 13.787 -11.251 1.00 80.56 343 ALA A CA 1
ATOM 2694 C C . ALA A 1 343 ? -5.201 12.731 -10.138 1.00 80.56 343 ALA A C 1
ATOM 2696 O O . ALA A 1 343 ? -4.229 12.745 -9.395 1.00 80.56 343 ALA A O 1
ATOM 2697 N N . ALA A 1 344 ? -6.139 11.779 -10.054 1.00 83.06 344 ALA A N 1
ATOM 2698 C CA . ALA A 1 344 ? -6.057 10.659 -9.119 1.00 83.06 344 ALA A CA 1
ATOM 2699 C C . ALA A 1 344 ? -4.854 9.749 -9.414 1.00 83.06 344 ALA A C 1
ATOM 2701 O O . ALA A 1 344 ? -4.131 9.373 -8.496 1.00 83.06 344 ALA A O 1
ATOM 2702 N N . VAL A 1 345 ? -4.626 9.411 -10.689 1.00 83.81 345 VAL A N 1
ATOM 2703 C CA . VAL A 1 345 ? -3.474 8.596 -11.105 1.00 83.81 345 VAL A CA 1
ATOM 2704 C C . VAL A 1 345 ? -2.161 9.351 -10.890 1.00 83.81 345 VAL A C 1
ATOM 2706 O O . VAL A 1 345 ? -1.220 8.785 -10.340 1.00 83.81 345 VAL A O 1
ATOM 2709 N N . ASP A 1 346 ? -2.107 10.629 -11.261 1.00 82.00 346 ASP A N 1
ATOM 2710 C CA . ASP A 1 346 ? -0.924 11.472 -11.082 1.00 82.00 346 ASP A CA 1
ATOM 2711 C C . ASP A 1 346 ? -0.565 11.619 -9.593 1.00 82.00 346 ASP A C 1
ATOM 2713 O O . ASP A 1 346 ? 0.598 11.469 -9.232 1.00 82.00 346 ASP A O 1
ATOM 2717 N N . ALA A 1 347 ? -1.546 11.853 -8.717 1.00 78.38 347 ALA A N 1
ATOM 2718 C CA . ALA A 1 347 ? -1.318 11.983 -7.278 1.00 78.38 347 ALA A CA 1
ATOM 2719 C C . ALA A 1 347 ? -0.881 10.662 -6.629 1.00 78.38 347 ALA A C 1
ATOM 2721 O O . ALA A 1 347 ? 0.064 10.640 -5.852 1.00 78.38 347 ALA A O 1
ATOM 2722 N N . LEU A 1 348 ? -1.542 9.546 -6.957 1.00 80.81 348 LEU A N 1
ATOM 2723 C CA . LEU A 1 348 ? -1.278 8.262 -6.299 1.00 80.81 348 LEU A CA 1
ATOM 2724 C C . LEU A 1 348 ? -0.009 7.571 -6.796 1.00 80.81 348 LEU A C 1
ATOM 2726 O O . LEU A 1 348 ? 0.642 6.883 -6.017 1.00 80.81 348 LEU A O 1
ATOM 2730 N N . PHE A 1 349 ? 0.310 7.684 -8.087 1.00 82.19 349 PHE A N 1
ATOM 2731 C CA . PHE A 1 349 ? 1.367 6.876 -8.701 1.00 82.19 349 PHE A CA 1
ATOM 2732 C C . PHE A 1 349 ? 2.643 7.653 -9.013 1.00 82.19 349 PHE A C 1
ATOM 2734 O O . PHE A 1 349 ? 3.651 6.994 -9.228 1.00 82.19 349 PHE A O 1
ATOM 2741 N N . LEU A 1 350 ? 2.647 8.996 -9.006 1.00 78.25 350 LEU A N 1
ATOM 2742 C CA . LEU A 1 350 ? 3.889 9.787 -9.115 1.00 78.25 350 LEU A CA 1
ATOM 2743 C C . LEU A 1 350 ? 4.472 10.191 -7.753 1.00 78.25 350 LEU A C 1
ATOM 2745 O O . LEU A 1 350 ? 5.617 10.634 -7.701 1.00 78.25 350 LEU A O 1
ATOM 2749 N N . GLU A 1 351 ? 3.703 10.071 -6.668 1.00 71.69 351 GLU A N 1
ATOM 2750 C CA . GLU A 1 351 ? 4.145 10.360 -5.298 1.00 71.69 351 GLU A CA 1
ATOM 2751 C C . GLU A 1 351 ? 4.247 9.077 -4.461 1.00 71.69 351 GLU A C 1
ATOM 2753 O O . GLU A 1 351 ? 3.558 8.089 -4.723 1.00 71.69 351 GLU A O 1
ATOM 2758 N N . GLY A 1 352 ? 5.115 9.084 -3.447 1.00 70.19 352 GLY A N 1
ATOM 2759 C CA . GLY A 1 352 ? 5.371 7.933 -2.576 1.00 70.19 352 GLY A CA 1
ATOM 2760 C C . GLY A 1 352 ? 6.195 6.820 -3.237 1.00 70.19 352 GLY A C 1
ATOM 2761 O O . GLY A 1 352 ? 6.433 6.832 -4.446 1.00 70.19 352 GLY A O 1
ATOM 2762 N N . SER A 1 353 ? 6.600 5.825 -2.448 1.00 74.38 353 SER A N 1
ATOM 2763 C CA . SER A 1 353 ? 7.484 4.746 -2.908 1.00 74.38 353 SER A CA 1
ATOM 2764 C C . SER A 1 353 ? 6.821 3.775 -3.898 1.00 74.38 353 SER A C 1
ATOM 2766 O O . SER A 1 353 ? 5.594 3.608 -3.940 1.00 74.38 353 SER A O 1
ATOM 2768 N N . SER A 1 354 ? 7.643 3.119 -4.711 1.00 75.56 354 SER A N 1
ATOM 2769 C CA . SER A 1 354 ? 7.270 2.119 -5.707 1.00 75.56 354 SER A CA 1
ATOM 2770 C C . SER A 1 354 ? 6.868 0.790 -5.058 1.00 75.56 354 SER A C 1
ATOM 2772 O O . SER A 1 354 ? 6.015 0.084 -5.601 1.00 75.56 354 SER A O 1
ATOM 2774 N N . ASP A 1 355 ? 7.377 0.493 -3.859 1.00 79.38 355 ASP A N 1
ATOM 2775 C CA . ASP A 1 355 ? 7.051 -0.714 -3.085 1.00 79.38 355 ASP A CA 1
ATOM 2776 C C . ASP A 1 355 ? 5.573 -0.770 -2.665 1.00 79.38 355 ASP A C 1
ATOM 2778 O O . ASP A 1 355 ? 4.974 -1.841 -2.536 1.00 79.38 355 ASP A O 1
ATOM 2782 N N . LEU A 1 356 ? 4.935 0.394 -2.521 1.00 81.81 356 LEU A N 1
ATOM 2783 C CA . LEU A 1 356 ? 3.530 0.522 -2.134 1.00 81.81 356 LEU A CA 1
ATOM 2784 C C . LEU A 1 356 ? 2.553 0.341 -3.308 1.00 81.81 356 LEU A C 1
ATOM 2786 O O . LEU A 1 356 ? 1.374 0.679 -3.191 1.00 81.81 356 LEU A O 1
ATOM 2790 N N . PHE A 1 357 ? 2.990 -0.221 -4.440 1.00 82.44 357 PHE A N 1
ATOM 2791 C CA . PHE A 1 357 ? 2.166 -0.356 -5.648 1.00 82.44 357 PHE A CA 1
ATOM 2792 C C . PHE A 1 357 ? 0.842 -1.095 -5.418 1.00 82.44 357 PHE A C 1
ATOM 2794 O O . PHE A 1 357 ? -0.202 -0.680 -5.923 1.00 82.44 357 PHE A O 1
ATOM 2801 N N . PHE A 1 358 ? 0.849 -2.170 -4.624 1.00 81.75 358 PHE A N 1
ATOM 2802 C CA . PHE A 1 358 ? -0.377 -2.900 -4.286 1.00 81.75 358 PHE A CA 1
ATOM 2803 C C . PHE A 1 358 ? -1.346 -2.049 -3.456 1.00 81.75 358 PHE A C 1
ATOM 2805 O O . PHE A 1 358 ? -2.549 -2.064 -3.722 1.00 81.75 358 PHE A O 1
ATOM 2812 N N . ALA A 1 359 ? -0.831 -1.260 -2.509 1.00 83.00 359 ALA A N 1
ATOM 2813 C CA . ALA A 1 359 ? -1.640 -0.328 -1.729 1.00 83.00 359 ALA A CA 1
ATOM 2814 C C . ALA A 1 359 ? -2.214 0.785 -2.623 1.00 83.00 359 ALA A C 1
ATOM 2816 O O . ALA A 1 359 ? -3.416 1.040 -2.583 1.00 83.00 359 ALA A O 1
ATOM 2817 N N . LYS A 1 360 ? -1.400 1.370 -3.513 1.00 86.56 360 LYS A N 1
ATOM 2818 C CA . LYS A 1 360 ? -1.831 2.381 -4.497 1.00 86.56 360 LYS A CA 1
ATOM 2819 C C . LYS A 1 360 ? -2.943 1.857 -5.416 1.00 86.56 360 LYS A C 1
ATOM 2821 O O . LYS A 1 360 ? -3.946 2.542 -5.625 1.00 86.56 360 LYS A O 1
ATOM 2826 N N . LYS A 1 361 ? -2.842 0.607 -5.891 1.00 88.25 361 LYS A N 1
ATOM 2827 C CA . LYS A 1 361 ? -3.910 -0.060 -6.664 1.00 88.25 361 LYS A CA 1
ATOM 2828 C C . LYS A 1 361 ? -5.208 -0.223 -5.871 1.00 88.25 361 LYS A C 1
ATOM 2830 O O . LYS A 1 361 ? -6.278 -0.026 -6.445 1.00 88.25 361 LYS A O 1
ATOM 2835 N N . ALA A 1 362 ? -5.123 -0.588 -4.591 1.00 87.19 362 ALA A N 1
ATOM 2836 C CA . ALA A 1 362 ? -6.287 -0.733 -3.715 1.00 87.19 362 ALA A CA 1
ATOM 2837 C C . ALA A 1 362 ? -6.955 0.623 -3.418 1.00 87.19 362 ALA A C 1
ATOM 2839 O O . ALA A 1 362 ? -8.180 0.731 -3.458 1.00 87.19 362 ALA A O 1
ATOM 2840 N N . ILE A 1 363 ? -6.163 1.682 -3.218 1.00 87.12 363 ILE A N 1
ATOM 2841 C CA . ILE A 1 363 ? -6.662 3.058 -3.059 1.00 87.12 363 ILE A CA 1
ATOM 2842 C C . ILE A 1 363 ? -7.383 3.521 -4.331 1.00 87.12 363 ILE A C 1
ATOM 2844 O O . ILE A 1 363 ? -8.469 4.099 -4.260 1.00 87.12 363 ILE A O 1
ATOM 2848 N N . PHE A 1 364 ? -6.829 3.223 -5.509 1.00 88.56 364 PHE A N 1
ATOM 2849 C CA . PHE A 1 364 ? -7.491 3.545 -6.771 1.00 88.56 364 PHE A CA 1
ATOM 2850 C C . PHE A 1 364 ? -8.787 2.739 -6.972 1.00 88.56 364 PHE A C 1
ATOM 2852 O O . PHE A 1 364 ? -9.786 3.296 -7.421 1.00 88.56 364 PHE A O 1
ATOM 2859 N N . LEU A 1 365 ? -8.829 1.464 -6.566 1.00 89.69 365 LEU A N 1
ATOM 2860 C CA . LEU A 1 365 ? -10.072 0.680 -6.538 1.00 89.69 365 LEU A CA 1
ATOM 2861 C C . LEU A 1 365 ? -11.129 1.306 -5.627 1.00 89.69 365 LEU A C 1
ATOM 2863 O O . LEU A 1 365 ? -12.282 1.426 -6.036 1.00 89.69 365 LEU A O 1
ATOM 2867 N N . TYR A 1 366 ? -10.743 1.746 -4.427 1.00 90.12 366 TYR A N 1
ATOM 2868 C CA . TYR A 1 366 ? -11.640 2.480 -3.535 1.00 90.12 366 TYR A CA 1
ATOM 2869 C C . TYR A 1 366 ? -12.205 3.725 -4.234 1.00 90.12 366 TYR A C 1
ATOM 2871 O O . TYR A 1 366 ? -13.410 3.963 -4.188 1.00 90.12 366 TYR A O 1
ATOM 2879 N N . TYR A 1 367 ? -11.360 4.500 -4.923 1.00 88.69 367 TYR A N 1
ATOM 2880 C CA . TYR A 1 367 ? -11.792 5.672 -5.693 1.00 88.69 367 TYR A CA 1
ATOM 2881 C C . TYR A 1 367 ? -12.816 5.316 -6.788 1.00 88.69 367 TYR A C 1
ATOM 2883 O O . TYR A 1 367 ? -13.805 6.033 -6.954 1.00 88.69 367 TYR A O 1
ATOM 2891 N N . LEU A 1 368 ? -12.626 4.199 -7.500 1.00 88.31 368 LEU A N 1
ATOM 2892 C CA . LEU A 1 368 ? -13.590 3.714 -8.496 1.00 88.31 368 LEU A CA 1
ATOM 2893 C C . LEU A 1 368 ? -14.927 3.316 -7.854 1.00 88.31 368 LEU A C 1
ATOM 2895 O O . LEU A 1 368 ? -15.982 3.672 -8.383 1.00 88.31 368 LEU A O 1
ATOM 2899 N N . PHE A 1 369 ? -14.901 2.626 -6.710 1.00 88.44 369 PHE A N 1
ATOM 2900 C CA . PHE A 1 369 ? -16.122 2.287 -5.976 1.00 88.44 369 PHE A CA 1
ATOM 2901 C C . PHE A 1 369 ? -16.850 3.538 -5.479 1.00 88.44 369 PHE A C 1
ATOM 2903 O O . PHE A 1 369 ? -18.053 3.657 -5.702 1.00 88.44 369 PHE A O 1
ATOM 2910 N N . ASP A 1 370 ? -16.137 4.508 -4.899 1.00 88.31 370 ASP A N 1
ATOM 2911 C CA . ASP A 1 370 ? -16.748 5.752 -4.418 1.00 88.31 370 ASP A CA 1
ATOM 2912 C C . ASP A 1 370 ? -17.433 6.530 -5.546 1.00 88.31 370 ASP A C 1
ATOM 2914 O O . ASP A 1 370 ? -18.547 7.026 -5.377 1.00 88.31 370 ASP A O 1
ATOM 2918 N N . ARG A 1 371 ? -16.824 6.552 -6.736 1.00 84.06 371 ARG A N 1
ATOM 2919 C CA . ARG A 1 371 ? -17.381 7.239 -7.906 1.00 84.06 371 ARG A CA 1
ATOM 2920 C C . ARG A 1 371 ? -18.626 6.568 -8.501 1.00 84.06 371 ARG A C 1
ATOM 2922 O O . ARG A 1 371 ? -19.439 7.264 -9.112 1.00 84.06 371 ARG A O 1
ATOM 2929 N N . HIS A 1 372 ? -18.766 5.245 -8.400 1.00 84.00 372 HIS A N 1
ATOM 2930 C CA . HIS A 1 372 ? -19.734 4.501 -9.219 1.00 84.00 372 HIS A CA 1
ATOM 2931 C C . HIS A 1 372 ? -20.756 3.667 -8.446 1.00 84.00 372 HIS A C 1
ATOM 2933 O O . HIS A 1 372 ? -21.786 3.320 -9.016 1.00 84.00 372 HIS A O 1
ATOM 2939 N N . TRP A 1 373 ? -20.523 3.363 -7.169 1.00 81.44 373 TRP A N 1
ATOM 2940 C CA . TRP A 1 373 ? -21.303 2.365 -6.434 1.00 81.44 373 TRP A CA 1
ATOM 2941 C C . TRP A 1 373 ? -22.824 2.589 -6.452 1.00 81.44 373 TRP A C 1
ATOM 2943 O O . TRP A 1 373 ? -23.587 1.654 -6.666 1.00 81.44 373 TRP A O 1
ATOM 2953 N N . THR A 1 374 ? -23.291 3.825 -6.264 1.00 79.25 374 THR A N 1
ATOM 2954 C CA . THR A 1 374 ? -24.734 4.124 -6.229 1.00 79.25 374 THR A CA 1
ATOM 2955 C C . THR A 1 374 ? -25.380 4.205 -7.619 1.00 79.25 374 THR A C 1
ATOM 2957 O O . THR A 1 374 ? -26.591 4.411 -7.726 1.00 79.25 374 THR A O 1
ATOM 2960 N N . CYS A 1 375 ? -24.605 4.026 -8.693 1.00 80.50 375 CYS A N 1
ATOM 2961 C CA . CYS A 1 375 ? -25.115 3.867 -10.050 1.00 80.50 375 CYS A CA 1
ATOM 2962 C C . CYS A 1 375 ? -25.473 2.393 -10.338 1.00 80.50 375 CYS A C 1
ATOM 2964 O O . CYS A 1 375 ? -24.912 1.485 -9.725 1.00 80.50 375 CYS A O 1
ATOM 2966 N N . PRO A 1 376 ? -26.363 2.117 -11.310 1.00 80.31 376 PRO A N 1
ATOM 2967 C CA . PRO A 1 376 ? -26.717 0.748 -11.685 1.00 80.31 376 PRO A CA 1
ATOM 2968 C C . PRO A 1 376 ? -25.490 -0.098 -12.066 1.00 80.31 376 PRO A C 1
ATOM 2970 O O . PRO A 1 376 ? -24.713 0.304 -12.934 1.00 80.31 376 PRO A O 1
ATOM 2973 N N . GLU A 1 377 ? -25.359 -1.296 -11.481 1.00 77.50 377 GLU A N 1
ATOM 2974 C CA . GLU A 1 377 ? -24.186 -2.182 -11.637 1.00 77.50 377 GLU A CA 1
ATOM 2975 C C . GLU A 1 377 ? -23.771 -2.421 -13.097 1.00 77.50 377 GLU A C 1
ATOM 2977 O O . GLU A 1 377 ? -22.585 -2.415 -13.426 1.00 77.50 377 GLU A O 1
ATOM 2982 N N . LEU A 1 378 ? -24.748 -2.572 -13.999 1.00 78.56 378 LEU A N 1
ATOM 2983 C CA . LEU A 1 378 ? -24.529 -2.815 -15.432 1.00 78.56 378 LEU A CA 1
ATOM 2984 C C . LEU A 1 378 ? -23.665 -1.735 -16.109 1.00 78.56 378 LEU A C 1
ATOM 2986 O O . LEU A 1 378 ? -23.057 -1.995 -17.146 1.00 78.56 378 LEU A O 1
ATOM 2990 N N . GLN A 1 379 ? -23.611 -0.529 -15.541 1.00 79.44 379 GLN A N 1
ATOM 2991 C CA . GLN A 1 379 ? -22.945 0.625 -16.143 1.00 79.44 379 GLN A CA 1
ATOM 2992 C C . GLN A 1 379 ? -21.476 0.772 -15.737 1.00 79.44 379 GLN A C 1
ATOM 2994 O O . GLN A 1 379 ? -20.735 1.420 -16.466 1.00 79.44 379 GLN A O 1
ATOM 2999 N N . TRP A 1 380 ? -21.036 0.180 -14.623 1.00 83.31 380 TRP A N 1
ATOM 3000 C CA . TRP A 1 380 ? -19.671 0.373 -14.105 1.00 83.31 380 TRP A CA 1
ATOM 3001 C C . TRP A 1 380 ? -18.923 -0.926 -13.808 1.00 83.31 380 TRP A C 1
ATOM 3003 O O . TRP A 1 380 ? -17.693 -0.931 -13.793 1.00 83.31 380 TRP A O 1
ATOM 3013 N N . ARG A 1 381 ? -19.630 -2.046 -13.624 1.00 85.56 381 ARG A N 1
ATOM 3014 C CA . ARG A 1 381 ? -19.019 -3.333 -13.265 1.00 85.56 381 ARG A CA 1
ATOM 3015 C C . ARG A 1 381 ? -17.944 -3.787 -14.254 1.00 85.56 381 ARG A C 1
ATOM 3017 O O . ARG A 1 381 ? -16.883 -4.230 -13.831 1.00 85.56 381 ARG A O 1
ATOM 3024 N N . HIS A 1 382 ? -18.181 -3.591 -15.550 1.00 86.50 382 HIS A N 1
ATOM 3025 C CA . HIS A 1 382 ? -17.227 -3.942 -16.605 1.00 86.50 382 HIS A CA 1
ATOM 3026 C C . HIS A 1 382 ? -15.887 -3.194 -16.481 1.00 86.50 382 HIS A C 1
ATOM 3028 O O . HIS A 1 382 ? -14.854 -3.740 -16.847 1.00 86.50 382 HIS A O 1
ATOM 3034 N N . VAL A 1 383 ? -15.886 -1.970 -15.938 1.00 86.25 383 VAL A N 1
ATOM 3035 C CA . VAL A 1 383 ? -14.667 -1.173 -15.716 1.00 86.25 383 VAL A CA 1
ATOM 3036 C C . VAL A 1 383 ? -13.832 -1.776 -14.592 1.00 86.25 383 VAL A C 1
ATOM 3038 O O . VAL A 1 383 ? -12.614 -1.878 -14.708 1.00 86.25 383 VAL A O 1
ATOM 3041 N N . ILE A 1 384 ? -14.485 -2.185 -13.502 1.00 87.25 384 ILE A N 1
ATOM 3042 C CA . ILE A 1 384 ? -13.800 -2.781 -12.351 1.00 87.25 384 ILE A CA 1
ATOM 3043 C C . ILE A 1 384 ? -13.289 -4.176 -12.702 1.00 87.25 384 ILE A C 1
ATOM 3045 O O . ILE A 1 384 ? -12.155 -4.506 -12.368 1.00 87.25 384 ILE A O 1
ATOM 3049 N N . GLU A 1 385 ? -14.083 -4.971 -13.423 1.00 88.06 385 GLU A N 1
ATOM 3050 C CA . GLU A 1 385 ? -13.651 -6.276 -13.932 1.00 88.06 385 GLU A CA 1
ATOM 3051 C C . GLU A 1 385 ? -12.447 -6.132 -14.876 1.00 88.06 385 GLU A C 1
ATOM 3053 O O . GLU A 1 385 ? -11.457 -6.839 -14.697 1.00 88.06 385 GLU A O 1
ATOM 3058 N N . ASP A 1 386 ? -12.466 -5.172 -15.806 1.00 88.81 386 ASP A N 1
ATOM 3059 C CA . ASP A 1 386 ? -11.330 -4.899 -16.697 1.00 88.81 386 ASP A CA 1
ATOM 3060 C C . ASP A 1 386 ? -10.072 -4.450 -15.934 1.00 88.81 386 ASP A C 1
ATOM 3062 O O . ASP A 1 386 ? -8.972 -4.929 -16.214 1.00 88.81 386 ASP A O 1
ATOM 3066 N N . TYR A 1 387 ? -10.218 -3.583 -14.927 1.00 89.50 387 TYR A N 1
ATOM 3067 C CA . TYR A 1 387 ? -9.104 -3.151 -14.078 1.00 89.50 387 TYR A CA 1
ATOM 3068 C C . TYR A 1 387 ? -8.491 -4.325 -13.304 1.00 89.50 387 TYR A C 1
ATOM 3070 O O . TYR A 1 387 ? -7.276 -4.529 -13.306 1.00 89.50 387 TYR A O 1
ATOM 3078 N N . VAL A 1 388 ? -9.335 -5.136 -12.668 1.00 90.44 388 VAL A N 1
ATOM 3079 C CA . VAL A 1 388 ? -8.909 -6.297 -11.880 1.00 90.44 388 VAL A CA 1
ATOM 3080 C C . VAL A 1 388 ? -8.211 -7.329 -12.761 1.00 90.44 388 VAL A C 1
ATOM 3082 O O . VAL A 1 388 ? -7.182 -7.867 -12.353 1.00 90.44 388 VAL A O 1
ATOM 3085 N N . MET A 1 389 ? -8.721 -7.562 -13.974 1.00 89.38 389 MET A N 1
ATOM 3086 C CA . MET A 1 389 ? -8.096 -8.453 -14.952 1.00 89.38 389 MET A CA 1
ATOM 3087 C C . MET A 1 389 ? -6.759 -7.901 -15.456 1.00 89.38 389 MET A C 1
ATOM 3089 O O . MET A 1 389 ? -5.775 -8.635 -15.490 1.00 89.38 389 MET A O 1
ATOM 3093 N N . THR A 1 390 ? -6.695 -6.609 -15.791 1.00 86.94 390 THR A N 1
ATOM 3094 C CA . THR A 1 390 ? -5.472 -5.961 -16.297 1.00 86.94 390 THR A CA 1
ATOM 3095 C C . THR A 1 390 ? -4.345 -6.003 -15.267 1.00 86.94 390 THR A C 1
ATOM 3097 O O . THR A 1 390 ? -3.205 -6.310 -15.606 1.00 86.94 390 THR A O 1
ATOM 3100 N N . PHE A 1 391 ? -4.656 -5.741 -13.995 1.00 86.56 391 PHE A N 1
ATOM 3101 C CA . PHE A 1 391 ? -3.660 -5.677 -12.921 1.00 86.56 391 PHE A CA 1
ATOM 3102 C C . PHE A 1 391 ? -3.536 -6.961 -12.096 1.00 86.56 391 PHE A C 1
ATOM 3104 O O . PHE A 1 391 ? -2.799 -6.959 -11.106 1.00 86.56 391 PHE A O 1
ATOM 3111 N N . SER A 1 392 ? -4.225 -8.036 -12.503 1.00 88.00 392 SER A N 1
ATOM 3112 C CA . SER A 1 392 ? -4.230 -9.350 -11.841 1.00 88.00 392 SER A CA 1
ATOM 3113 C C . SER A 1 392 ? -4.513 -9.268 -10.335 1.00 88.00 392 SER A C 1
ATOM 3115 O O . SER A 1 392 ? -3.836 -9.896 -9.520 1.00 88.00 392 SER A O 1
ATOM 3117 N N . ILE A 1 393 ? -5.500 -8.456 -9.947 1.00 88.81 393 ILE A N 1
ATOM 3118 C CA . ILE A 1 393 ? -5.854 -8.257 -8.537 1.00 88.81 393 ILE A CA 1
ATOM 3119 C C . ILE A 1 393 ? -6.685 -9.458 -8.062 1.00 88.81 393 ILE A C 1
ATOM 3121 O O . ILE A 1 393 ? -7.669 -9.820 -8.711 1.00 88.81 393 ILE A O 1
ATOM 3125 N N . PRO A 1 394 ? -6.340 -10.096 -6.931 1.00 88.31 394 PRO A N 1
ATOM 3126 C CA . PRO A 1 394 ? -7.121 -11.217 -6.433 1.00 88.31 394 PRO A CA 1
ATOM 3127 C C . PRO A 1 394 ? -8.512 -10.747 -5.991 1.00 88.31 394 PRO A C 1
ATOM 3129 O O . PRO A 1 394 ? -8.679 -9.663 -5.425 1.00 88.31 394 PRO A O 1
ATOM 3132 N N . ARG A 1 395 ? -9.523 -11.603 -6.194 1.00 88.00 395 ARG A N 1
ATOM 3133 C CA . ARG A 1 395 ? -10.920 -11.315 -5.819 1.00 88.00 395 ARG A CA 1
ATOM 3134 C C . ARG A 1 395 ? -11.054 -10.884 -4.356 1.00 88.00 395 ARG A C 1
ATOM 3136 O O . ARG A 1 395 ? -11.842 -9.994 -4.062 1.00 88.00 395 ARG A O 1
ATOM 3143 N N . GLN A 1 396 ? -10.276 -11.484 -3.457 1.00 87.25 396 GLN A N 1
ATOM 3144 C CA . GLN A 1 396 ? -10.298 -11.144 -2.036 1.00 87.25 396 GLN A CA 1
ATOM 3145 C C . GLN A 1 396 ? -9.912 -9.679 -1.787 1.00 87.25 396 GLN A C 1
ATOM 3147 O O . GLN A 1 396 ? -10.674 -8.969 -1.145 1.00 87.25 396 GLN A O 1
ATOM 3152 N N . SER A 1 397 ? -8.815 -9.186 -2.370 1.00 86.50 397 SER A N 1
ATOM 3153 C CA . SER A 1 397 ? -8.379 -7.789 -2.201 1.00 86.50 397 SER A CA 1
ATOM 3154 C C . SER A 1 397 ? -9.312 -6.778 -2.876 1.00 86.50 397 SER A C 1
ATOM 3156 O O . SER A 1 397 ? -9.475 -5.654 -2.395 1.00 86.50 397 SER A O 1
ATOM 3158 N N . MET A 1 398 ? -9.967 -7.173 -3.974 1.00 90.44 398 MET A N 1
ATOM 3159 C CA . MET A 1 398 ? -11.031 -6.371 -4.588 1.00 90.44 398 MET A CA 1
ATOM 3160 C C . MET A 1 398 ? -12.214 -6.206 -3.622 1.00 90.44 398 MET A C 1
ATOM 3162 O O . MET A 1 398 ? -12.669 -5.086 -3.393 1.00 90.44 398 MET A O 1
ATOM 3166 N N . LEU A 1 399 ? -12.681 -7.310 -3.028 1.00 89.19 399 LEU A N 1
ATOM 3167 C CA . LEU A 1 399 ? -13.775 -7.300 -2.057 1.00 89.19 399 LEU A CA 1
ATOM 3168 C C . LEU A 1 399 ? -13.400 -6.576 -0.757 1.00 89.19 399 LEU A C 1
ATOM 3170 O O . LEU A 1 399 ? -14.238 -5.876 -0.200 1.00 89.19 399 LEU A O 1
ATOM 3174 N N . GLU A 1 400 ? -12.153 -6.685 -0.296 1.00 89.44 400 GLU A N 1
ATOM 3175 C CA . GLU A 1 400 ? -11.632 -5.908 0.840 1.00 89.44 400 GLU A CA 1
ATOM 3176 C C . GLU A 1 400 ? -11.745 -4.405 0.584 1.00 89.44 400 GLU A C 1
ATOM 3178 O O . GLU A 1 400 ? -12.344 -3.686 1.383 1.00 89.44 400 GLU A O 1
ATOM 3183 N N . SER A 1 401 ? -11.250 -3.944 -0.569 1.00 89.81 401 SER A N 1
ATOM 3184 C CA . SER A 1 401 ? -11.328 -2.531 -0.970 1.00 89.81 401 SER A CA 1
ATOM 3185 C C . SER A 1 401 ? -12.781 -2.055 -1.074 1.00 89.81 401 SER A C 1
ATOM 3187 O O . SER A 1 401 ? -13.109 -0.941 -0.662 1.00 89.81 401 SER A O 1
ATOM 3189 N N . PHE A 1 402 ? -13.667 -2.921 -1.575 1.00 90.12 402 PHE A N 1
ATOM 3190 C CA . PHE A 1 402 ? -15.097 -2.650 -1.655 1.00 90.12 402 PHE A CA 1
ATOM 3191 C C . PHE A 1 402 ? -15.750 -2.532 -0.269 1.00 90.12 402 PHE A C 1
ATOM 3193 O O . PHE A 1 402 ? -16.477 -1.575 -0.004 1.00 90.12 402 PHE A O 1
ATOM 3200 N N . VAL A 1 403 ? -15.448 -3.447 0.657 1.00 90.25 403 VAL A N 1
ATOM 3201 C CA . VAL A 1 403 ? -15.967 -3.391 2.032 1.00 90.25 403 VAL A CA 1
ATOM 3202 C C . VAL A 1 403 ? -15.438 -2.176 2.787 1.00 90.25 403 VAL A C 1
ATOM 3204 O O . VAL A 1 403 ? -16.209 -1.559 3.519 1.00 90.25 403 VAL A O 1
ATOM 3207 N N . PHE A 1 404 ? -14.182 -1.768 2.587 1.00 90.62 404 PHE A N 1
ATOM 3208 C CA . PHE A 1 404 ? -13.661 -0.532 3.186 1.00 90.62 404 PHE A CA 1
ATOM 3209 C C . PHE A 1 404 ? -14.457 0.697 2.737 1.00 90.62 404 PHE A C 1
ATOM 3211 O O . PHE A 1 404 ? -14.841 1.516 3.573 1.00 90.62 404 PHE A O 1
ATOM 3218 N N . TYR A 1 405 ? -14.797 0.781 1.449 1.00 90.19 405 TYR A N 1
ATOM 3219 C CA . TYR A 1 405 ? -15.679 1.829 0.939 1.00 90.19 405 TYR A CA 1
ATOM 3220 C C . TYR A 1 405 ? -17.081 1.784 1.569 1.00 90.19 405 TYR A C 1
ATOM 3222 O O . TYR A 1 405 ? -17.592 2.806 2.040 1.00 90.19 405 TYR A O 1
ATOM 3230 N N . LEU A 1 406 ? -17.704 0.603 1.629 1.00 89.69 406 LEU A N 1
ATOM 3231 C CA . LEU A 1 406 ? -19.035 0.453 2.222 1.00 89.69 406 LEU A CA 1
ATOM 3232 C C . LEU A 1 406 ? -19.058 0.825 3.710 1.00 89.69 406 LEU A C 1
ATOM 3234 O O . LEU A 1 406 ? -20.027 1.422 4.183 1.00 89.69 406 LEU A O 1
ATOM 3238 N N . LEU A 1 407 ? -17.999 0.497 4.454 1.00 87.81 407 LEU A N 1
ATOM 3239 C CA . LEU A 1 407 ? -17.880 0.818 5.875 1.00 87.81 407 LEU A CA 1
ATOM 3240 C C . LEU A 1 407 ? -17.733 2.325 6.123 1.00 87.81 407 LEU A C 1
ATOM 3242 O O . LEU A 1 407 ? -18.355 2.813 7.071 1.00 87.81 407 LEU A O 1
ATOM 3246 N N . ASP A 1 408 ? -17.034 3.049 5.244 1.00 87.25 408 ASP A N 1
ATOM 3247 C CA . ASP A 1 408 ? -16.928 4.517 5.274 1.00 87.25 408 ASP A CA 1
ATOM 3248 C C . ASP A 1 408 ? -18.242 5.228 4.888 1.00 87.25 408 ASP A C 1
ATOM 3250 O O . ASP A 1 408 ? -18.505 6.354 5.318 1.00 87.25 408 ASP A O 1
ATOM 3254 N N . ASN A 1 409 ? -19.094 4.609 4.065 1.00 86.50 409 ASN A N 1
ATOM 3255 C CA . ASN A 1 409 ? -20.344 5.227 3.617 1.00 86.50 409 ASN A CA 1
ATOM 3256 C C . ASN A 1 409 ? -21.362 5.341 4.761 1.00 86.50 409 ASN A C 1
ATOM 3258 O O . ASN A 1 409 ? -21.657 4.360 5.417 1.00 86.50 409 ASN A O 1
ATOM 3262 N N . LYS A 1 410 ? -21.992 6.501 4.980 1.00 83.62 410 LYS A N 1
ATOM 3263 C CA . LYS A 1 410 ? -22.915 6.715 6.109 1.00 83.62 410 LYS A CA 1
ATOM 3264 C C . LYS A 1 410 ? -24.195 5.863 6.101 1.00 83.62 410 LYS A C 1
ATOM 3266 O O . LYS A 1 410 ? -24.782 5.737 7.176 1.00 83.62 410 LYS A O 1
ATOM 3271 N N . SER A 1 411 ? -24.631 5.321 4.959 1.00 87.19 411 SER A N 1
ATOM 3272 C CA . SER A 1 411 ? -25.938 4.654 4.814 1.00 87.19 411 SER A CA 1
ATOM 3273 C C . SER A 1 411 ? -26.029 3.290 5.518 1.00 87.19 411 SER A C 1
ATOM 3275 O O . SER A 1 411 ? -25.029 2.584 5.683 1.00 87.19 411 SER A O 1
ATOM 3277 N N . ASP A 1 412 ? -27.250 2.916 5.919 1.00 85.50 412 ASP A N 1
ATOM 3278 C CA . ASP A 1 412 ? -27.548 1.607 6.522 1.00 85.50 412 ASP A CA 1
ATOM 3279 C C . ASP A 1 412 ? -27.567 0.480 5.479 1.00 85.50 412 ASP A C 1
ATOM 3281 O O . ASP A 1 412 ? -27.230 -0.661 5.788 1.00 85.50 412 ASP A O 1
ATOM 3285 N N . GLU A 1 413 ? -27.915 0.797 4.229 1.00 86.81 413 GLU A N 1
ATOM 3286 C CA . GLU A 1 413 ? -27.861 -0.141 3.101 1.00 86.81 413 GLU A CA 1
ATOM 3287 C C . GLU A 1 413 ? -26.423 -0.608 2.848 1.00 86.81 413 GLU A C 1
ATOM 3289 O O . GLU A 1 413 ? -26.173 -1.810 2.761 1.00 86.81 413 GLU A O 1
ATOM 3294 N N . ALA A 1 414 ? -25.460 0.325 2.854 1.00 87.56 414 ALA A N 1
ATOM 3295 C CA . ALA A 1 414 ? -24.043 -0.002 2.718 1.00 87.56 414 ALA A CA 1
ATOM 3296 C C . ALA A 1 414 ? -23.543 -0.879 3.876 1.00 87.56 414 ALA A C 1
ATOM 3298 O O . ALA A 1 414 ? -22.760 -1.802 3.660 1.00 87.56 414 ALA A O 1
ATOM 3299 N N . LEU A 1 415 ? -24.034 -0.650 5.100 1.00 88.62 415 LEU A N 1
ATOM 3300 C CA . LEU A 1 415 ? -23.697 -1.494 6.247 1.00 88.62 415 LEU A CA 1
ATOM 3301 C C . LEU A 1 415 ? -24.253 -2.916 6.100 1.00 88.62 415 LEU A C 1
ATOM 3303 O O . LEU A 1 415 ? -23.546 -3.885 6.375 1.00 88.62 415 LEU A O 1
ATOM 3307 N N . GLN A 1 416 ? -25.508 -3.060 5.666 1.00 89.44 416 GLN A N 1
ATOM 3308 C CA . GLN A 1 416 ? -26.103 -4.378 5.430 1.00 89.44 416 GLN A CA 1
ATOM 3309 C C . GLN A 1 416 ? -25.342 -5.150 4.359 1.00 89.44 416 GLN A C 1
ATOM 3311 O O . GLN A 1 416 ? -25.135 -6.355 4.506 1.00 89.44 416 GLN A O 1
ATOM 3316 N N . GLU A 1 417 ? -24.916 -4.467 3.304 1.00 88.81 417 GLU A N 1
ATOM 3317 C CA . GLU A 1 417 ? -24.146 -5.081 2.238 1.00 88.81 417 GLU A CA 1
ATOM 3318 C C . GLU A 1 417 ? -22.728 -5.453 2.670 1.00 88.81 417 GLU A C 1
ATOM 3320 O O . GLU A 1 417 ? -22.297 -6.579 2.419 1.00 88.81 417 GLU A O 1
ATOM 3325 N N . ALA A 1 418 ? -22.042 -4.586 3.417 1.00 90.44 418 ALA A N 1
ATOM 3326 C CA . ALA A 1 418 ? -20.747 -4.914 4.006 1.00 90.44 418 ALA A CA 1
ATOM 3327 C C . ALA A 1 418 ? -20.842 -6.194 4.855 1.00 90.44 418 ALA A C 1
ATOM 3329 O O . ALA A 1 418 ? -20.027 -7.103 4.708 1.00 90.44 418 ALA A O 1
ATOM 3330 N N . CYS A 1 419 ? -21.890 -6.327 5.679 1.00 88.56 419 CYS A N 1
ATOM 3331 C CA . CYS A 1 419 ? -22.133 -7.535 6.470 1.00 88.56 419 CYS A CA 1
ATOM 3332 C C . CYS A 1 419 ? -22.348 -8.808 5.633 1.00 88.56 419 CYS A C 1
ATOM 3334 O O . CYS A 1 419 ? -22.059 -9.892 6.136 1.00 88.56 419 CYS A O 1
ATOM 3336 N N . ARG A 1 420 ? -22.838 -8.709 4.388 1.00 91.25 420 ARG A N 1
ATOM 3337 C CA . ARG A 1 420 ? -22.996 -9.875 3.497 1.00 91.25 420 ARG A CA 1
ATOM 3338 C C . ARG A 1 420 ? -21.658 -10.360 2.947 1.00 91.25 420 ARG A C 1
ATOM 3340 O O . ARG A 1 420 ? -21.466 -11.565 2.843 1.00 91.25 420 ARG A O 1
ATOM 3347 N N . TRP A 1 421 ? -20.750 -9.438 2.626 1.00 88.06 421 TRP A N 1
ATOM 3348 C CA . TRP A 1 421 ? -19.460 -9.748 1.999 1.00 88.06 421 TRP A CA 1
ATOM 3349 C C . TRP A 1 421 ? -18.343 -10.070 2.997 1.00 88.06 421 TRP A C 1
ATOM 3351 O O . TRP A 1 421 ? -17.412 -10.796 2.655 1.00 88.06 421 TRP A O 1
ATOM 3361 N N . ILE A 1 422 ? -18.445 -9.589 4.241 1.00 88.56 422 ILE A N 1
ATOM 3362 C CA . ILE A 1 422 ? -17.457 -9.833 5.305 1.00 88.56 422 ILE A CA 1
ATOM 3363 C C . ILE A 1 422 ? -17.042 -11.313 5.434 1.00 88.56 422 ILE A C 1
ATOM 3365 O O . ILE A 1 422 ? -15.836 -11.553 5.456 1.00 88.56 422 ILE A O 1
ATOM 3369 N N . PRO A 1 423 ? -17.957 -12.308 5.478 1.00 86.94 423 PRO A N 1
ATOM 3370 C CA . PRO A 1 423 ? -17.585 -13.719 5.623 1.00 86.94 423 PRO A CA 1
ATOM 3371 C C . PRO A 1 423 ? -16.649 -14.250 4.530 1.00 86.94 423 PRO A C 1
ATOM 3373 O O . PRO A 1 423 ? -15.850 -15.138 4.804 1.00 86.94 423 PRO A O 1
ATOM 3376 N N . GLU A 1 424 ? -16.721 -13.709 3.311 1.00 86.25 424 GLU A N 1
ATOM 3377 C CA . GLU A 1 424 ? -15.857 -14.122 2.195 1.00 86.25 424 GLU A CA 1
ATOM 3378 C C . GLU A 1 424 ? -14.450 -13.520 2.272 1.00 86.25 424 GLU A C 1
ATOM 3380 O O . GLU A 1 424 ? -13.519 -14.023 1.648 1.00 86.25 424 GLU A O 1
ATOM 3385 N N . ILE A 1 425 ? -14.300 -12.430 3.021 1.00 85.50 425 ILE A N 1
ATOM 3386 C CA . ILE A 1 425 ? -13.064 -11.656 3.114 1.00 85.50 425 ILE A CA 1
ATOM 3387 C C . ILE A 1 425 ? -12.227 -12.081 4.319 1.00 85.50 425 ILE A C 1
ATOM 3389 O O . ILE A 1 425 ? -11.012 -11.867 4.321 1.00 85.50 425 ILE A O 1
ATOM 3393 N N . VAL A 1 426 ? -12.855 -12.660 5.353 1.00 83.19 426 VAL A N 1
ATOM 3394 C CA . VAL A 1 426 ? -12.179 -12.844 6.637 1.00 83.19 426 VAL A CA 1
ATOM 3395 C C . VAL A 1 426 ? -10.904 -13.669 6.488 1.00 83.19 426 VAL A C 1
ATOM 3397 O O . VAL A 1 426 ? -10.917 -14.857 6.177 1.00 83.19 426 VAL A O 1
ATOM 3400 N N . SER A 1 427 ? -9.793 -13.008 6.783 1.00 81.25 427 SER A N 1
ATOM 3401 C CA . SER A 1 427 ? -8.451 -13.564 6.824 1.00 81.25 427 SER A CA 1
ATOM 3402 C C . SER A 1 427 ? -7.726 -13.029 8.061 1.00 81.25 427 SER A C 1
ATOM 3404 O O . SER A 1 427 ? -8.079 -11.959 8.563 1.00 81.25 427 SER A O 1
ATOM 3406 N N . PRO A 1 428 ? -6.695 -13.719 8.577 1.00 78.25 428 PRO A N 1
ATOM 3407 C CA . PRO A 1 428 ? -5.890 -13.201 9.690 1.00 78.25 428 PRO A CA 1
ATOM 3408 C C . PRO A 1 428 ? -5.289 -11.807 9.415 1.00 78.25 428 PRO A C 1
ATOM 3410 O O . PRO A 1 428 ? -5.111 -11.010 10.341 1.00 78.25 428 PRO A O 1
ATOM 3413 N N . SER A 1 429 ? -5.034 -11.504 8.138 1.00 78.19 429 SER A N 1
ATOM 3414 C CA . SER A 1 429 ? -4.494 -10.242 7.622 1.00 78.19 429 SER A CA 1
ATOM 3415 C C . SER A 1 429 ? -5.519 -9.111 7.479 1.00 78.19 429 SER A C 1
ATOM 3417 O O . SER A 1 429 ? -5.140 -8.011 7.087 1.00 78.19 429 SER A O 1
ATOM 3419 N N . LEU A 1 430 ? -6.799 -9.337 7.796 1.00 84.00 430 LEU A N 1
ATOM 3420 C CA . LEU A 1 430 ? -7.825 -8.298 7.693 1.00 84.00 430 LEU A CA 1
ATOM 3421 C C . LEU A 1 430 ? -7.509 -7.097 8.599 1.00 84.00 430 LEU A C 1
ATOM 3423 O O . LEU A 1 430 ? -7.069 -7.246 9.743 1.00 84.00 430 LEU A O 1
ATOM 3427 N N . HIS A 1 431 ? -7.778 -5.891 8.103 1.00 84.50 431 HIS A N 1
ATOM 3428 C CA . HIS A 1 431 ? -7.459 -4.665 8.824 1.00 84.50 431 HIS A CA 1
ATOM 3429 C C . HIS A 1 431 ? -8.251 -4.548 10.151 1.00 84.50 431 HIS A C 1
ATOM 3431 O O . HIS A 1 431 ? -9.485 -4.622 10.133 1.00 84.50 431 HIS A O 1
ATOM 3437 N N . PRO A 1 432 ? -7.594 -4.305 11.307 1.00 81.12 432 PRO A N 1
ATOM 3438 C CA . PRO A 1 432 ? -8.240 -4.262 12.632 1.00 81.12 432 PRO A CA 1
ATOM 3439 C C . PRO A 1 432 ? -9.409 -3.279 12.732 1.00 81.12 432 PRO A C 1
ATOM 3441 O O . PRO A 1 432 ? -10.427 -3.570 13.364 1.00 81.12 432 PRO A O 1
ATOM 3444 N N . LYS A 1 433 ? -9.279 -2.128 12.061 1.00 85.62 433 LYS A N 1
ATOM 3445 C CA . LYS A 1 433 ? -10.281 -1.051 12.030 1.00 85.62 433 LYS A CA 1
ATOM 3446 C C . LYS A 1 433 ? -11.662 -1.508 11.546 1.00 85.62 433 LYS A C 1
ATOM 3448 O O . LYS A 1 433 ? -12.651 -0.896 11.922 1.00 85.62 433 LYS A O 1
ATOM 3453 N N . VAL A 1 434 ? -11.768 -2.610 10.792 1.00 87.19 434 VAL A N 1
ATOM 3454 C CA . VAL A 1 434 ? -13.069 -3.171 10.374 1.00 87.19 434 VAL A CA 1
ATOM 3455 C C . VAL A 1 434 ? -13.945 -3.500 11.583 1.00 87.19 434 VAL A C 1
ATOM 3457 O O . VAL A 1 434 ? -15.120 -3.143 11.609 1.00 87.19 434 VAL A O 1
ATOM 3460 N N . SER A 1 435 ? -13.369 -4.125 12.613 1.00 85.62 435 SER A N 1
ATOM 3461 C CA . SER A 1 435 ? -14.117 -4.492 13.824 1.00 85.62 435 SER A CA 1
ATOM 3462 C C . SER A 1 435 ? -14.542 -3.256 14.622 1.00 85.62 435 SER A C 1
ATOM 3464 O O . SER A 1 435 ? -15.637 -3.236 15.180 1.00 85.62 435 SER A O 1
ATOM 3466 N N . LEU A 1 436 ? -13.702 -2.215 14.630 1.00 85.94 436 LEU A N 1
ATOM 3467 C CA . LEU A 1 436 ? -13.995 -0.937 15.279 1.00 85.94 436 LEU A CA 1
ATOM 3468 C C . LEU A 1 436 ? -15.144 -0.202 14.577 1.00 85.94 436 LEU A C 1
ATOM 3470 O O . LEU A 1 436 ? -16.115 0.168 15.226 1.00 85.94 436 LEU A O 1
ATOM 3474 N N . VAL A 1 437 ? -15.096 -0.066 13.250 1.00 85.19 437 VAL A N 1
ATOM 3475 C CA . VAL A 1 437 ? -16.136 0.651 12.491 1.00 85.19 437 VAL A CA 1
ATOM 3476 C C . VAL A 1 437 ? -17.482 -0.082 12.547 1.00 85.19 437 VAL A C 1
ATOM 3478 O O . VAL A 1 437 ? -18.537 0.548 12.624 1.00 85.19 437 VAL A O 1
ATOM 3481 N N . LEU A 1 438 ? -17.480 -1.421 12.567 1.00 87.69 438 LEU A N 1
ATOM 3482 C CA . LEU A 1 438 ? -18.701 -2.210 12.781 1.00 87.69 438 LEU A CA 1
ATOM 3483 C C . LEU A 1 438 ? -19.314 -1.974 14.170 1.00 87.69 438 LEU A C 1
ATOM 3485 O O . LEU A 1 438 ? -20.540 -1.909 14.296 1.00 87.69 438 LEU A O 1
ATOM 3489 N N . LEU A 1 439 ? -18.474 -1.826 15.198 1.00 86.06 439 LEU A N 1
ATOM 3490 C CA . LEU A 1 439 ? -18.908 -1.481 16.549 1.00 86.06 439 LEU A CA 1
ATOM 3491 C C . LEU A 1 439 ? -19.502 -0.063 16.597 1.00 86.06 439 LEU A C 1
ATOM 3493 O O . LEU A 1 439 ? -20.604 0.111 17.115 1.00 86.06 439 LEU A O 1
ATOM 3497 N N . GLU A 1 440 ? -18.822 0.924 16.011 1.00 85.12 440 GLU A N 1
ATOM 3498 C CA . GLU A 1 440 ? -19.275 2.325 15.944 1.00 85.12 440 GLU A CA 1
ATOM 3499 C C . GLU A 1 440 ? -20.598 2.478 15.178 1.00 85.12 440 GLU A C 1
ATOM 3501 O O . GLU A 1 440 ? -21.434 3.317 15.511 1.00 85.12 440 GLU A O 1
ATOM 3506 N N . ARG A 1 441 ? -20.851 1.610 14.192 1.00 83.75 441 ARG A N 1
ATOM 3507 C CA . ARG A 1 441 ? -22.130 1.538 13.469 1.00 83.75 441 ARG A CA 1
ATOM 3508 C C . ARG A 1 441 ? -23.215 0.712 14.170 1.00 83.75 441 ARG A C 1
ATOM 3510 O O . ARG A 1 441 ? -24.274 0.476 13.591 1.00 83.75 441 ARG A O 1
ATOM 3517 N N . GLY A 1 442 ? -22.978 0.260 15.401 1.00 83.75 442 GLY A N 1
ATOM 3518 C CA . GLY A 1 442 ? -23.975 -0.443 16.209 1.00 83.75 442 GLY A CA 1
ATOM 3519 C C . GLY A 1 442 ? -24.253 -1.885 15.770 1.00 83.75 442 GLY A C 1
ATOM 3520 O O . GLY A 1 442 ? -25.348 -2.395 16.010 1.00 83.75 442 GLY A O 1
ATOM 3521 N N . ARG A 1 443 ? -23.289 -2.565 15.130 1.00 86.69 443 ARG A N 1
ATOM 3522 C CA . ARG A 1 443 ? -23.378 -3.990 14.749 1.00 86.69 443 ARG A CA 1
ATOM 3523 C C . ARG A 1 443 ? -22.305 -4.832 15.458 1.00 86.69 443 ARG A C 1
ATOM 3525 O O . ARG A 1 443 ? -21.429 -5.392 14.792 1.00 86.69 443 ARG A O 1
ATOM 3532 N N . PRO A 1 444 ? -22.385 -4.980 16.795 1.00 86.19 444 PRO A N 1
ATOM 3533 C CA . PRO A 1 444 ? -21.380 -5.706 17.570 1.00 86.19 444 PRO A CA 1
ATOM 3534 C C . PRO A 1 444 ? -21.332 -7.205 17.219 1.00 86.19 444 PRO A C 1
ATOM 3536 O O . PRO A 1 444 ? -20.249 -7.781 17.194 1.00 86.19 444 PRO A O 1
ATOM 3539 N N . ASP A 1 445 ? -22.455 -7.818 16.823 1.00 86.94 445 ASP A N 1
ATOM 3540 C CA . ASP A 1 445 ? -22.500 -9.233 16.414 1.00 86.94 445 ASP A CA 1
ATOM 3541 C C . ASP A 1 445 ? -21.630 -9.521 15.177 1.00 86.94 445 ASP A C 1
ATOM 3543 O O . ASP A 1 445 ? -20.932 -10.533 15.105 1.00 86.94 445 ASP A O 1
ATOM 3547 N N . ALA A 1 446 ? -21.644 -8.609 14.197 1.00 87.50 446 ALA A N 1
ATOM 3548 C CA . ALA A 1 446 ? -20.825 -8.733 12.993 1.00 87.50 446 ALA A CA 1
ATOM 3549 C C . ALA A 1 446 ? -19.341 -8.524 13.322 1.00 87.50 446 ALA A C 1
ATOM 3551 O O . ALA A 1 446 ? -18.497 -9.293 12.860 1.00 87.50 446 ALA A O 1
ATOM 3552 N N . ALA A 1 447 ? -19.028 -7.538 14.171 1.00 87.81 447 ALA A N 1
ATOM 3553 C CA . ALA A 1 447 ? -17.672 -7.316 14.669 1.00 87.81 447 ALA A CA 1
ATOM 3554 C C . ALA A 1 447 ? -17.141 -8.550 15.420 1.00 87.81 447 ALA A C 1
ATOM 3556 O O . ALA A 1 447 ? -16.003 -8.968 15.210 1.00 87.81 447 ALA A O 1
ATOM 3557 N N . LEU A 1 448 ? -17.981 -9.192 16.235 1.00 86.44 448 LEU A N 1
ATOM 3558 C CA . LEU A 1 448 ? -17.630 -10.415 16.947 1.00 86.44 448 LEU A CA 1
ATOM 3559 C C . LEU A 1 448 ? -17.295 -11.562 15.984 1.00 86.44 448 LEU A C 1
ATOM 3561 O O . LEU A 1 448 ? -16.273 -12.225 16.161 1.00 86.44 448 LEU A O 1
ATOM 3565 N N . SER A 1 449 ? -18.113 -11.773 14.948 1.00 86.19 449 SER A N 1
ATOM 3566 C CA . SER A 1 449 ? -17.855 -12.797 13.925 1.00 86.19 449 SER A CA 1
ATOM 3567 C C . SER A 1 449 ? -16.512 -12.579 13.217 1.00 86.19 449 SER A C 1
ATOM 3569 O O . SER A 1 449 ? -15.794 -13.545 12.938 1.00 86.19 449 SER A O 1
ATOM 3571 N N . VAL A 1 450 ? -16.147 -11.320 12.952 1.00 85.94 450 VAL A N 1
ATOM 3572 C CA . VAL A 1 450 ? -14.844 -10.956 12.374 1.00 85.94 450 VAL A CA 1
ATOM 3573 C C . VAL A 1 450 ? -13.712 -11.286 13.346 1.00 85.94 450 VAL A C 1
ATOM 3575 O O . VAL A 1 450 ? -12.754 -11.960 12.969 1.00 85.94 450 VAL A O 1
ATOM 3578 N N . LEU A 1 451 ? -13.822 -10.884 14.613 1.00 84.50 451 LEU A N 1
ATOM 3579 C CA . LEU A 1 451 ? -12.798 -11.159 15.628 1.00 84.50 451 LEU A CA 1
ATOM 3580 C C . LEU A 1 451 ? -12.583 -12.662 15.865 1.00 84.50 451 LEU A C 1
ATOM 3582 O O . LEU A 1 451 ? -11.451 -13.108 16.064 1.00 84.50 451 LEU A O 1
ATOM 3586 N N . GLN A 1 452 ? -13.657 -13.453 15.826 1.00 84.00 452 GLN A N 1
ATOM 3587 C CA . GLN A 1 452 ? -13.586 -14.911 15.944 1.00 84.00 452 GLN A CA 1
ATOM 3588 C C . GLN A 1 452 ? -12.861 -15.535 14.751 1.00 84.00 452 GLN A C 1
ATOM 3590 O O . GLN A 1 452 ? -11.948 -16.340 14.930 1.00 84.00 452 GLN A O 1
ATOM 3595 N N . SER A 1 453 ? -13.229 -15.120 13.541 1.00 80.50 453 SER A N 1
ATOM 3596 C CA . SER A 1 453 ? -12.717 -15.701 12.297 1.00 80.50 453 SER A CA 1
ATOM 3597 C C . SER A 1 453 ? -11.276 -15.264 11.986 1.00 80.50 453 SER A C 1
ATOM 3599 O O . SER A 1 453 ? -10.503 -16.033 11.424 1.00 80.50 453 SER A O 1
ATOM 3601 N N . THR A 1 454 ? -10.868 -14.069 12.424 1.00 79.19 454 THR A N 1
ATOM 3602 C CA . THR A 1 454 ? -9.472 -13.585 12.351 1.00 79.19 454 THR A CA 1
ATOM 3603 C C . THR A 1 454 ? -8.557 -14.214 13.409 1.00 79.19 454 THR A C 1
ATOM 3605 O O . THR A 1 454 ? -7.343 -14.029 13.364 1.00 79.19 454 THR A O 1
ATOM 3608 N N . GLY A 1 455 ? -9.115 -14.945 14.382 1.00 72.75 455 GLY A N 1
ATOM 3609 C CA . GLY A 1 455 ? -8.364 -15.539 15.489 1.00 72.75 455 GLY A CA 1
ATOM 3610 C C . GLY A 1 455 ? -7.927 -14.548 16.574 1.00 72.75 455 GLY A C 1
ATOM 3611 O O . GLY A 1 455 ? -7.215 -14.951 17.489 1.00 72.75 455 GLY A O 1
ATOM 3612 N N . ARG A 1 456 ? -8.372 -13.283 16.516 1.00 68.75 456 ARG A N 1
ATOM 3613 C CA . ARG A 1 456 ? -8.040 -12.225 17.496 1.00 68.75 456 ARG A CA 1
ATOM 3614 C C . ARG A 1 456 ? -8.887 -12.288 18.773 1.00 68.75 456 ARG A C 1
ATOM 3616 O O . ARG A 1 456 ? -8.551 -11.671 19.775 1.00 68.75 456 ARG A O 1
ATOM 3623 N N . PHE A 1 457 ? -9.969 -13.067 18.750 1.00 60.16 457 PHE A N 1
ATOM 3624 C CA . PHE A 1 457 ? -10.906 -13.263 19.864 1.00 60.16 457 PHE A CA 1
ATOM 3625 C C . PHE A 1 457 ? -10.294 -13.942 21.105 1.00 60.16 457 PHE A C 1
ATOM 3627 O O . PHE A 1 457 ? -10.764 -13.729 22.221 1.00 60.16 457 PHE A O 1
ATOM 3634 N N . ARG A 1 458 ? -9.253 -14.768 20.941 1.00 64.06 458 ARG A N 1
ATOM 3635 C CA . ARG A 1 458 ? -8.525 -15.383 22.059 1.00 64.06 458 ARG A CA 1
ATOM 3636 C C . ARG A 1 458 ? -7.033 -15.178 21.855 1.00 64.06 458 ARG A C 1
ATOM 3638 O O . ARG A 1 458 ? -6.538 -15.594 20.808 1.00 64.06 458 ARG A O 1
ATOM 3645 N N . PRO A 1 459 ? -6.304 -14.637 22.844 1.00 56.31 459 PRO A N 1
ATOM 3646 C CA . PRO A 1 459 ? -4.854 -14.708 22.827 1.00 56.31 459 PRO A CA 1
ATOM 3647 C C . PRO A 1 459 ? -4.497 -16.193 22.812 1.00 56.31 459 PRO A C 1
ATOM 3649 O O . PRO A 1 459 ? -4.781 -16.913 23.774 1.00 56.31 459 PRO A O 1
ATOM 3652 N N . ARG A 1 460 ? -3.993 -16.692 21.679 1.00 54.28 460 ARG A N 1
ATOM 3653 C CA . ARG A 1 460 ? -3.471 -18.056 21.621 1.00 54.28 460 ARG A CA 1
ATOM 3654 C C . ARG A 1 460 ? -2.287 -18.088 22.573 1.00 54.28 460 ARG A C 1
ATOM 3656 O O . ARG A 1 460 ? -1.373 -17.290 22.414 1.00 54.28 460 ARG A O 1
ATOM 3663 N N . GLU A 1 461 ? -2.295 -19.011 23.530 1.00 48.22 461 GLU A N 1
ATOM 3664 C CA . GLU A 1 461 ? -1.185 -19.187 24.479 1.00 48.22 461 GLU A CA 1
ATOM 3665 C C . GLU A 1 461 ? 0.161 -19.462 23.769 1.00 48.22 461 GLU A C 1
ATOM 3667 O O . GLU A 1 461 ? 1.216 -19.312 24.375 1.00 48.22 461 GLU A O 1
ATOM 3672 N N . GLU A 1 462 ? 0.119 -19.812 22.479 1.00 45.62 462 GLU A N 1
ATOM 3673 C CA . GLU A 1 462 ? 1.260 -20.093 21.603 1.00 45.62 462 GLU A CA 1
ATOM 3674 C C . GLU A 1 462 ? 1.784 -18.872 20.814 1.00 45.62 462 GLU A C 1
ATOM 3676 O O . GLU A 1 462 ? 2.909 -18.919 20.321 1.00 45.62 462 GLU A O 1
ATOM 3681 N N . ILE A 1 463 ? 1.019 -17.775 20.681 1.00 50.12 463 ILE A N 1
ATOM 3682 C CA . ILE A 1 463 ? 1.471 -16.570 19.960 1.00 50.12 463 ILE A CA 1
ATOM 3683 C C . ILE A 1 463 ? 2.042 -15.581 20.979 1.00 50.12 463 ILE A C 1
ATOM 3685 O O . ILE A 1 463 ? 1.315 -14.933 21.727 1.00 50.12 463 ILE A O 1
ATOM 3689 N N . LEU A 1 464 ? 3.371 -15.481 20.996 1.00 49.94 464 LEU A N 1
ATOM 3690 C CA . LEU A 1 464 ? 4.174 -14.681 21.929 1.00 49.94 464 LEU A CA 1
ATOM 3691 C C . LEU A 1 464 ? 4.078 -13.158 21.715 1.00 49.94 464 LEU A C 1
ATOM 3693 O O . LEU A 1 464 ? 4.781 -12.411 22.384 1.00 49.94 464 LEU A O 1
ATOM 3697 N N . THR A 1 465 ? 3.236 -12.660 20.811 1.00 58.06 465 THR A N 1
ATOM 3698 C CA . THR A 1 465 ? 3.077 -11.221 20.551 1.00 58.06 465 THR A CA 1
ATOM 3699 C C . THR A 1 465 ? 1.689 -10.731 20.985 1.00 58.06 465 THR A C 1
ATOM 3701 O O . THR A 1 465 ? 0.692 -11.100 20.362 1.00 58.06 465 THR A O 1
ATOM 3704 N N . PRO A 1 466 ? 1.581 -9.915 22.056 1.00 63.97 466 PRO A N 1
ATOM 3705 C CA . PRO A 1 466 ? 0.323 -9.294 22.448 1.00 63.97 466 PRO A CA 1
ATOM 3706 C C . PRO A 1 466 ? -0.135 -8.325 21.356 1.00 63.97 466 PRO A C 1
ATOM 3708 O O . PRO A 1 466 ? 0.681 -7.655 20.722 1.00 63.97 466 PRO A O 1
ATOM 3711 N N . LEU A 1 467 ? -1.451 -8.254 21.145 1.00 70.19 467 LEU A N 1
ATOM 3712 C CA . LEU A 1 467 ? -2.047 -7.277 20.235 1.00 70.19 467 LEU A CA 1
ATOM 3713 C C . LEU A 1 467 ? -1.747 -5.847 20.721 1.00 70.19 467 LEU A C 1
ATOM 3715 O O . LEU A 1 467 ? -1.631 -5.626 21.928 1.00 70.19 467 LEU A O 1
ATOM 3719 N N . PRO A 1 468 ? -1.654 -4.854 19.823 1.00 78.38 468 PRO A N 1
ATOM 3720 C CA . PRO A 1 468 ? -1.521 -3.465 20.246 1.00 78.38 468 PRO A CA 1
ATOM 3721 C C . PRO A 1 468 ? -2.725 -3.042 21.106 1.00 78.38 468 PRO A C 1
ATOM 3723 O O . PRO A 1 468 ? -3.850 -3.510 20.905 1.00 78.38 468 PRO A O 1
ATOM 3726 N N . LEU A 1 469 ? -2.499 -2.132 22.061 1.00 78.81 469 LEU A N 1
ATOM 3727 C CA . LEU A 1 469 ? -3.513 -1.698 23.033 1.00 78.81 469 LEU A CA 1
ATOM 3728 C C . LEU A 1 469 ? -4.820 -1.226 22.369 1.00 78.81 469 LEU A C 1
ATOM 3730 O O . LEU A 1 469 ? -5.903 -1.539 22.857 1.00 78.81 469 LEU A O 1
ATOM 3734 N N . SER A 1 470 ? -4.737 -0.522 21.236 1.00 78.19 470 SER A N 1
ATOM 3735 C CA . SER A 1 470 ? -5.904 -0.047 20.475 1.00 78.19 470 SER A CA 1
ATOM 3736 C C . SER A 1 470 ? -6.799 -1.190 19.980 1.00 78.19 470 SER A C 1
ATOM 3738 O O . SER A 1 470 ? -8.030 -1.119 20.065 1.00 78.19 470 SER A O 1
ATOM 3740 N N . GLU A 1 471 ? -6.195 -2.281 19.510 1.00 79.88 471 GLU A N 1
ATOM 3741 C CA . GLU A 1 471 ? -6.919 -3.481 19.097 1.00 79.88 471 GLU A CA 1
ATOM 3742 C C . GLU A 1 471 ? -7.502 -4.215 20.304 1.00 79.88 471 GLU A C 1
ATOM 3744 O O . GLU A 1 471 ? -8.669 -4.606 20.277 1.00 79.88 471 GLU A O 1
ATOM 3749 N N . ALA A 1 472 ? -6.736 -4.343 21.392 1.00 82.62 472 ALA A N 1
ATOM 3750 C CA . ALA A 1 472 ? -7.201 -4.994 22.614 1.00 82.62 472 ALA A CA 1
ATOM 3751 C C . ALA A 1 472 ? -8.416 -4.279 23.234 1.00 82.62 472 ALA A C 1
ATOM 3753 O O . ALA A 1 472 ? -9.377 -4.937 23.639 1.00 82.62 472 ALA A O 1
ATOM 3754 N N . VAL A 1 473 ? -8.413 -2.942 23.243 1.00 84.25 473 VAL A N 1
ATOM 3755 C CA . VAL A 1 473 ? -9.559 -2.126 23.670 1.00 84.25 473 VAL A CA 1
ATOM 3756 C C . VAL A 1 473 ? -10.774 -2.385 22.775 1.00 84.25 473 VAL A C 1
ATOM 3758 O O . VAL A 1 473 ? -11.874 -2.595 23.283 1.00 84.25 473 VAL A O 1
ATOM 3761 N N . THR A 1 474 ? -10.587 -2.450 21.453 1.00 84.25 474 THR A N 1
ATOM 3762 C CA . THR A 1 474 ? -11.677 -2.746 20.506 1.00 84.25 474 THR A CA 1
ATOM 3763 C C . THR A 1 474 ? -12.306 -4.115 20.778 1.00 84.25 474 THR A C 1
ATOM 3765 O O . THR A 1 474 ? -13.531 -4.229 20.813 1.00 84.25 474 THR A O 1
ATOM 3768 N N . VAL A 1 475 ? -11.493 -5.145 21.042 1.00 85.50 475 VAL A N 1
ATOM 3769 C CA . VAL A 1 475 ? -11.991 -6.486 21.392 1.00 85.50 475 VAL A CA 1
ATOM 3770 C C . VAL A 1 475 ? -12.842 -6.436 22.661 1.00 85.50 475 VAL A C 1
ATOM 3772 O O . VAL A 1 475 ? -13.974 -6.916 22.651 1.00 85.50 475 VAL A O 1
ATOM 3775 N N . VAL A 1 476 ? -12.347 -5.808 23.733 1.00 85.50 476 VAL A N 1
ATOM 3776 C CA . VAL A 1 476 ? -13.094 -5.673 24.996 1.00 85.50 476 VAL A CA 1
ATOM 3777 C C . VAL A 1 476 ? -14.426 -4.951 24.782 1.00 85.50 476 VAL A C 1
ATOM 3779 O O . VAL A 1 476 ? -15.456 -5.420 25.270 1.00 85.50 476 VAL A O 1
ATOM 3782 N N . ARG A 1 477 ? -14.435 -3.860 24.007 1.00 86.75 477 ARG A N 1
ATOM 3783 C CA . ARG A 1 477 ? -15.661 -3.114 23.687 1.00 86.75 477 ARG A CA 1
ATOM 3784 C C . ARG A 1 477 ? -16.692 -3.988 22.963 1.00 86.75 477 ARG A C 1
ATOM 3786 O O . ARG A 1 477 ? -17.853 -4.012 23.369 1.00 86.75 477 ARG A O 1
ATOM 3793 N N . VAL A 1 478 ? -16.272 -4.758 21.955 1.00 85.88 478 VAL A N 1
ATOM 3794 C CA . VAL A 1 478 ? -17.159 -5.678 21.216 1.00 85.88 478 VAL A CA 1
ATOM 3795 C C . VAL A 1 478 ? -17.735 -6.760 22.135 1.00 85.88 478 VAL A C 1
ATOM 3797 O O . VAL A 1 478 ? -18.937 -7.018 22.097 1.00 85.88 478 VAL A O 1
ATOM 3800 N N . LEU A 1 479 ? -16.913 -7.371 22.995 1.00 85.69 479 LEU A N 1
ATOM 3801 C CA . LEU A 1 479 ? -17.365 -8.420 23.920 1.00 85.69 479 LEU A CA 1
ATOM 3802 C C . LEU A 1 479 ? -18.435 -7.909 24.895 1.00 85.69 479 LEU A C 1
ATOM 3804 O O . LEU A 1 479 ? -19.429 -8.595 25.142 1.00 85.69 479 LEU A O 1
ATOM 3808 N N . LEU A 1 480 ? -18.247 -6.702 25.431 1.00 85.56 480 LEU A N 1
ATOM 3809 C CA . LEU A 1 480 ? -19.173 -6.105 26.392 1.00 85.56 480 LEU A CA 1
ATOM 3810 C C . LEU A 1 480 ? -20.493 -5.677 25.746 1.00 85.56 480 LEU A C 1
ATOM 3812 O O . LEU A 1 480 ? -21.549 -5.878 26.343 1.00 85.56 480 LEU A O 1
ATOM 3816 N N . GLU A 1 481 ? -20.472 -5.147 24.522 1.00 85.44 481 GLU A N 1
ATOM 3817 C CA . GLU A 1 481 ? -21.705 -4.846 23.776 1.00 85.44 481 GLU A CA 1
ATOM 3818 C C . GLU A 1 481 ? -22.463 -6.119 23.364 1.00 85.44 481 GLU A C 1
ATOM 3820 O O . GLU A 1 481 ? -23.692 -6.137 23.392 1.00 85.44 481 GLU A O 1
ATOM 3825 N N . CYS A 1 482 ? -21.760 -7.230 23.117 1.00 85.69 482 CYS A N 1
ATOM 3826 C CA . CYS A 1 482 ? -22.369 -8.556 22.953 1.00 85.69 482 CYS A CA 1
ATOM 3827 C C . CYS A 1 482 ? -22.795 -9.216 24.283 1.00 85.69 482 CYS A C 1
ATOM 3829 O O . CYS A 1 482 ? -23.180 -10.386 24.294 1.00 85.69 482 CYS A O 1
ATOM 3831 N N . SER A 1 483 ? -22.742 -8.506 25.417 1.00 83.62 483 SER A N 1
ATOM 3832 C CA . SER A 1 483 ? -23.094 -8.990 26.766 1.00 83.62 483 SER A CA 1
ATOM 3833 C C . SER A 1 483 ? -22.252 -10.162 27.311 1.00 83.62 483 SER A C 1
ATOM 3835 O O . SER A 1 483 ? -22.649 -10.834 28.266 1.00 83.62 483 SER A O 1
ATOM 3837 N N . MET A 1 484 ? -21.054 -10.374 26.762 1.00 85.69 484 MET A N 1
ATOM 3838 C CA . MET A 1 484 ? -20.119 -11.439 27.144 1.00 85.69 484 MET A CA 1
ATOM 3839 C C . MET A 1 484 ? -19.085 -10.940 28.165 1.00 85.69 484 MET A C 1
ATOM 3841 O O . MET A 1 484 ? -17.898 -10.766 27.876 1.00 85.69 484 MET A O 1
ATOM 3845 N N . LEU A 1 485 ? -19.554 -10.667 29.386 1.00 85.50 485 LEU A N 1
ATOM 3846 C CA . LEU A 1 485 ? -18.719 -10.114 30.459 1.00 85.50 485 LEU A CA 1
ATOM 3847 C C . LEU A 1 485 ? -17.608 -11.080 30.913 1.00 85.50 485 LEU A C 1
ATOM 3849 O O . LEU A 1 485 ? -16.487 -10.652 31.184 1.00 85.50 485 LEU A O 1
ATOM 3853 N N . SER A 1 486 ? -17.909 -12.377 31.001 1.00 84.31 486 SER A N 1
ATOM 3854 C CA . SER A 1 486 ? -16.944 -13.415 31.385 1.00 84.31 486 SER A CA 1
ATOM 3855 C C . SER A 1 486 ? -15.781 -13.505 30.402 1.00 84.31 486 SER A C 1
ATOM 3857 O O . SER A 1 486 ? -14.627 -13.623 30.802 1.00 84.31 486 SER A O 1
ATOM 3859 N N . GLU A 1 487 ? -16.079 -13.411 29.114 1.00 85.69 487 GLU A N 1
ATOM 3860 C CA . GLU A 1 487 ? -15.126 -13.479 28.020 1.00 85.69 487 GLU A CA 1
ATOM 3861 C C . GLU A 1 487 ? -14.261 -12.221 27.986 1.00 85.69 487 GLU A C 1
ATOM 3863 O O . GLU A 1 487 ? -13.047 -12.337 27.839 1.00 85.69 487 GLU A O 1
ATOM 3868 N N . ALA A 1 488 ? -14.852 -11.038 28.198 1.00 85.81 488 ALA A N 1
ATOM 3869 C CA . ALA A 1 488 ? -14.107 -9.784 28.323 1.00 85.81 488 ALA A CA 1
ATOM 3870 C C . ALA A 1 488 ? -13.117 -9.824 29.499 1.00 85.81 488 ALA A C 1
ATOM 3872 O O . ALA A 1 488 ? -11.961 -9.421 29.361 1.00 85.81 488 ALA A O 1
ATOM 3873 N N . TYR A 1 489 ? -13.548 -10.378 30.636 1.00 85.06 489 TYR A N 1
ATOM 3874 C CA . TYR A 1 489 ? -12.694 -10.592 31.802 1.00 85.06 489 TYR A CA 1
ATOM 3875 C C . TYR A 1 489 ? -11.543 -11.567 31.506 1.00 85.06 489 TYR A C 1
ATOM 3877 O O . TYR A 1 489 ? -10.380 -11.241 31.741 1.00 85.06 489 TYR A O 1
ATOM 3885 N N . LEU A 1 490 ? -11.836 -12.739 30.933 1.00 85.19 490 LEU A N 1
ATOM 3886 C CA . LEU A 1 490 ? -10.806 -13.722 30.575 1.00 85.19 490 LEU A CA 1
ATOM 3887 C C . LEU A 1 490 ? -9.819 -13.173 29.535 1.00 85.19 490 LEU A C 1
ATOM 3889 O O . LEU A 1 490 ? -8.618 -13.439 29.626 1.00 85.19 490 LEU A O 1
ATOM 3893 N N . TYR A 1 491 ? -10.309 -12.389 28.573 1.00 84.94 491 TYR A N 1
ATOM 3894 C CA . TYR A 1 491 ? -9.484 -11.734 27.564 1.00 84.94 491 TYR A CA 1
ATOM 3895 C C . TYR A 1 491 ? -8.504 -10.745 28.203 1.00 84.94 491 TYR A C 1
ATOM 3897 O O . TYR A 1 491 ? -7.299 -10.857 27.978 1.00 84.94 491 TYR A O 1
ATOM 3905 N N . GLN A 1 492 ? -8.992 -9.839 29.059 1.00 86.25 492 GLN A N 1
ATOM 3906 C CA . GLN A 1 492 ? -8.145 -8.883 29.779 1.00 86.25 492 GLN A CA 1
ATOM 3907 C C . GLN A 1 492 ? -7.061 -9.599 30.596 1.00 86.25 492 GLN A C 1
ATOM 3909 O O . GLN A 1 492 ? -5.891 -9.214 30.544 1.00 86.25 492 GLN A O 1
ATOM 3914 N N . GLN A 1 493 ? -7.410 -10.678 31.300 1.00 83.44 493 GLN A N 1
ATOM 3915 C CA . GLN A 1 493 ? -6.436 -11.440 32.083 1.00 83.44 493 GLN A CA 1
ATOM 3916 C C . GLN A 1 493 ? -5.378 -12.128 31.227 1.00 83.44 493 GLN A C 1
ATOM 3918 O O . GLN A 1 493 ? -4.205 -12.161 31.610 1.00 83.44 493 GLN A O 1
ATOM 3923 N N . SER A 1 494 ? -5.784 -12.691 30.091 1.00 82.62 494 SER A N 1
ATOM 3924 C CA . SER A 1 494 ? -4.867 -13.343 29.160 1.00 82.62 494 SER A CA 1
ATOM 3925 C C . SER A 1 494 ? -3.921 -12.325 28.511 1.00 82.62 494 SER A C 1
ATOM 3927 O O . SER A 1 494 ? -2.710 -12.547 28.488 1.00 82.62 494 SER A O 1
ATOM 3929 N N . HIS A 1 495 ? -4.433 -11.151 28.121 1.00 80.62 495 HIS A N 1
ATOM 3930 C CA . HIS A 1 495 ? -3.643 -10.045 27.565 1.00 80.62 495 HIS A CA 1
ATOM 3931 C C . HIS A 1 495 ? -2.590 -9.523 28.552 1.00 80.62 495 HIS A C 1
ATOM 3933 O O . HIS A 1 495 ? -1.401 -9.470 28.239 1.00 80.62 495 HIS A O 1
ATOM 3939 N N . VAL A 1 496 ? -2.990 -9.242 29.797 1.00 80.19 496 VAL A N 1
ATOM 3940 C CA . VAL A 1 496 ? -2.060 -8.798 30.852 1.00 80.19 496 VAL A CA 1
ATOM 3941 C C . VAL A 1 496 ? -1.035 -9.886 31.196 1.00 80.19 496 VAL A C 1
ATOM 3943 O O . VAL A 1 496 ? 0.130 -9.582 31.468 1.00 80.19 496 VAL A O 1
ATOM 3946 N N . LYS A 1 497 ? -1.426 -11.169 31.165 1.00 80.50 497 LYS A N 1
ATOM 3947 C CA . LYS A 1 497 ? -0.496 -12.293 31.356 1.00 80.50 497 LYS A CA 1
ATOM 3948 C C . LYS A 1 497 ? 0.543 -12.351 30.229 1.00 80.50 497 LYS A C 1
ATOM 3950 O O . LYS A 1 497 ? 1.718 -12.522 30.550 1.00 80.50 497 LYS A O 1
ATOM 3955 N N . ALA A 1 498 ? 0.130 -12.169 28.973 1.00 77.12 498 ALA A N 1
ATOM 3956 C CA . ALA A 1 498 ? 1.003 -12.183 27.796 1.00 77.12 498 ALA A CA 1
ATOM 3957 C C . ALA A 1 498 ? 2.013 -11.020 27.792 1.00 77.12 498 ALA A C 1
ATOM 3959 O O . ALA A 1 498 ? 3.208 -11.230 27.579 1.00 77.12 498 ALA A O 1
ATOM 3960 N N . ILE A 1 499 ? 1.581 -9.802 28.133 1.00 76.31 499 ILE A N 1
ATOM 3961 C CA . ILE A 1 499 ? 2.504 -8.661 28.271 1.00 76.31 499 ILE A CA 1
ATOM 3962 C C . ILE A 1 499 ? 3.509 -8.935 29.390 1.00 76.31 499 ILE A C 1
ATOM 3964 O O . ILE A 1 499 ? 4.712 -8.769 29.207 1.0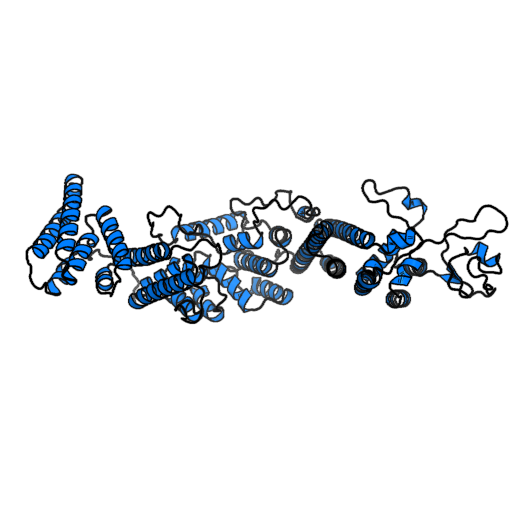0 76.31 499 ILE A O 1
ATOM 3968 N N . ARG A 1 500 ? 3.042 -9.441 30.539 1.00 74.75 500 ARG A N 1
ATOM 3969 C CA . ARG A 1 500 ? 3.911 -9.746 31.683 1.00 74.75 500 ARG A CA 1
ATOM 3970 C C . ARG A 1 500 ? 4.952 -10.825 31.374 1.00 74.75 500 ARG A C 1
ATOM 3972 O O . ARG A 1 500 ? 6.013 -10.822 32.002 1.00 74.75 500 ARG A O 1
ATOM 3979 N N . THR A 1 501 ? 4.666 -11.770 30.479 1.00 72.06 501 THR A N 1
ATOM 3980 C CA . THR A 1 501 ? 5.665 -12.744 30.009 1.00 72.06 501 THR A CA 1
ATOM 3981 C C . THR A 1 501 ? 6.673 -12.105 29.061 1.00 72.06 501 THR A C 1
ATOM 3983 O O . THR A 1 501 ? 7.865 -12.361 29.218 1.00 72.06 501 THR A O 1
ATOM 3986 N N . ASN A 1 502 ? 6.241 -11.195 28.189 1.00 66.25 502 ASN A N 1
ATOM 3987 C CA . ASN A 1 502 ? 7.132 -10.497 27.260 1.00 66.25 502 ASN A CA 1
ATOM 3988 C C . ASN A 1 502 ? 8.072 -9.515 27.957 1.00 66.25 502 ASN A C 1
ATOM 3990 O O . ASN A 1 502 ? 9.271 -9.542 27.702 1.00 66.25 502 ASN A O 1
ATOM 3994 N N . THR A 1 503 ? 7.587 -8.743 28.935 1.00 60.94 503 THR A N 1
ATOM 3995 C CA . THR A 1 503 ? 8.441 -7.850 29.741 1.00 60.94 503 THR A CA 1
ATOM 3996 C C . THR A 1 503 ? 9.510 -8.619 30.530 1.00 60.94 503 THR A C 1
ATOM 3998 O O . THR A 1 503 ? 10.537 -8.062 30.908 1.00 60.94 503 THR A O 1
ATOM 4001 N N . LYS A 1 504 ? 9.289 -9.911 30.816 1.00 61.56 504 LYS A N 1
ATOM 4002 C CA . LYS A 1 504 ? 10.299 -10.769 31.458 1.00 61.56 504 LYS A CA 1
ATOM 4003 C C . LYS A 1 504 ? 11.341 -11.302 30.475 1.00 61.56 504 LYS A C 1
ATOM 4005 O O . LYS A 1 504 ? 12.454 -11.563 30.914 1.00 61.56 504 LYS A O 1
ATOM 4010 N N . GLN A 1 505 ? 10.980 -11.478 29.204 1.00 57.16 505 GLN A N 1
ATOM 4011 C CA . GLN A 1 505 ? 11.877 -11.929 28.134 1.00 57.16 505 GLN A CA 1
ATOM 4012 C C . GLN A 1 505 ? 12.697 -10.769 27.538 1.00 57.16 505 GLN A C 1
ATOM 4014 O O . GLN A 1 505 ? 13.852 -10.967 27.196 1.00 57.16 505 GLN A O 1
ATOM 4019 N N . GLN A 1 506 ? 12.149 -9.550 27.496 1.00 52.19 506 GLN A N 1
ATOM 4020 C CA . GLN A 1 506 ? 12.781 -8.342 26.935 1.00 52.19 506 GLN A CA 1
ATOM 4021 C C . GLN A 1 506 ? 13.771 -7.624 27.872 1.00 52.19 506 GLN A C 1
ATOM 4023 O O . GLN A 1 506 ? 14.133 -6.481 27.624 1.00 52.19 506 GLN A O 1
ATOM 4028 N N . LYS A 1 507 ? 14.236 -8.256 28.957 1.00 52.66 507 LYS A N 1
ATOM 4029 C CA . LYS A 1 507 ? 15.258 -7.645 29.830 1.00 52.66 507 LYS A CA 1
ATOM 4030 C C . LYS A 1 507 ? 16.658 -7.548 29.197 1.00 52.66 507 LYS A C 1
ATOM 4032 O O . LYS A 1 507 ? 17.524 -6.965 29.840 1.00 52.66 507 LYS A O 1
ATOM 4037 N N . ASP A 1 508 ? 16.855 -8.074 27.987 1.00 47.88 508 ASP A N 1
ATOM 4038 C CA . ASP A 1 508 ? 18.150 -8.102 27.292 1.00 47.88 508 ASP A CA 1
ATOM 4039 C C . ASP A 1 508 ? 18.301 -7.082 26.138 1.00 47.88 508 ASP A C 1
ATOM 4041 O O . ASP A 1 508 ? 19.404 -6.963 25.615 1.00 47.88 508 ASP A O 1
ATOM 4045 N N . GLU A 1 509 ? 17.282 -6.290 25.763 1.00 46.56 509 GLU A N 1
ATOM 4046 C CA . GLU A 1 509 ? 17.429 -5.246 24.722 1.00 46.56 509 GLU A CA 1
ATOM 4047 C C . GLU A 1 509 ? 16.695 -3.934 25.073 1.00 46.56 509 GLU A C 1
ATOM 4049 O O . GLU A 1 509 ? 15.554 -3.945 25.536 1.00 46.56 509 GLU A O 1
ATOM 4054 N N . ASP A 1 510 ? 17.369 -2.799 24.836 1.00 44.56 510 ASP A N 1
ATOM 4055 C CA . ASP A 1 510 ? 16.985 -1.409 25.153 1.00 44.56 510 ASP A CA 1
ATOM 4056 C C . ASP A 1 510 ? 15.756 -0.890 24.361 1.00 44.56 510 ASP A C 1
ATOM 4058 O O . ASP A 1 510 ? 15.828 0.092 23.619 1.00 44.56 510 ASP A O 1
ATOM 4062 N N . VAL A 1 511 ? 14.587 -1.515 24.526 1.00 45.91 511 VAL A N 1
ATOM 4063 C CA . VAL A 1 511 ? 13.300 -1.006 24.018 1.00 45.91 511 VAL A CA 1
ATOM 4064 C C . VAL A 1 511 ? 12.393 -0.661 25.198 1.00 45.91 511 VAL A C 1
ATOM 4066 O O . VAL A 1 511 ? 12.235 -1.448 26.129 1.00 45.91 511 VAL A O 1
ATOM 4069 N N . VAL A 1 512 ? 11.805 0.542 25.167 1.00 44.69 512 VAL A N 1
ATOM 4070 C CA . VAL A 1 512 ? 10.930 1.109 26.210 1.00 44.69 512 VAL A CA 1
ATOM 4071 C C . VAL A 1 512 ? 9.886 0.078 26.644 1.00 44.69 512 VAL A C 1
ATOM 4073 O O . VAL A 1 512 ? 8.930 -0.189 25.918 1.00 44.69 512 VAL A O 1
ATOM 4076 N N . ALA A 1 513 ? 10.073 -0.506 27.830 1.00 48.12 513 ALA A N 1
ATOM 4077 C CA . ALA A 1 513 ? 9.142 -1.470 28.394 1.00 48.12 513 ALA A CA 1
ATOM 4078 C C . ALA A 1 513 ? 7.748 -0.831 28.475 1.00 48.12 513 ALA A C 1
ATOM 4080 O O . ALA A 1 513 ? 7.556 0.148 29.197 1.00 48.12 513 ALA A O 1
ATOM 4081 N N . SER A 1 514 ? 6.780 -1.367 27.723 1.00 55.84 514 SER A N 1
ATOM 4082 C CA . SER A 1 514 ? 5.378 -0.993 27.907 1.00 55.84 514 SER A CA 1
ATOM 4083 C C . SER A 1 514 ? 4.999 -1.309 29.353 1.00 55.84 514 SER A C 1
ATOM 4085 O O . SER A 1 514 ? 5.138 -2.453 29.807 1.00 55.84 514 SER A O 1
ATOM 4087 N N . ASP A 1 515 ? 4.574 -0.292 30.103 1.00 69.56 515 ASP A N 1
ATOM 4088 C CA . ASP A 1 515 ? 4.117 -0.466 31.474 1.00 69.56 515 ASP A CA 1
ATOM 4089 C C . ASP A 1 515 ? 2.831 -1.296 31.436 1.00 69.56 515 ASP A C 1
ATOM 4091 O O . ASP A 1 515 ? 1.735 -0.775 31.240 1.00 69.56 515 ASP A O 1
ATOM 4095 N N . TRP A 1 516 ? 2.949 -2.603 31.667 1.00 73.44 516 TRP A N 1
ATOM 4096 C CA . TRP A 1 516 ? 1.818 -3.535 31.765 1.00 73.44 516 TRP A CA 1
ATOM 4097 C C . TRP A 1 516 ? 0.716 -3.049 32.726 1.00 73.44 516 TRP A C 1
ATOM 4099 O O . TRP A 1 516 ? -0.447 -3.415 32.572 1.00 73.44 516 TRP A O 1
ATOM 4109 N N . VAL A 1 517 ? 1.079 -2.218 33.712 1.00 77.25 517 VAL A N 1
ATOM 4110 C CA . VAL A 1 517 ? 0.151 -1.552 34.635 1.00 77.25 517 VAL A CA 1
ATOM 4111 C C . VAL A 1 517 ? -0.728 -0.540 33.898 1.00 77.25 517 VAL A C 1
ATOM 4113 O O . VAL A 1 517 ? -1.930 -0.522 34.119 1.00 77.25 517 VAL A O 1
ATOM 4116 N N . GLN A 1 518 ? -0.160 0.259 32.992 1.00 77.56 518 GLN A N 1
ATOM 4117 C CA . GLN A 1 518 ? -0.903 1.256 32.217 1.00 77.56 518 GLN A CA 1
ATOM 4118 C C . GLN A 1 518 ? -1.877 0.587 31.238 1.00 77.56 518 GLN A C 1
ATOM 4120 O O . GLN A 1 518 ? -3.034 0.987 31.159 1.00 77.56 518 GLN A O 1
ATOM 4125 N N . GLU A 1 519 ? -1.453 -0.470 30.538 1.00 78.06 519 GLU A N 1
ATOM 4126 C CA . GLU A 1 519 ? -2.351 -1.218 29.644 1.00 78.06 519 GLU A CA 1
ATOM 4127 C C . GLU A 1 519 ? -3.486 -1.914 30.412 1.00 78.06 519 GLU A C 1
ATOM 4129 O O . GLU A 1 519 ? -4.638 -1.904 29.974 1.00 78.06 519 GLU A O 1
ATOM 4134 N N . MET A 1 520 ? -3.185 -2.476 31.589 1.00 82.19 520 MET A N 1
ATOM 4135 C CA . MET A 1 520 ? -4.197 -3.039 32.486 1.00 82.19 520 MET A CA 1
ATOM 4136 C C . MET A 1 520 ? -5.188 -1.967 32.960 1.00 82.19 520 MET A C 1
ATOM 4138 O O . MET A 1 520 ? -6.394 -2.216 32.939 1.00 82.19 520 MET A O 1
ATOM 4142 N N . ASP A 1 521 ? -4.692 -0.795 33.364 1.00 81.38 521 ASP A N 1
ATOM 4143 C CA . ASP A 1 521 ? -5.510 0.330 33.821 1.00 81.38 521 ASP A CA 1
ATOM 4144 C C . ASP A 1 521 ? -6.483 0.792 32.726 1.00 81.38 521 ASP A C 1
ATOM 4146 O O . ASP A 1 521 ? -7.665 0.990 33.006 1.00 81.38 521 ASP A O 1
ATOM 4150 N N . VAL A 1 522 ? -6.017 0.908 31.476 1.00 82.62 522 VAL A N 1
ATOM 4151 C CA . VAL A 1 522 ? -6.853 1.303 30.329 1.00 82.62 522 VAL A CA 1
ATOM 4152 C C . VAL A 1 522 ? -7.927 0.252 30.037 1.00 82.62 522 VAL A C 1
ATOM 4154 O O . VAL A 1 522 ? -9.105 0.594 29.939 1.00 82.62 522 VAL A O 1
ATOM 4157 N N . LEU A 1 523 ? -7.559 -1.032 29.947 1.00 83.88 523 LEU A N 1
ATOM 4158 C CA . LEU A 1 523 ? -8.518 -2.100 29.636 1.00 83.88 523 LEU A CA 1
ATOM 4159 C C . LEU A 1 523 ? -9.584 -2.258 30.726 1.00 83.88 523 LEU A C 1
ATOM 4161 O O . LEU A 1 523 ? -10.769 -2.376 30.419 1.00 83.88 523 LEU A O 1
ATOM 4165 N N . LEU A 1 524 ? -9.186 -2.251 32.001 1.00 84.38 524 LEU A N 1
ATOM 4166 C CA . LEU A 1 524 ? -10.136 -2.337 33.113 1.00 84.38 524 LEU A CA 1
ATOM 4167 C C . LEU A 1 524 ? -10.980 -1.073 33.247 1.00 84.38 524 LEU A C 1
ATOM 4169 O O . LEU A 1 524 ? -12.163 -1.176 33.576 1.00 84.38 524 LEU A O 1
ATOM 4173 N N . GLY A 1 525 ? -10.402 0.096 32.971 1.00 82.31 525 GLY A N 1
ATOM 4174 C CA . GLY A 1 525 ? -11.127 1.359 32.904 1.00 82.31 525 GLY A CA 1
ATOM 4175 C C . GLY A 1 525 ? -12.262 1.313 31.883 1.00 82.31 525 GLY A C 1
ATOM 4176 O O . GLY A 1 525 ? -13.404 1.617 32.226 1.00 82.31 525 GLY A O 1
ATOM 4177 N N . GLU A 1 526 ? -11.983 0.820 30.675 1.00 81.69 526 GLU A N 1
ATOM 4178 C CA . GLU A 1 526 ? -12.980 0.607 29.616 1.00 81.69 526 GLU A CA 1
ATOM 4179 C C . GLU A 1 526 ? -14.072 -0.395 30.032 1.00 81.69 526 GLU A C 1
ATOM 4181 O O . GLU A 1 526 ? -15.262 -0.117 29.858 1.00 81.69 526 GLU A O 1
ATOM 4186 N N . VAL A 1 527 ? -13.701 -1.522 30.661 1.00 85.19 527 VAL A N 1
ATOM 4187 C CA . VAL A 1 527 ? -14.680 -2.482 31.209 1.00 85.19 527 VAL A CA 1
ATOM 4188 C C . VAL A 1 527 ? -15.602 -1.799 32.216 1.00 85.19 527 VAL A C 1
ATOM 4190 O O . VAL A 1 527 ? -16.824 -1.925 32.115 1.00 85.19 527 VAL A O 1
ATOM 4193 N N . CYS A 1 528 ? -15.040 -1.057 33.173 1.00 82.75 528 CYS A N 1
ATOM 4194 C CA . CYS A 1 528 ? -15.814 -0.354 34.194 1.00 82.75 528 CYS A CA 1
ATOM 4195 C C . CYS A 1 528 ? -16.748 0.680 33.571 1.00 82.75 528 CYS A C 1
ATOM 4197 O O . CYS A 1 528 ? -17.931 0.716 33.904 1.00 82.75 528 CYS A O 1
ATOM 4199 N N . PHE A 1 529 ? -16.234 1.498 32.656 1.00 81.25 529 PHE A N 1
ATOM 4200 C CA . PHE A 1 529 ? -16.988 2.558 32.002 1.00 81.25 529 PHE A CA 1
ATOM 4201 C C . PHE A 1 529 ? -18.216 2.009 31.261 1.00 81.25 529 PHE A C 1
ATOM 4203 O O . PHE A 1 529 ? -19.346 2.448 31.501 1.00 81.25 529 PHE A O 1
ATOM 4210 N N . ILE A 1 530 ? -18.026 0.979 30.433 1.00 80.50 530 ILE A N 1
ATOM 4211 C CA . ILE A 1 530 ? -19.116 0.360 29.665 1.00 80.50 530 ILE A CA 1
ATOM 4212 C C . ILE A 1 530 ? -20.104 -0.344 30.597 1.00 80.50 530 ILE A C 1
ATOM 4214 O O . ILE A 1 530 ? -21.318 -0.210 30.430 1.00 80.50 530 ILE A O 1
ATOM 4218 N N . CYS A 1 531 ? -19.615 -1.039 31.627 1.00 82.56 531 CYS A N 1
ATOM 4219 C CA . CYS A 1 531 ? -20.481 -1.752 32.561 1.00 82.56 531 CYS A CA 1
ATOM 4220 C C . CYS A 1 531 ? -21.308 -0.818 33.460 1.00 82.56 531 CYS A C 1
ATOM 4222 O O . CYS A 1 531 ? -22.431 -1.166 33.843 1.00 82.56 531 CYS A O 1
ATOM 4224 N N . ILE A 1 532 ? -20.792 0.373 33.785 1.00 79.50 532 ILE A N 1
ATOM 4225 C CA . ILE A 1 532 ? -21.553 1.434 34.461 1.00 79.50 532 ILE A CA 1
ATOM 4226 C C . ILE A 1 532 ? -22.656 1.939 33.528 1.00 79.50 532 ILE A C 1
ATOM 4228 O O . ILE A 1 532 ? -23.818 1.986 33.937 1.00 79.50 532 ILE A O 1
ATOM 4232 N N . ARG A 1 533 ? -22.329 2.216 32.258 1.00 79.12 533 ARG A N 1
ATOM 4233 C CA . ARG A 1 533 ? -23.299 2.663 31.243 1.00 79.12 533 ARG A CA 1
ATOM 4234 C C . ARG A 1 533 ? -24.423 1.648 31.009 1.00 79.12 533 ARG A C 1
ATOM 4236 O O . ARG A 1 533 ? -25.586 2.029 30.917 1.00 79.12 533 ARG A O 1
ATOM 4243 N N . GLN A 1 534 ? -24.091 0.359 30.952 1.00 77.81 534 GLN A N 1
ATOM 4244 C CA . GLN A 1 534 ? -25.050 -0.738 30.768 1.00 77.81 534 GLN A CA 1
ATOM 4245 C C . GLN A 1 534 ? -25.728 -1.192 32.082 1.00 77.81 534 GLN A C 1
ATOM 4247 O O . GLN A 1 534 ? -26.587 -2.076 32.067 1.00 77.81 534 GLN A O 1
ATOM 4252 N N . ASN A 1 535 ? -25.367 -0.598 33.228 1.00 75.12 535 ASN A N 1
ATOM 4253 C CA . ASN A 1 535 ? -25.851 -0.952 34.568 1.00 75.12 535 ASN A CA 1
ATOM 4254 C C . ASN A 1 535 ? -25.670 -2.445 34.936 1.00 75.12 535 ASN A C 1
ATOM 4256 O O . ASN A 1 535 ? -26.519 -3.051 35.596 1.00 75.12 535 ASN A O 1
ATOM 4260 N N . CYS A 1 536 ? -24.554 -3.048 34.522 1.00 79.38 536 CYS A N 1
ATOM 4261 C CA . CYS A 1 536 ? -24.209 -4.447 34.801 1.00 79.38 536 CYS A CA 1
ATOM 4262 C C . CYS A 1 536 ? -23.079 -4.610 35.837 1.00 79.38 536 CYS A C 1
ATOM 4264 O O . CYS A 1 536 ? -22.649 -5.731 36.108 1.00 79.38 536 CYS A O 1
ATOM 4266 N N . MET A 1 537 ? -22.668 -3.516 36.496 1.00 80.00 537 MET A N 1
ATOM 4267 C CA . MET A 1 537 ? -21.579 -3.497 37.486 1.00 80.00 537 MET A CA 1
ATOM 4268 C C . MET A 1 537 ? -21.714 -4.505 38.630 1.00 80.00 537 MET A C 1
ATOM 4270 O O . MET A 1 537 ? -20.705 -4.957 39.151 1.00 80.00 537 MET A O 1
ATOM 4274 N N . VAL A 1 538 ? -22.926 -4.908 39.015 1.00 76.31 538 VAL A N 1
ATOM 4275 C CA . VAL A 1 538 ? -23.119 -5.934 40.059 1.00 76.31 538 VAL A CA 1
ATOM 4276 C C . VAL A 1 538 ? -22.428 -7.246 39.681 1.00 76.31 538 VAL A C 1
ATOM 4278 O O . VAL A 1 538 ? -21.694 -7.801 40.489 1.00 76.31 538 VAL A O 1
ATOM 4281 N N . LYS A 1 539 ? -22.591 -7.688 38.427 1.00 77.88 539 LYS A N 1
ATOM 4282 C CA . LYS A 1 539 ? -21.970 -8.918 37.916 1.00 77.88 539 LYS A CA 1
ATOM 4283 C C . LYS A 1 539 ? -20.453 -8.782 37.808 1.00 77.88 539 LYS A C 1
ATOM 4285 O O . LYS A 1 539 ? -19.733 -9.745 38.026 1.00 77.88 539 LYS A O 1
ATOM 4290 N N . VAL A 1 540 ? -19.964 -7.577 37.507 1.00 81.44 540 VAL A N 1
ATOM 4291 C CA . VAL A 1 540 ? -18.526 -7.267 37.472 1.00 81.44 540 VAL A CA 1
ATOM 4292 C C . VAL A 1 540 ? -17.918 -7.441 38.861 1.00 81.44 540 VAL A C 1
ATOM 4294 O O . VAL A 1 540 ? -16.857 -8.037 38.998 1.00 81.44 540 VAL A O 1
ATOM 4297 N N . LEU A 1 541 ? -18.598 -6.969 39.907 1.00 79.88 541 LEU A N 1
ATOM 4298 C CA . LEU A 1 541 ? -18.114 -7.042 41.290 1.00 79.88 541 LEU A CA 1
ATOM 4299 C C . LEU A 1 541 ? -18.072 -8.475 41.852 1.00 79.88 541 LEU A C 1
ATOM 4301 O O . LEU A 1 541 ? -17.272 -8.748 42.751 1.00 79.88 541 LEU A O 1
ATOM 4305 N N . GLU A 1 542 ? -18.875 -9.388 41.300 1.00 80.69 542 GLU A N 1
ATOM 4306 C CA . GLU A 1 542 ? -18.865 -10.821 41.632 1.00 80.69 542 GLU A CA 1
ATOM 4307 C C . GLU A 1 542 ? -17.636 -11.562 41.070 1.00 80.69 542 GLU A C 1
ATOM 4309 O O . GLU A 1 542 ? -17.290 -12.637 41.564 1.00 80.69 542 GLU A O 1
ATOM 4314 N N . LEU A 1 543 ? -16.937 -10.995 40.078 1.00 82.69 543 LEU A N 1
ATOM 4315 C CA . LEU A 1 543 ? -15.781 -11.639 39.449 1.00 82.69 543 LEU A CA 1
ATOM 4316 C C . LEU A 1 543 ? -14.548 -11.699 40.382 1.00 82.69 543 LEU A C 1
ATOM 4318 O O . LEU A 1 543 ? -14.348 -10.831 41.246 1.00 82.69 543 LEU A O 1
ATOM 4322 N N . PRO A 1 544 ? -13.671 -12.710 40.219 1.00 82.88 544 PRO A N 1
ATOM 4323 C CA . PRO A 1 544 ? -12.503 -12.895 41.077 1.00 82.88 544 PRO A CA 1
ATOM 4324 C C . PRO A 1 544 ? -11.339 -11.956 40.707 1.00 82.88 544 PRO A C 1
ATOM 4326 O O . PRO A 1 544 ? -10.350 -12.355 40.101 1.00 82.88 544 PRO A O 1
ATOM 4329 N N . TRP A 1 545 ? -11.434 -10.684 41.089 1.00 82.56 545 TRP A N 1
ATOM 4330 C CA . TRP A 1 545 ? -10.369 -9.690 40.877 1.00 82.56 545 TRP A CA 1
ATOM 4331 C C . TRP A 1 545 ? -9.124 -9.912 41.738 1.00 82.56 545 TRP A C 1
ATOM 4333 O O . TRP A 1 545 ? -9.233 -10.184 42.941 1.00 82.56 545 TRP A O 1
ATOM 4343 N N . LYS A 1 546 ? -7.944 -9.724 41.135 1.00 82.31 546 LYS A N 1
ATOM 4344 C CA . LYS A 1 546 ? -6.658 -9.639 41.850 1.00 82.31 546 LYS A CA 1
ATOM 4345 C C . LYS A 1 546 ? -6.500 -8.270 42.516 1.00 82.31 546 LYS A C 1
ATOM 4347 O O . LYS A 1 546 ? -7.142 -7.303 42.127 1.00 82.31 546 LYS A O 1
ATOM 4352 N N . LEU A 1 547 ? -5.588 -8.167 43.486 1.00 79.00 547 LEU A N 1
ATOM 4353 C CA . LEU A 1 547 ? -5.361 -6.926 44.242 1.00 79.00 547 LEU A CA 1
ATOM 4354 C C . LEU A 1 547 ? -4.974 -5.729 43.362 1.00 79.00 547 LEU A C 1
ATOM 4356 O O . LEU A 1 547 ? -5.364 -4.607 43.670 1.00 79.00 547 LEU A O 1
ATOM 4360 N N . ASP A 1 548 ? -4.211 -5.948 42.291 1.00 79.69 548 ASP A N 1
ATOM 4361 C CA . ASP A 1 548 ? -3.805 -4.865 41.388 1.00 79.69 548 ASP A CA 1
ATOM 4362 C C . ASP A 1 548 ? -4.964 -4.400 40.496 1.00 79.69 548 ASP A C 1
ATOM 4364 O O . ASP A 1 548 ? -5.165 -3.201 40.339 1.00 79.69 548 ASP A O 1
ATOM 4368 N N . GLU A 1 549 ? -5.801 -5.328 40.030 1.00 80.62 549 GLU A N 1
ATOM 4369 C CA . GLU A 1 549 ? -7.014 -5.044 39.249 1.00 80.62 549 GLU A CA 1
ATOM 4370 C C . GLU A 1 549 ? -8.084 -4.344 40.118 1.00 80.62 549 GLU A C 1
ATOM 4372 O O . GLU A 1 549 ? -8.760 -3.411 39.684 1.00 80.62 549 GLU A O 1
ATOM 4377 N N . GLU A 1 550 ? -8.194 -4.735 41.394 1.00 82.75 550 GLU A N 1
ATOM 4378 C CA . GLU A 1 550 ? -9.116 -4.137 42.368 1.00 82.75 550 GLU A CA 1
ATOM 4379 C C . GLU A 1 550 ? -8.813 -2.652 42.627 1.00 82.75 550 GLU A C 1
ATOM 4381 O O . GLU A 1 550 ? -9.733 -1.856 42.842 1.00 82.75 550 GLU A O 1
ATOM 4386 N N . LYS A 1 551 ? -7.535 -2.245 42.579 1.00 83.69 551 LYS A N 1
ATOM 4387 C CA . LYS A 1 551 ? -7.152 -0.828 42.715 1.00 83.69 551 LYS A CA 1
ATOM 4388 C C . LYS A 1 551 ? -7.749 0.016 41.591 1.00 83.69 551 LYS A C 1
ATOM 4390 O O . LYS A 1 551 ? -8.227 1.116 41.870 1.00 83.69 551 LYS A O 1
ATOM 4395 N N . VAL A 1 552 ? -7.756 -0.504 40.363 1.00 79.12 552 VAL A N 1
ATOM 4396 C CA . VAL A 1 552 ? -8.324 0.174 39.188 1.00 79.12 552 VAL A CA 1
ATOM 4397 C C . VAL A 1 552 ? -9.836 0.280 39.319 1.00 79.12 552 VAL A C 1
ATOM 4399 O O . VAL A 1 552 ? -10.379 1.376 39.239 1.00 79.12 552 VAL A O 1
ATOM 4402 N N . LEU A 1 553 ? -10.510 -0.821 39.665 1.00 82.81 553 LEU A N 1
ATOM 4403 C CA . LEU A 1 553 ? -11.958 -0.837 39.920 1.00 82.81 553 LEU A CA 1
ATOM 4404 C C . LEU A 1 553 ? -12.373 0.185 40.978 1.00 82.81 553 LEU A C 1
ATOM 4406 O O . LEU A 1 553 ? -13.331 0.940 40.795 1.00 82.81 553 LEU A O 1
ATOM 4410 N N . ARG A 1 554 ? -11.628 0.236 42.088 1.00 82.75 554 ARG A N 1
ATOM 4411 C CA . ARG A 1 554 ? -11.841 1.221 43.148 1.00 82.75 554 ARG A CA 1
ATOM 4412 C C . ARG A 1 554 ? -11.666 2.641 42.619 1.00 82.75 554 ARG A C 1
ATOM 4414 O O . ARG A 1 554 ? -12.479 3.499 42.956 1.00 82.75 554 ARG A O 1
ATOM 4421 N N . LYS A 1 555 ? -10.609 2.895 41.845 1.00 84.19 555 LYS A N 1
ATOM 4422 C CA . LYS A 1 555 ? -10.323 4.207 41.260 1.00 84.19 555 LYS A CA 1
ATOM 4423 C C . LYS A 1 555 ? -11.466 4.646 40.340 1.00 84.19 555 LYS A C 1
ATOM 4425 O O . LYS A 1 555 ? -12.058 5.682 40.618 1.00 84.19 555 LYS A O 1
ATOM 4430 N N . CYS A 1 556 ? -11.863 3.820 39.370 1.00 80.00 556 CYS A N 1
ATOM 4431 C CA . CYS A 1 556 ? -12.938 4.138 38.426 1.00 80.00 556 CYS A CA 1
ATOM 4432 C C . CYS A 1 556 ? -14.281 4.398 39.131 1.00 80.00 556 CYS A C 1
ATOM 4434 O O . CYS A 1 556 ? -14.963 5.375 38.834 1.00 80.00 556 CYS A O 1
ATOM 4436 N N . LEU A 1 557 ? -14.663 3.557 40.103 1.00 80.69 557 LEU A N 1
ATOM 4437 C CA . LEU A 1 557 ? -15.916 3.735 40.850 1.00 80.69 557 LEU A CA 1
ATOM 4438 C C . LEU A 1 557 ? -15.909 4.981 41.745 1.00 80.69 557 LEU A C 1
ATOM 4440 O O . LEU A 1 557 ? -16.957 5.602 41.927 1.00 80.69 557 LEU A O 1
ATOM 4444 N N . LEU A 1 558 ? -14.756 5.341 42.320 1.00 80.44 558 LEU A N 1
ATOM 4445 C CA . LEU A 1 558 ? -14.611 6.570 43.103 1.00 80.44 558 LEU A CA 1
ATOM 4446 C C . LEU A 1 558 ? -14.617 7.814 42.217 1.00 80.44 558 LEU A C 1
ATOM 4448 O O . LEU A 1 558 ? -15.276 8.776 42.587 1.00 80.44 558 LEU A O 1
ATOM 4452 N N . GLU A 1 559 ? -13.922 7.798 41.080 1.00 81.94 559 GLU A N 1
ATOM 4453 C CA . GLU A 1 559 ? -13.911 8.900 40.108 1.00 81.94 559 GLU A CA 1
ATOM 4454 C C . GLU A 1 559 ? -15.332 9.188 39.609 1.00 81.94 559 GLU A C 1
ATOM 4456 O O . GLU A 1 559 ? -15.808 10.312 39.735 1.00 81.94 559 GLU A O 1
ATOM 4461 N N . GLN A 1 560 ? -16.076 8.152 39.213 1.00 76.44 560 GLN A N 1
ATOM 4462 C CA . GLN A 1 560 ? -17.481 8.289 38.811 1.00 76.44 560 GLN A CA 1
ATOM 4463 C C . GLN A 1 560 ? -18.396 8.776 39.946 1.00 76.44 560 GLN A C 1
ATOM 4465 O O . GLN A 1 560 ? -19.351 9.509 39.710 1.00 76.44 560 GLN A O 1
ATOM 4470 N N . ALA A 1 561 ? -18.110 8.404 41.197 1.00 75.56 561 ALA A N 1
ATOM 4471 C CA . ALA A 1 561 ? -18.854 8.906 42.354 1.00 75.56 561 ALA A CA 1
ATOM 4472 C C . ALA A 1 561 ? -18.487 10.351 42.743 1.00 75.56 561 ALA A C 1
ATOM 4474 O O . ALA A 1 561 ? -19.257 10.996 43.454 1.00 75.56 561 ALA A O 1
ATOM 4475 N N . ILE A 1 562 ? -17.312 10.841 42.335 1.00 78.00 562 ILE A N 1
ATOM 4476 C CA . ILE A 1 562 ? -16.901 12.242 42.496 1.00 78.00 562 ILE A CA 1
ATOM 4477 C C . ILE A 1 562 ? -17.567 13.102 41.416 1.00 78.00 562 ILE A C 1
ATOM 4479 O O . ILE A 1 562 ? -18.060 14.177 41.744 1.00 78.00 562 ILE A O 1
ATOM 4483 N N . GLU A 1 563 ? -17.605 12.623 40.169 1.00 76.81 563 GLU A N 1
ATOM 4484 C CA . GLU A 1 563 ? -18.245 13.314 39.040 1.00 76.81 563 GLU A CA 1
ATOM 4485 C C . GLU A 1 563 ? -19.771 13.383 39.185 1.00 76.81 563 GLU A C 1
ATOM 4487 O O . GLU A 1 563 ? -20.354 14.458 39.053 1.00 76.81 563 GLU A O 1
ATOM 4492 N N . ASP A 1 564 ? -20.418 12.259 39.514 1.00 71.00 564 ASP A N 1
ATOM 4493 C CA . ASP A 1 564 ? -21.851 12.204 39.812 1.00 71.00 564 ASP A CA 1
ATOM 4494 C C . ASP A 1 564 ? -22.117 11.517 41.166 1.00 71.00 564 ASP A C 1
ATOM 4496 O O . ASP A 1 564 ? -22.331 10.294 41.237 1.00 71.00 564 ASP A O 1
ATOM 4500 N N . PRO A 1 565 ? -22.186 12.304 42.260 1.00 70.38 565 PRO A N 1
ATOM 4501 C CA . PRO A 1 565 ? -22.548 11.813 43.591 1.00 70.38 565 PRO A CA 1
ATOM 4502 C C . PRO A 1 565 ? -23.960 11.213 43.676 1.00 70.38 565 PRO A C 1
ATOM 4504 O O . PRO A 1 565 ? -24.293 10.551 44.660 1.00 70.38 565 PRO A O 1
ATOM 4507 N N . SER A 1 566 ? -24.814 11.438 42.670 1.00 66.94 566 SER A N 1
ATOM 4508 C CA . SER A 1 566 ? -26.168 10.877 42.613 1.00 66.94 566 SER A CA 1
ATOM 4509 C C . SER A 1 566 ? -26.221 9.466 42.005 1.00 66.94 566 SER A C 1
ATOM 4511 O O . SER A 1 566 ? -27.265 8.790 42.082 1.00 66.94 566 SER A O 1
ATOM 4513 N N . SER A 1 567 ? -25.108 9.009 41.420 1.00 71.81 567 SER A N 1
ATOM 4514 C CA . SER A 1 567 ? -24.964 7.686 40.820 1.00 71.81 567 SER A CA 1
ATOM 4515 C C . SER A 1 567 ? -24.901 6.575 41.879 1.00 71.81 567 SER A C 1
ATOM 4517 O O . SER A 1 567 ? -24.533 6.770 43.040 1.00 71.81 567 SER A O 1
ATOM 4519 N N . SER A 1 568 ? -25.266 5.352 41.489 1.00 71.50 568 SER A N 1
ATOM 4520 C CA . SER A 1 568 ? -25.124 4.167 42.346 1.00 71.50 568 SER A CA 1
ATOM 4521 C C . SER A 1 568 ? -23.672 3.694 42.482 1.00 71.50 568 SER A C 1
ATOM 4523 O O . SER A 1 568 ? -23.405 2.867 43.353 1.00 71.50 568 SER A O 1
ATOM 4525 N N . SER A 1 569 ? -22.736 4.226 41.688 1.00 73.50 569 SER A N 1
ATOM 4526 C CA . SER A 1 569 ? -21.336 3.786 41.588 1.00 73.50 569 SER A CA 1
ATOM 4527 C C . SER A 1 569 ? -20.604 3.807 42.933 1.00 73.50 569 SER A C 1
ATOM 4529 O O . SER A 1 569 ? -20.000 2.810 43.333 1.00 73.50 569 SER A O 1
ATOM 4531 N N . GLY A 1 570 ? -20.748 4.883 43.713 1.00 73.75 570 GLY A N 1
ATOM 4532 C CA . GLY A 1 570 ? -20.152 4.959 45.053 1.00 73.75 570 GLY A CA 1
ATOM 4533 C C . GLY A 1 570 ? -20.766 3.956 46.037 1.00 73.75 570 GLY A C 1
ATOM 4534 O O . GLY A 1 570 ? -20.074 3.340 46.849 1.00 73.75 570 GLY A O 1
ATOM 4535 N N . SER A 1 571 ? -22.078 3.734 45.949 1.00 73.31 571 SER A N 1
ATOM 4536 C CA . SER A 1 571 ? -22.763 2.753 46.799 1.00 73.31 571 SER A CA 1
ATOM 4537 C C . SER A 1 571 ? -22.401 1.313 46.426 1.00 73.31 571 SER A C 1
ATOM 4539 O O . SER A 1 571 ? -22.248 0.484 47.321 1.00 73.31 571 SER A O 1
ATOM 4541 N N . LEU A 1 572 ? -22.182 1.028 45.139 1.00 76.25 572 LEU A N 1
ATOM 4542 C CA . LEU A 1 572 ? -21.684 -0.258 44.646 1.00 76.25 572 LEU A CA 1
ATOM 4543 C C . LEU A 1 572 ? -20.286 -0.573 45.195 1.00 76.25 572 LEU A C 1
ATOM 4545 O O . LEU A 1 572 ? -20.046 -1.698 45.626 1.00 76.25 572 LEU A O 1
ATOM 4549 N N . LEU A 1 573 ? -19.401 0.423 45.291 1.00 80.19 573 LEU A N 1
ATOM 4550 C CA . LEU A 1 573 ? -18.084 0.245 45.911 1.00 80.19 573 LEU A CA 1
ATOM 4551 C C . LEU A 1 573 ? -18.178 -0.110 47.405 1.00 80.19 573 LEU A C 1
ATOM 4553 O O . LEU A 1 573 ? -17.431 -0.952 47.902 1.00 80.19 573 LEU A O 1
ATOM 4557 N N . ALA A 1 574 ? -19.112 0.502 48.135 1.00 74.88 574 ALA A N 1
ATOM 4558 C CA . ALA A 1 574 ? -19.343 0.156 49.536 1.00 74.88 574 ALA A CA 1
ATOM 4559 C C . ALA A 1 574 ? -19.893 -1.277 49.690 1.00 74.88 574 ALA A C 1
ATOM 4561 O O . ALA A 1 574 ? -19.495 -1.992 50.609 1.00 74.88 574 ALA A O 1
ATOM 4562 N N . VAL A 1 575 ? -20.774 -1.707 48.778 1.00 76.12 575 VAL A N 1
ATOM 4563 C CA . VAL A 1 575 ? -21.317 -3.076 48.737 1.00 76.12 575 VAL A CA 1
ATOM 4564 C C . VAL A 1 575 ? -20.231 -4.100 48.403 1.00 76.12 575 VAL A C 1
ATOM 4566 O O . VAL A 1 575 ? -20.173 -5.135 49.063 1.00 76.12 575 VAL A O 1
ATOM 4569 N N . PHE A 1 576 ? -19.327 -3.794 47.470 1.00 79.31 576 PHE A N 1
ATOM 4570 C CA . PHE A 1 576 ? -18.197 -4.658 47.116 1.00 79.31 576 PHE A CA 1
ATOM 4571 C C . PHE A 1 576 ? -17.338 -5.030 48.335 1.00 79.31 576 PHE A C 1
ATOM 4573 O O . PHE A 1 576 ? -17.067 -6.206 48.586 1.00 79.31 576 PHE A O 1
ATOM 4580 N N . TYR A 1 577 ? -16.967 -4.041 49.155 1.00 79.81 577 TYR A N 1
ATOM 4581 C CA . TYR A 1 577 ? -16.192 -4.297 50.371 1.00 79.81 577 TYR A CA 1
ATOM 4582 C C . TYR A 1 577 ? -16.980 -5.064 51.438 1.00 79.81 577 TYR A C 1
ATOM 4584 O O . TYR A 1 577 ? -16.401 -5.893 52.144 1.00 79.81 577 TYR A O 1
ATOM 4592 N N . LEU A 1 578 ? -18.291 -4.828 51.548 1.00 76.25 578 LEU A N 1
ATOM 4593 C CA . LEU A 1 578 ? -19.151 -5.575 52.469 1.00 76.25 578 LEU A CA 1
ATOM 4594 C C . LEU A 1 578 ? -19.288 -7.049 52.070 1.00 76.25 578 LEU A C 1
ATOM 4596 O O . LEU A 1 578 ? -19.179 -7.911 52.940 1.00 76.25 578 LEU A O 1
ATOM 4600 N N . GLN A 1 579 ? -19.477 -7.347 50.780 1.00 77.00 579 GLN A N 1
ATOM 4601 C CA . GLN A 1 579 ? -19.578 -8.721 50.267 1.00 77.00 579 GLN A CA 1
ATOM 4602 C C . GLN A 1 579 ? -18.300 -9.532 50.522 1.00 77.00 579 GLN A C 1
ATOM 4604 O O . GLN A 1 579 ? -18.371 -10.736 50.750 1.00 77.00 579 GLN A O 1
ATOM 4609 N N . ARG A 1 580 ? -17.134 -8.873 50.548 1.00 77.50 580 ARG A N 1
ATOM 4610 C CA . ARG A 1 580 ? -15.834 -9.495 50.859 1.00 77.50 580 ARG A CA 1
ATOM 4611 C C . ARG A 1 580 ? -15.420 -9.382 52.333 1.00 77.50 580 ARG A C 1
ATOM 4613 O O . ARG A 1 580 ? -14.258 -9.611 52.656 1.00 77.50 580 ARG A O 1
ATOM 4620 N N . CYS A 1 581 ? -16.339 -9.014 53.230 1.00 73.50 581 CYS A N 1
ATOM 4621 C CA . CYS A 1 581 ? -16.104 -8.881 54.676 1.00 73.50 581 CYS A CA 1
ATOM 4622 C C . CYS A 1 581 ? -14.995 -7.875 55.075 1.00 73.50 581 CYS A C 1
ATOM 4624 O O . CYS A 1 581 ? -14.435 -7.961 56.170 1.00 73.50 581 CYS A O 1
ATOM 4626 N N . ARG A 1 582 ? -14.681 -6.882 54.228 1.00 80.62 582 ARG A N 1
ATOM 4627 C CA . ARG A 1 582 ? -13.659 -5.840 54.476 1.00 80.62 582 ARG A CA 1
ATOM 4628 C C . ARG A 1 582 ? -14.290 -4.571 55.052 1.00 80.62 582 ARG A C 1
ATOM 4630 O O . ARG A 1 582 ? -14.389 -3.529 54.406 1.00 80.62 582 ARG A O 1
ATOM 4637 N N . PHE A 1 583 ? -14.726 -4.658 56.307 1.00 72.88 583 PHE A N 1
ATOM 4638 C CA . PHE A 1 583 ? -15.522 -3.609 56.960 1.00 72.88 583 PHE A CA 1
ATOM 4639 C C . PHE A 1 583 ? -14.787 -2.275 57.175 1.00 72.88 583 PHE A C 1
ATOM 4641 O O . PHE A 1 583 ? -15.412 -1.217 57.106 1.00 72.88 583 PHE A O 1
ATOM 4648 N N . SER A 1 584 ? -13.476 -2.299 57.431 1.00 77.94 584 SER A N 1
ATOM 4649 C CA . SER A 1 584 ? -12.667 -1.086 57.635 1.00 77.94 584 SER A CA 1
ATOM 4650 C C . SER A 1 584 ? -12.623 -0.211 56.380 1.00 77.94 584 SER A C 1
ATOM 4652 O O . SER A 1 584 ? -12.796 1.007 56.454 1.00 77.94 584 SER A O 1
ATOM 4654 N N . GLU A 1 585 ? -12.454 -0.839 55.221 1.00 80.81 585 GLU A N 1
ATOM 4655 C CA . GLU A 1 585 ? -12.404 -0.171 53.921 1.00 80.81 585 GLU A CA 1
ATOM 4656 C C . GLU A 1 585 ? -13.787 0.290 53.468 1.00 80.81 585 GLU A C 1
ATOM 4658 O O . GLU A 1 585 ? -13.932 1.435 53.034 1.00 80.81 585 GLU A O 1
ATOM 4663 N N . ALA A 1 586 ? -14.820 -0.536 53.682 1.00 77.19 586 ALA A N 1
ATOM 4664 C CA . ALA A 1 586 ? -16.212 -0.146 53.458 1.00 77.19 586 ALA A CA 1
ATOM 4665 C C . ALA A 1 586 ? -16.573 1.129 54.242 1.00 77.19 586 ALA A C 1
ATOM 4667 O O . ALA A 1 586 ? -17.179 2.055 53.699 1.00 77.19 586 ALA A O 1
ATOM 4668 N N . TYR A 1 587 ? -16.146 1.214 55.507 1.00 75.94 587 TYR A N 1
ATOM 4669 C CA . TYR A 1 587 ? -16.378 2.384 56.351 1.00 75.94 587 TYR A CA 1
ATOM 4670 C C . TYR A 1 587 ? -15.595 3.621 55.883 1.00 75.94 587 TYR A C 1
ATOM 4672 O O . TYR A 1 587 ? -16.140 4.729 55.866 1.00 75.94 587 TYR A O 1
ATOM 4680 N N . ALA A 1 588 ? -14.336 3.455 55.465 1.00 82.94 588 ALA A N 1
ATOM 4681 C CA . ALA A 1 588 ? -13.523 4.550 54.935 1.00 82.94 588 ALA A CA 1
ATOM 4682 C C . ALA A 1 588 ? -14.131 5.149 53.653 1.00 82.94 588 ALA A C 1
ATOM 4684 O O . ALA A 1 588 ? -14.263 6.372 53.542 1.00 82.94 588 ALA A O 1
ATOM 4685 N N . VAL A 1 589 ? -14.574 4.295 52.724 1.00 81.62 589 VAL A N 1
ATOM 4686 C CA . VAL A 1 589 ? -15.276 4.713 51.500 1.00 81.62 589 VAL A CA 1
ATOM 4687 C C . VAL A 1 589 ? -16.602 5.386 51.838 1.00 81.62 589 VAL A C 1
ATOM 4689 O O . VAL A 1 589 ? -16.887 6.466 51.323 1.00 81.62 589 VAL A O 1
ATOM 4692 N N . HIS A 1 590 ? -17.384 4.819 52.759 1.00 80.19 590 HIS A N 1
ATOM 4693 C CA . HIS A 1 590 ? -18.648 5.408 53.197 1.00 80.19 590 HIS A CA 1
ATOM 4694 C C . HIS A 1 590 ? -18.472 6.832 53.746 1.00 80.19 590 HIS A C 1
ATOM 4696 O O . HIS A 1 590 ? -19.224 7.730 53.370 1.00 80.19 590 HIS A O 1
ATOM 4702 N N . ARG A 1 591 ? -17.449 7.071 54.580 1.00 80.94 591 ARG A N 1
ATOM 4703 C CA . ARG A 1 591 ? -17.131 8.417 55.086 1.00 80.94 591 ARG A CA 1
ATOM 4704 C C . ARG A 1 591 ? -16.761 9.390 53.971 1.00 80.94 591 ARG A C 1
ATOM 4706 O O . ARG A 1 591 ? -17.170 10.549 54.028 1.00 80.94 591 ARG A O 1
ATOM 4713 N N . ARG A 1 592 ? -16.001 8.936 52.970 1.00 82.00 592 ARG A N 1
ATOM 4714 C CA . ARG A 1 592 ? -15.620 9.771 51.826 1.00 82.00 592 ARG A CA 1
ATOM 4715 C C . ARG A 1 592 ? -16.837 10.136 50.974 1.00 82.00 592 ARG A C 1
ATOM 4717 O O . ARG A 1 592 ? -17.021 11.311 50.674 1.00 82.00 592 ARG A O 1
ATOM 4724 N N . LEU A 1 593 ? -17.706 9.175 50.675 1.00 79.50 593 LEU A N 1
ATOM 4725 C CA . LEU A 1 593 ? -18.942 9.418 49.926 1.00 79.50 593 LEU A CA 1
ATOM 4726 C C . LEU A 1 593 ? -19.897 10.350 50.677 1.00 79.50 593 LEU A C 1
ATOM 4728 O O . LEU A 1 593 ? -20.430 11.275 50.082 1.00 79.50 593 LEU A O 1
ATOM 4732 N N . LEU A 1 594 ? -20.035 10.188 51.998 1.00 79.69 594 LEU A N 1
ATOM 4733 C CA . LEU A 1 594 ? -20.812 11.110 52.831 1.00 79.69 594 LEU A CA 1
ATOM 4734 C C . LEU A 1 594 ? -20.303 12.553 52.747 1.00 79.69 594 LEU A C 1
ATOM 4736 O O . LEU A 1 594 ? -21.110 13.478 52.784 1.00 79.69 594 LEU A O 1
ATOM 4740 N N . SER A 1 595 ? -18.984 12.763 52.668 1.00 81.75 595 SER A N 1
ATOM 4741 C CA . SER A 1 595 ? -18.435 14.115 52.509 1.00 81.75 595 SER A CA 1
ATOM 4742 C C . SER A 1 595 ? -18.774 14.723 51.146 1.00 81.75 595 SER A C 1
ATOM 4744 O O . SER A 1 595 ? -19.181 15.879 51.103 1.00 81.75 595 SER A O 1
ATOM 4746 N N . LEU A 1 596 ? -18.694 13.929 50.072 1.00 79.19 596 LEU A N 1
ATOM 4747 C CA . LEU A 1 596 ? -18.988 14.365 48.702 1.00 79.19 596 LEU A CA 1
ATOM 4748 C C . LEU A 1 596 ? -20.482 14.644 48.503 1.00 79.19 596 LEU A C 1
ATOM 4750 O O . LEU A 1 596 ? -20.860 15.685 47.981 1.00 79.19 596 LEU A O 1
ATOM 4754 N N . GLU A 1 597 ? -21.346 13.758 48.994 1.00 76.62 597 GLU A N 1
ATOM 4755 C CA . GLU A 1 597 ? -22.797 13.938 48.924 1.00 76.62 597 GLU A CA 1
ATOM 4756 C C . GLU A 1 597 ? -23.258 15.150 49.734 1.00 76.62 597 GLU A C 1
ATOM 4758 O O . GLU A 1 597 ? -24.137 15.875 49.290 1.00 76.62 597 GLU A O 1
ATOM 4763 N N . ARG A 1 598 ? -22.657 15.417 50.903 1.00 76.44 598 ARG A N 1
ATOM 4764 C CA . ARG A 1 598 ? -22.967 16.626 51.685 1.00 76.44 598 ARG A CA 1
ATOM 4765 C C . ARG A 1 598 ? -22.548 17.902 50.962 1.00 76.44 598 ARG A C 1
ATOM 4767 O O . ARG A 1 598 ? -23.314 18.856 50.989 1.00 76.44 598 ARG A O 1
ATOM 4774 N N . GLN A 1 599 ? -21.381 17.911 50.317 1.00 78.25 599 GLN A N 1
ATOM 4775 C CA . GLN A 1 599 ? -20.943 19.035 49.481 1.00 78.25 599 GLN A CA 1
ATOM 4776 C C . GLN A 1 599 ? -21.921 19.259 48.321 1.00 78.25 599 GLN A C 1
ATOM 4778 O O . GLN A 1 599 ? -22.443 20.357 48.164 1.00 78.25 599 GLN A O 1
ATOM 4783 N N . TYR A 1 600 ? -22.292 18.191 47.615 1.00 73.31 600 TYR A N 1
ATOM 4784 C CA . TYR A 1 600 ? -23.255 18.251 46.516 1.00 73.31 600 TYR A CA 1
ATOM 4785 C C . TYR A 1 600 ? -24.653 18.716 46.957 1.00 73.31 600 TYR A C 1
ATOM 4787 O O . TYR A 1 600 ? -25.303 19.485 46.254 1.00 73.31 600 TYR A O 1
ATOM 4795 N N . ILE A 1 601 ? -25.125 18.279 48.132 1.00 74.75 601 ILE A N 1
ATOM 4796 C CA . ILE A 1 601 ? -26.425 18.689 48.689 1.00 74.75 601 ILE A CA 1
ATOM 4797 C C . ILE A 1 601 ? -26.448 20.179 49.042 1.00 74.75 601 ILE A C 1
ATOM 4799 O O . ILE A 1 601 ? -27.493 20.817 48.939 1.00 74.75 601 ILE A O 1
ATOM 4803 N N . MET A 1 602 ? -25.312 20.728 49.471 1.00 70.31 602 MET A N 1
ATOM 4804 C CA . MET A 1 602 ? -25.183 22.157 49.748 1.00 70.31 602 MET A CA 1
ATOM 4805 C C . MET A 1 602 ? -25.153 22.997 48.465 1.00 70.31 602 MET A C 1
ATOM 4807 O O . MET A 1 602 ? -25.605 24.138 48.488 1.00 70.31 602 MET A O 1
ATOM 4811 N N . GLU A 1 603 ? -24.642 22.442 47.364 1.00 72.38 603 GLU A N 1
ATOM 4812 C CA . GLU A 1 603 ? -24.515 23.129 46.072 1.00 72.38 603 GLU A CA 1
ATOM 4813 C C . GLU A 1 603 ? -25.788 23.039 45.209 1.00 72.38 603 GLU A C 1
ATOM 4815 O O . GLU A 1 603 ? -26.131 24.003 44.527 1.00 72.38 603 GLU A O 1
ATOM 4820 N N . ASN A 1 604 ? -26.528 21.924 45.261 1.00 62.84 604 ASN A N 1
ATOM 4821 C CA . ASN A 1 604 ? -27.704 21.676 44.422 1.00 62.84 604 ASN A CA 1
ATOM 4822 C C . ASN A 1 604 ? -28.992 21.548 45.257 1.00 62.84 604 ASN A C 1
ATOM 4824 O O . ASN A 1 604 ? -29.166 20.613 46.031 1.00 62.84 604 ASN A O 1
ATOM 4828 N N . MET A 1 605 ? -29.952 22.455 45.050 1.00 52.25 605 MET A N 1
ATOM 4829 C CA . MET A 1 605 ? -31.184 22.598 45.854 1.00 52.25 605 MET A CA 1
ATOM 4830 C C . MET A 1 605 ? -32.234 21.465 45.697 1.00 52.25 605 MET A C 1
ATOM 4832 O O . MET A 1 605 ? -33.308 21.556 46.289 1.00 52.25 605 MET A O 1
ATOM 4836 N N . SER A 1 606 ? -31.970 20.393 44.932 1.00 56.31 606 SER A N 1
ATOM 4837 C CA . SER A 1 606 ? -32.880 19.235 44.789 1.00 56.31 606 SER A CA 1
ATOM 4838 C C . SER A 1 606 ? -32.168 17.896 45.029 1.00 56.31 606 SER A C 1
ATOM 4840 O O . SER A 1 606 ? -31.451 17.398 44.160 1.00 56.31 606 SER A O 1
ATOM 4842 N N . THR A 1 607 ? -32.362 17.296 46.209 1.00 60.78 607 THR A N 1
ATOM 4843 C CA . THR A 1 607 ? -31.466 16.246 46.744 1.00 60.78 607 THR A CA 1
ATOM 4844 C C . THR A 1 607 ? -32.157 15.019 47.341 1.00 60.78 607 THR A C 1
ATOM 4846 O O . THR A 1 607 ? -31.478 14.122 47.850 1.00 60.78 607 THR A O 1
ATOM 4849 N N . ASP A 1 608 ? -33.480 14.890 47.199 1.00 62.88 608 ASP A N 1
ATOM 4850 C CA . ASP A 1 608 ? -34.267 13.764 47.740 1.00 62.88 608 ASP A CA 1
ATOM 4851 C C . ASP A 1 608 ? -33.731 12.378 47.348 1.00 62.88 608 ASP A C 1
ATOM 4853 O O . ASP A 1 608 ? -33.962 11.381 48.036 1.00 62.88 608 ASP A O 1
ATOM 4857 N N . VAL A 1 609 ? -33.064 12.280 46.197 1.00 62.09 609 VAL A N 1
ATOM 4858 C CA . VAL A 1 609 ? -32.479 11.034 45.689 1.00 62.09 609 VAL A CA 1
ATOM 4859 C C . VAL A 1 609 ? -31.169 10.711 46.406 1.00 62.09 609 VAL A C 1
ATOM 4861 O O . VAL A 1 609 ? -30.992 9.583 46.864 1.00 62.09 609 VAL A O 1
ATOM 4864 N N . VAL A 1 610 ? -30.284 11.697 46.557 1.00 64.44 610 VAL A N 1
ATOM 4865 C CA . VAL A 1 610 ? -28.988 11.549 47.236 1.00 64.44 610 VAL A CA 1
ATOM 4866 C C . VAL A 1 610 ? -29.204 11.259 48.720 1.00 64.44 610 VAL A C 1
ATOM 4868 O O . VAL A 1 610 ? -28.587 10.351 49.273 1.00 64.44 610 VAL A O 1
ATOM 4871 N N . GLN A 1 611 ? -30.166 11.940 49.349 1.00 66.62 611 GLN A N 1
ATOM 4872 C CA . GLN A 1 611 ? -30.521 11.714 50.748 1.00 66.62 611 GLN A CA 1
ATOM 4873 C C . GLN A 1 611 ? -31.071 10.297 50.980 1.00 66.62 611 GLN A C 1
ATOM 4875 O O . GLN A 1 611 ? -30.652 9.619 51.919 1.00 66.62 611 GLN A O 1
ATOM 4880 N N . ARG A 1 612 ? -31.920 9.785 50.077 1.00 66.25 612 ARG A N 1
ATOM 4881 C CA . ARG A 1 612 ? -32.412 8.397 50.143 1.00 66.25 612 ARG A CA 1
ATOM 4882 C C . ARG A 1 612 ? -31.302 7.360 49.959 1.00 66.25 612 ARG A C 1
ATOM 4884 O O . ARG A 1 612 ? -31.284 6.369 50.689 1.00 66.25 612 ARG A O 1
ATOM 4891 N N . ILE A 1 613 ? -30.378 7.578 49.021 1.00 65.88 613 ILE A N 1
ATOM 4892 C CA . ILE A 1 613 ? -29.214 6.697 48.806 1.00 65.88 613 ILE A CA 1
ATOM 4893 C C . ILE A 1 613 ? -28.317 6.695 50.051 1.00 65.88 613 ILE A C 1
ATOM 4895 O O . ILE A 1 613 ? -27.930 5.632 50.545 1.00 65.88 613 ILE A O 1
ATOM 4899 N N . CYS A 1 614 ? -28.058 7.875 50.611 1.00 66.06 614 CYS A N 1
ATOM 4900 C CA . CYS A 1 614 ? -27.279 8.062 51.827 1.00 66.06 614 CYS A CA 1
ATOM 4901 C C . CYS A 1 614 ? -27.902 7.330 53.028 1.00 66.06 614 CYS A C 1
ATOM 4903 O O . CYS A 1 614 ? -27.223 6.553 53.708 1.00 66.06 614 CYS A O 1
ATOM 4905 N N . GLU A 1 615 ? -29.206 7.494 53.261 1.00 67.75 615 GLU A N 1
ATOM 4906 C CA . GLU A 1 615 ? -29.930 6.816 54.341 1.00 67.75 615 GLU A CA 1
ATOM 4907 C C . GLU A 1 615 ? -29.916 5.292 54.190 1.00 67.75 615 GLU A C 1
ATOM 4909 O O . GLU A 1 615 ? -29.725 4.569 55.171 1.00 67.75 615 GLU A O 1
ATOM 4914 N N . GLN A 1 616 ? -30.101 4.785 52.970 1.00 66.88 616 GLN A N 1
ATOM 4915 C CA . GLN A 1 616 ? -30.076 3.348 52.692 1.00 66.88 616 GLN A CA 1
ATOM 4916 C C . GLN A 1 616 ? -28.679 2.756 52.896 1.00 66.88 616 GLN A C 1
ATOM 4918 O O . GLN A 1 616 ? -28.545 1.726 53.561 1.00 66.88 616 GLN A O 1
ATOM 4923 N N . ARG A 1 617 ? -27.628 3.431 52.418 1.00 71.19 617 ARG A N 1
ATOM 4924 C CA . ARG A 1 617 ? -26.240 3.009 52.642 1.00 71.19 617 ARG A CA 1
ATOM 4925 C C . ARG A 1 617 ? -25.871 3.044 54.125 1.00 71.19 617 ARG A C 1
ATOM 4927 O O . ARG A 1 617 ? -25.240 2.117 54.619 1.00 71.19 617 ARG A O 1
ATOM 4934 N N . THR A 1 618 ? -26.315 4.064 54.857 1.00 67.88 618 THR A N 1
ATOM 4935 C CA . THR A 1 618 ? -26.078 4.176 56.306 1.00 67.88 618 THR A CA 1
ATOM 4936 C C . THR A 1 618 ? -26.779 3.047 57.068 1.00 67.88 618 THR A C 1
ATOM 4938 O O . THR A 1 618 ? -26.184 2.436 57.954 1.00 67.88 618 THR A O 1
ATOM 4941 N N . LYS A 1 619 ? -28.007 2.679 56.674 1.00 68.12 619 LYS A N 1
ATOM 4942 C CA . LYS A 1 619 ? -28.725 1.520 57.238 1.00 68.12 619 LYS A CA 1
ATOM 4943 C C . LYS A 1 619 ? -27.993 0.194 56.987 1.00 68.12 619 LYS A C 1
ATOM 4945 O O . LYS A 1 619 ? -27.982 -0.653 57.879 1.00 68.12 619 LYS A O 1
ATOM 4950 N N . LEU A 1 620 ? -27.362 0.026 55.821 1.00 65.56 620 LEU A N 1
ATOM 4951 C CA . LEU A 1 620 ? -26.534 -1.148 55.508 1.00 65.56 620 LEU A CA 1
ATOM 4952 C C . LEU A 1 620 ? -25.254 -1.206 56.360 1.00 65.56 620 LEU A C 1
ATOM 4954 O O . LEU A 1 620 ? -24.876 -2.285 56.797 1.00 65.56 620 LEU A O 1
ATOM 4958 N N . MET A 1 621 ? -24.628 -0.065 56.667 1.00 62.69 621 MET A N 1
ATOM 4959 C CA . MET A 1 621 ? -23.417 -0.015 57.509 1.00 62.69 621 MET A CA 1
ATOM 4960 C C . MET A 1 621 ? -23.693 -0.272 59.000 1.00 62.69 621 MET A C 1
ATOM 4962 O O . MET A 1 621 ? -22.821 -0.760 59.720 1.00 62.69 621 MET A O 1
ATOM 4966 N N . VAL A 1 622 ? -24.901 0.051 59.476 1.00 61.59 622 VAL A N 1
ATOM 4967 C CA . VAL A 1 622 ? -25.315 -0.157 60.877 1.00 61.59 622 VAL A CA 1
ATOM 4968 C C . VAL A 1 622 ? -25.743 -1.609 61.139 1.00 61.59 622 VAL A C 1
ATOM 4970 O O . VAL A 1 622 ? -25.517 -2.131 62.233 1.00 61.59 622 VAL A O 1
ATOM 4973 N N . ARG A 1 623 ? -26.314 -2.305 60.145 1.00 56.69 623 ARG A N 1
ATOM 4974 C CA . ARG A 1 623 ? -26.668 -3.731 60.245 1.00 56.69 623 ARG A CA 1
ATOM 4975 C C . ARG A 1 623 ? -25.442 -4.607 59.965 1.00 56.69 623 ARG A C 1
ATOM 4977 O O . ARG A 1 623 ? -25.201 -5.015 58.839 1.00 56.69 623 ARG A O 1
ATOM 4984 N N . ARG A 1 624 ? -24.670 -4.919 61.008 1.00 51.19 624 ARG A N 1
ATOM 4985 C CA . ARG A 1 624 ? -23.442 -5.743 60.951 1.00 51.19 624 ARG A CA 1
ATOM 4986 C C . ARG A 1 624 ? -23.650 -7.245 60.647 1.00 51.19 624 ARG A C 1
ATOM 4988 O O . ARG A 1 624 ? -22.756 -8.036 60.927 1.00 51.19 624 ARG A O 1
ATOM 4995 N N . THR A 1 625 ? -24.785 -7.675 60.097 1.00 41.69 625 THR A N 1
ATOM 4996 C CA . THR A 1 625 ? -25.088 -9.103 59.896 1.00 41.69 625 THR A CA 1
ATOM 4997 C C . THR A 1 625 ? -25.808 -9.367 58.574 1.00 41.69 625 THR A C 1
ATOM 4999 O O . THR A 1 625 ? -26.777 -8.686 58.251 1.00 41.69 625 THR A O 1
ATOM 5002 N N . SER A 1 626 ? -25.281 -10.350 57.827 1.00 46.00 626 SER A N 1
ATOM 5003 C CA . SER A 1 626 ? -25.850 -11.039 56.653 1.00 46.00 626 SER A CA 1
ATOM 5004 C C . SER A 1 626 ? -26.905 -10.241 55.879 1.00 46.00 626 SER A C 1
ATOM 5006 O O . SER A 1 626 ? -28.100 -10.326 56.168 1.00 46.00 626 SER A O 1
ATOM 5008 N N . VAL A 1 627 ? -26.464 -9.471 54.883 1.00 44.03 627 VAL A N 1
ATOM 5009 C CA . VAL A 1 627 ? -27.371 -8.800 53.945 1.00 44.03 627 VAL A CA 1
ATOM 5010 C C . VAL A 1 627 ? -28.028 -9.877 53.068 1.00 44.03 627 VAL A C 1
ATOM 5012 O O . VAL A 1 627 ? -27.301 -10.591 52.384 1.00 44.03 627 VAL A O 1
ATOM 5015 N N . PRO A 1 628 ? -29.364 -10.034 53.066 1.00 43.06 628 PRO A N 1
ATOM 5016 C CA . PRO A 1 628 ? -30.041 -10.909 52.114 1.00 43.06 628 PRO A CA 1
ATOM 5017 C C . PRO A 1 628 ? -29.967 -10.302 50.706 1.00 43.06 628 PRO A C 1
ATOM 5019 O O . PRO A 1 628 ? -30.180 -9.094 50.555 1.00 43.06 628 PRO A O 1
ATOM 5022 N N . ASP A 1 629 ? -29.765 -11.128 49.677 1.00 40.59 629 ASP A N 1
ATOM 5023 C CA . ASP A 1 629 ? -29.705 -10.719 48.258 1.00 40.59 629 ASP A CA 1
ATOM 5024 C C . ASP A 1 629 ? -30.906 -9.859 47.813 1.00 40.59 629 ASP A C 1
ATOM 5026 O O . ASP A 1 629 ? -30.803 -9.000 46.934 1.00 40.59 629 ASP A O 1
ATOM 5030 N N . SER A 1 630 ? -32.050 -10.009 48.488 1.00 38.44 630 SER A N 1
ATOM 5031 C CA . SER A 1 630 ? -33.270 -9.233 48.251 1.00 38.44 630 SER A CA 1
ATOM 5032 C C . SER A 1 630 ? -33.146 -7.737 48.581 1.00 38.44 630 SER A C 1
ATOM 5034 O O . SER A 1 630 ? -33.817 -6.920 47.950 1.00 38.44 630 SER A O 1
ATOM 5036 N N . LEU A 1 631 ? -32.276 -7.336 49.516 1.00 40.03 631 LEU A N 1
ATOM 5037 C CA . LEU A 1 631 ? -32.044 -5.921 49.849 1.00 40.03 631 LEU A CA 1
ATOM 5038 C C . LEU A 1 631 ? -31.104 -5.235 48.848 1.00 40.03 631 LEU A C 1
ATOM 5040 O O . LEU A 1 631 ? -31.290 -4.053 48.564 1.00 40.03 631 LEU A O 1
ATOM 5044 N N . ILE A 1 632 ? -30.164 -5.979 48.257 1.00 41.75 632 ILE A N 1
ATOM 5045 C CA . ILE A 1 632 ? -29.292 -5.500 47.170 1.00 41.75 632 ILE A CA 1
ATOM 5046 C C . ILE A 1 632 ? -30.135 -5.242 45.906 1.00 41.75 632 ILE A C 1
ATOM 5048 O O . ILE A 1 632 ? -30.025 -4.181 45.288 1.00 41.75 632 ILE A O 1
ATOM 5052 N N . TYR A 1 633 ? -31.074 -6.144 45.589 1.00 34.66 633 TYR A N 1
ATOM 5053 C CA . TYR A 1 633 ? -31.996 -6.005 44.452 1.00 34.66 633 TYR A CA 1
ATOM 5054 C C . TYR A 1 633 ? -32.948 -4.801 44.565 1.00 34.66 633 TYR A C 1
ATOM 5056 O O . TYR A 1 633 ? -33.189 -4.099 43.580 1.00 34.66 633 TYR A O 1
ATOM 5064 N N . VAL A 1 634 ? -33.482 -4.519 45.759 1.00 37.53 634 VAL A N 1
ATOM 5065 C CA . VAL A 1 634 ? -34.439 -3.413 45.972 1.00 37.53 634 VAL A CA 1
ATOM 5066 C C . VAL A 1 634 ? -33.766 -2.035 45.901 1.00 37.53 634 VAL A C 1
ATOM 5068 O O . VAL A 1 634 ? -34.402 -1.074 45.457 1.00 37.53 634 VAL A O 1
ATOM 5071 N N . VAL A 1 635 ? -32.489 -1.935 46.289 1.00 41.06 635 VAL A N 1
ATOM 5072 C CA . VAL A 1 635 ? -31.699 -0.691 46.217 1.00 41.06 635 VAL A CA 1
ATOM 5073 C C . VAL A 1 635 ? -31.300 -0.358 44.771 1.00 41.06 635 VAL A C 1
ATOM 5075 O O . VAL A 1 635 ? -31.261 0.815 44.408 1.00 41.06 635 VAL A O 1
ATOM 5078 N N . LEU A 1 636 ? -31.089 -1.368 43.918 1.00 39.59 636 LEU A N 1
ATOM 5079 C CA . LEU A 1 636 ? -30.629 -1.182 42.535 1.00 39.59 636 LEU A CA 1
ATOM 5080 C C . LEU A 1 636 ? -31.764 -1.117 41.489 1.00 39.59 636 LEU A C 1
ATOM 5082 O O . LEU A 1 636 ? -31.632 -0.410 40.492 1.00 39.59 636 LEU A O 1
ATOM 5086 N N . CYS A 1 637 ? -32.914 -1.771 41.704 1.00 33.38 637 CYS A N 1
ATOM 5087 C CA . CYS A 1 637 ? -33.984 -1.838 40.690 1.00 33.38 637 CYS A CA 1
ATOM 5088 C C . CYS A 1 637 ? -34.945 -0.635 40.638 1.00 33.38 637 CYS A C 1
ATOM 5090 O O . CYS A 1 637 ? -35.694 -0.502 39.669 1.00 33.38 637 CYS A O 1
ATOM 5092 N N . ARG A 1 638 ? -34.975 0.264 41.634 1.00 35.41 638 ARG A N 1
ATOM 5093 C CA . ARG A 1 638 ? -35.961 1.370 41.638 1.00 35.41 638 ARG A CA 1
ATOM 5094 C C . ARG A 1 638 ? -35.616 2.557 40.724 1.00 35.41 638 ARG A C 1
ATOM 5096 O O . ARG A 1 638 ? -36.465 3.433 40.579 1.00 35.41 638 ARG A O 1
ATOM 5103 N N . LYS A 1 639 ? -34.440 2.585 40.077 1.00 42.38 639 LYS A N 1
ATOM 5104 C CA . LYS A 1 639 ? -33.979 3.730 39.259 1.00 42.38 639 LYS A CA 1
ATOM 5105 C C . LYS A 1 639 ? -34.041 3.555 37.728 1.00 42.38 639 LYS A C 1
ATOM 5107 O O . LYS A 1 639 ? -33.920 4.556 37.036 1.00 42.38 639 LYS A O 1
ATOM 5112 N N . ASN A 1 640 ? -34.340 2.372 37.175 1.00 32.31 640 ASN A N 1
ATOM 5113 C CA . ASN A 1 640 ? -34.313 2.165 35.707 1.00 32.31 640 ASN A CA 1
ATOM 5114 C C . ASN A 1 640 ? -35.667 2.283 34.977 1.00 32.31 640 ASN A C 1
ATOM 5116 O O . ASN A 1 640 ? -35.793 1.838 33.839 1.00 32.31 640 ASN A O 1
ATOM 5120 N N . ARG A 1 641 ? -36.691 2.922 35.561 1.00 26.42 641 ARG A N 1
ATOM 5121 C CA . ARG A 1 641 ? -37.864 3.369 34.781 1.00 26.42 641 ARG A CA 1
ATOM 5122 C C . ARG A 1 641 ? -37.657 4.791 34.262 1.00 26.42 641 ARG A C 1
ATOM 5124 O O . ARG A 1 641 ? -38.353 5.711 34.676 1.00 26.42 641 ARG A O 1
ATOM 5131 N N . TRP A 1 642 ? -36.764 4.939 33.290 1.00 23.61 642 TRP A N 1
ATOM 5132 C CA . TRP A 1 642 ? -36.991 5.914 32.228 1.00 23.61 642 TRP A CA 1
ATOM 5133 C C . TRP A 1 642 ? -37.654 5.175 31.071 1.00 23.61 642 TRP A C 1
ATOM 5135 O O . TRP A 1 642 ? -37.098 4.245 30.493 1.00 23.61 642 TRP A O 1
ATOM 5145 N N . ARG A 1 643 ? -38.904 5.552 30.785 1.00 22.44 643 ARG A N 1
ATOM 5146 C CA . ARG A 1 643 ? -39.600 5.164 29.560 1.00 22.44 643 ARG A CA 1
ATOM 5147 C C . ARG A 1 643 ? -38.747 5.623 28.378 1.00 22.44 643 ARG A C 1
ATOM 5149 O O . ARG A 1 643 ? -38.766 6.804 28.053 1.00 22.44 643 ARG A O 1
ATOM 5156 N N . TYR A 1 644 ? -38.108 4.695 27.675 1.00 22.55 644 TYR A N 1
ATOM 5157 C CA . TYR A 1 644 ? -37.940 4.890 26.243 1.00 22.55 644 TYR A CA 1
ATOM 5158 C C . TYR A 1 644 ? -39.292 4.614 25.592 1.00 22.55 644 TYR A C 1
ATOM 5160 O O . TYR A 1 644 ? -39.721 3.475 25.415 1.00 22.55 644 TYR A O 1
ATOM 5168 N N . SER A 1 645 ? -39.989 5.701 25.273 1.00 23.02 645 SER A N 1
ATOM 5169 C CA . SER A 1 645 ? -40.999 5.714 24.225 1.00 23.02 645 SER A CA 1
ATOM 5170 C C . SER A 1 645 ? -40.313 5.345 22.906 1.00 23.02 645 SER A C 1
ATOM 5172 O O . SER A 1 645 ? -39.900 6.224 22.155 1.00 23.02 645 SER A O 1
ATOM 5174 N N . ARG A 1 646 ? -40.217 4.050 22.589 1.00 24.50 646 ARG A N 1
ATOM 5175 C CA . ARG A 1 646 ? -40.208 3.626 21.187 1.00 24.50 646 ARG A CA 1
ATOM 5176 C C . ARG A 1 646 ? -41.650 3.696 20.696 1.00 24.50 646 ARG A C 1
ATOM 5178 O O . ARG A 1 646 ? -42.401 2.733 20.796 1.00 24.50 646 ARG A O 1
ATOM 5185 N N . LYS A 1 647 ? -42.033 4.853 20.150 1.00 24.39 647 LYS A N 1
ATOM 5186 C CA . LYS A 1 647 ? -42.992 4.860 19.045 1.00 24.39 647 LYS A CA 1
ATOM 5187 C C . LYS A 1 647 ? -42.266 4.229 17.859 1.00 24.39 647 LYS A C 1
ATOM 5189 O O . LYS A 1 647 ? -41.558 4.911 17.135 1.00 24.39 647 LYS A O 1
ATOM 5194 N N . TRP A 1 648 ? -42.417 2.922 17.719 1.00 24.16 648 TRP A N 1
ATOM 5195 C CA . TRP A 1 648 ? -42.459 2.287 16.411 1.00 24.16 648 TRP A CA 1
ATOM 5196 C C . TRP A 1 648 ? -43.921 1.883 16.212 1.00 24.16 648 TRP A C 1
ATOM 5198 O O . TRP A 1 648 ? -44.370 0.847 16.690 1.00 24.16 648 TRP A O 1
ATOM 5208 N N . SER A 1 649 ? -44.694 2.771 15.580 1.00 25.36 649 SER A N 1
ATOM 5209 C CA . SER A 1 649 ? -45.673 2.329 14.579 1.00 25.36 649 SER A CA 1
ATOM 5210 C C . SER A 1 649 ? -44.882 1.529 13.544 1.00 25.36 649 SER A C 1
ATOM 5212 O O . SER A 1 649 ? -43.785 1.954 13.195 1.00 25.36 649 SER A O 1
ATOM 5214 N N . VAL A 1 650 ? -45.278 0.315 13.185 1.00 26.66 650 VAL A N 1
ATOM 5215 C CA . VAL A 1 650 ? -46.204 -0.030 12.091 1.00 26.66 650 VAL A CA 1
ATOM 5216 C C . VAL A 1 650 ? -46.624 -1.480 12.399 1.00 26.66 650 VAL A C 1
ATOM 5218 O O . VAL A 1 650 ? -45.763 -2.329 12.582 1.00 26.66 650 VAL A O 1
ATOM 5221 N N . SER A 1 651 ? -47.845 -1.710 12.887 1.00 28.27 651 SER A N 1
ATOM 5222 C CA . SER A 1 651 ? -48.975 -2.291 12.138 1.00 28.27 651 SER A CA 1
ATOM 5223 C C . SER A 1 651 ? -48.644 -3.538 11.304 1.00 28.27 651 SER A C 1
ATOM 5225 O O . SER A 1 651 ? -47.877 -3.441 10.353 1.00 28.27 651 SER A O 1
ATOM 5227 N N . SER A 1 652 ? -49.366 -4.613 11.659 1.00 30.17 652 SER A N 1
ATOM 5228 C CA . SER A 1 652 ? -49.552 -5.928 11.013 1.00 30.17 652 SER A CA 1
ATOM 5229 C C . SER A 1 652 ? -48.340 -6.838 10.901 1.00 30.17 652 SER A C 1
ATOM 5231 O O . SER A 1 652 ? -47.468 -6.550 10.056 1.00 30.17 652 SER A O 1
#

Secondary structure (DSSP, 8-state):
-HHHHHHHHTS-HHHHHHHHS-PBP---SSSS---PBP-EEETTT------HHHHTT-SB-TTT-PBPP-STTSEEE-HHHHHHHTTSS----GGGGGS--TTS----HHHHHHHHHHHHHHHTT-HHHHHHHIIIIIS-TT---SSHHHHHHHSHHHHHHHHHHHHHHHHHHHHHHHHSPP-HHHHHHHHHHHHHHHHHHHHHHHHHTTS-TT-HHHHHHHHHHHHHHHHHHHHHHHHHHHHTGGGTTSPPS-SSHHHHHHHHHHHHHHHHHHPPPP---SSSS-S-TTTT--HHHHHHHHHTT--SS---S---SGGGGSSS-------SS--PSPSSHHHHHHHHHHSS-STTHHHHHHHHHHHHHHHHTTS-GGGTHHHHHHHHHHTT--HHHHHHHHHHHHHHS--HHHHHHHHHHHHHH--TTS-THHHHHHHHTT-HHHHHHHHHHTTTTS--TT---PPPHHHHHHHHHHHHHTT-HHHHHHHHHHHHHHHHHHHHHGGGS-S----HHHHHHHHHHHHHHHHHHTT-HHHHHTS---HHHHHHHHHHHHHHHHH-TTSSHHHHHHHHHHHTT-HHHHHHHHHHHHHHHHHHHHH-S--HHHHHHHHHHHHHHH--S---HHHHHHHHHTT-------------

Solvent-accessible surface area (backbone atoms only — not comparable to full-atom values): 38077 Å² total; per-residue (Å²): 90,69,72,56,51,52,52,62,72,70,51,57,59,69,54,50,57,64,61,24,46,82,32,47,20,61,60,81,83,84,75,75,69,68,59,45,70,32,60,31,23,33,64,80,74,68,49,48,44,40,27,78,77,51,49,81,72,42,64,47,40,88,85,81,61,48,65,54,63,92,52,97,72,34,61,40,72,33,69,62,53,48,34,34,76,51,64,75,37,83,87,79,64,86,75,60,76,81,69,80,63,100,86,58,82,89,72,52,73,35,56,51,44,41,49,49,54,49,52,51,27,23,74,69,74,40,31,63,59,53,29,46,26,43,58,70,39,40,63,37,91,84,69,77,56,96,45,71,69,56,40,52,65,38,36,52,66,55,58,53,52,45,52,53,52,53,48,54,54,48,54,53,54,48,33,57,56,68,76,40,86,87,51,72,76,48,39,61,52,48,52,54,51,43,50,35,51,53,28,49,45,54,38,48,54,53,66,48,73,83,59,68,100,80,44,75,69,53,55,55,48,52,52,50,48,45,53,50,49,25,52,46,57,36,48,57,50,51,39,51,33,52,76,54,54,60,49,74,87,41,78,55,65,51,94,43,68,67,57,42,36,50,56,49,51,52,25,43,51,52,35,49,72,38,44,72,87,74,72,80,61,94,54,95,64,78,69,80,94,60,82,31,66,47,62,67,56,57,47,50,52,58,35,45,50,79,64,95,57,84,80,69,94,67,75,78,67,62,72,66,66,42,88,68,79,92,67,74,89,75,78,80,80,73,76,64,68,57,90,41,64,66,45,42,48,42,58,50,35,74,36,44,63,58,88,39,49,69,54,37,52,40,53,51,49,30,51,53,46,72,40,30,63,89,40,66,61,91,67,48,48,68,58,54,52,49,49,34,63,75,68,68,53,55,70,55,62,54,50,46,31,49,36,47,48,24,66,48,42,82,51,69,68,37,45,57,50,33,65,68,51,46,78,79,49,66,36,74,84,54,66,72,62,57,41,45,53,31,41,49,70,72,36,30,70,61,22,46,54,49,32,54,66,36,54,70,64,51,86,52,93,82,60,89,68,71,74,58,67,74,58,51,46,45,52,41,54,36,30,49,73,64,68,35,57,69,57,32,50,54,46,53,53,50,52,51,50,47,44,58,52,41,66,66,67,50,77,84,54,102,60,87,75,77,57,58,64,58,57,45,46,52,50,52,44,43,53,51,54,51,27,56,74,70,69,46,46,71,65,60,67,72,48,93,69,50,77,74,58,45,52,46,54,53,48,54,32,47,50,50,24,67,77,37,55,77,48,64,46,44,57,50,55,34,47,51,27,51,78,70,71,37,57,72,60,21,50,55,49,46,55,53,51,53,53,52,42,52,52,48,48,75,74,39,99,80,42,76,65,44,53,51,52,50,53,53,53,50,52,56,69,69,52,89,61,86,82,56,74,70,61,60,49,60,72,63,62,76,72,74,83,69,81,77,80,75,84,71,84,78,84,135

Radius of gyration: 38.24 Å; Cα contacts (8 Å, |Δi|>4): 636; chains: 1; bounding box: 103×44×116 Å

Mean predicted aligned error: 15.64 Å

Foldseek 3Di:
DVVLVVVLLPDQLLCLLVLLDFEFAQDDPDDDRNRDTFFWAFPQPRDRHHHPVVLCVDQARPPPRDGQDNDPPRIDGRSLVVCCVVVVDPDDDPVCLVDDDPDDDNDDSSLVSSLSSCQSCLLVLNLVSLLSNCVVQQVDPVNDDPDPSSNVNSHCVSVVSSLVVLVLVLLVVLLVLLVDQQDLVVLVVLVSSLSSLVSSLSNLVSNQVVDDDDDPVNVVSVLSSFLSLLVSLLSLLVSLCSVCVQCPQFAWPDPAPVSLVVQLVVLQVLLQVLFDDALPDVPPPDDDPCRRPAPLRVLLCVQQDPPVDPPDDPSPPLVSSQDDDDDDPPDDDDPPPARGSSNLSSRRRSGDTSVCSVSSLLSSLLVLCSTPVVPDCVRRVVSSVVSCVSVVPDPLSSLLSQLSSLLSRNDPVSVVVSLVSLVVNQELPRDLCSLVSCVSVVNLVSSVVSCVSNVVLADDPPDLDADPLVSLLSSLSSCVSVVNLVSSVNSLVRNLVSLVVVLVVPPPDPDPRDPSLVSSLSSLSSSLVSCLVVVNVLVVLVDDDDPSSVVSLLVNLVVVCLVPVLGCSLVSSLVSCVVVVNLVVSVVSLVVSVVSLVVVCVVDVDRPSSVVSNVLSVVVSVPSDDDDPVSVCVSRPPPPPDDPPPPDDDDD

Nearest PDB structures (foldseek):
  2xpi-assembly1_D  TM=1.990E-01  e=8.245E-03  Schizosaccharomyces pombe
  2ho1-assembly1_A  TM=4.024E-01  e=1.534E+00  Pseudomonas aeruginosa PAO1
  6y4l-assembly1_A  TM=3.067E-01  e=6.680E-01  Homo sapiens
  6qzr-assembly1_A  TM=3.084E-01  e=7.475E+00  Homo sapiens
  7tdz-assembly1_h  TM=1.624E-01  e=1.534E+00  Xenopus laevis

InterPro domains:
  IPR025151 ELYS-like domain [PF13934] (294-559)
  IPR044718 E3 ubiquitin-protein ligase HOS1 [PTHR47358] (1-621)